Protein AF-A0A6A2FQF7-F1 (afdb_monomer)

Sequence (384 aa):
MIVMKDDDIISTTNLYNRKDHENAIRTLFRHPDFPCMMSTDGLIVKNPIYKNLDRDIIEKIRSDYGPNGINNFKIMPLDIFLIKGLDENNQPMLLCYWSGKPKSGWKSYLMMFRDSNKEKNVAERIKNHEKDIETFIHRTQKTVTVKKRPDTNYLVSFKIDQGYKDLVAYIFTFCDVIISGDNNDIARRGEFQFNEGTYARKFKWYYPEGMEKDQRMMEVDGDVVSYIHTTFETMLTDIALSITNPILFEYDVALSFAGEDRKYSEELAKLLTEKGIKVFYDDYKTAELWGKNLYQHFQSIYRDNARFCVVFVSHNYAEKFWPRHELEQAQARAFRENEEYILPVRIDNTEIPGINDTRGYIDLRTTAMKDIAEAVITKLSRKT

Secondary structure (DSSP, 8-state):
--EE-TTTHHHHGGGTT-HHHHHHHHHHHTSTTTTSEEEETTEEEE-GGGTTS-HHHHHHHHHHHSTT-SSPEEEEEEEEEEEEEE-TT--EEEEEEE---TT-SS-SSSEEE---S--S-HHHHHHHHHHHHHHHTT--SS-EEEEEPSS--EEEEEEE-TTT-SEEEEEEEEEEEEE-S--HHHHT-SEEEEEETTEEEEEEEE-HHHHTT-HHHHHHHHHHHHHHHHHTT---S---S-S------SEEEEEE--GGGHHHHHHHHHHHHTTT--EE-GGGGHHHHTTS-HHHHHHHHHHHSEEEEEEEE-HHHHHHH---HHHHHHHHHHHHH-TTTEEEEESSS---TTS-TTS--EETTTS-HHHHHHHHHHHHHS--

Solvent-accessible surface area (backbone atoms only — not comparable to full-atom values): 22276 Å² total; per-residue (Å²): 134,55,74,46,56,88,82,48,57,72,73,60,45,68,72,72,73,43,71,62,61,50,51,36,52,53,53,43,56,71,34,96,59,40,58,44,38,25,22,54,68,72,46,79,42,80,26,56,45,48,74,85,53,58,64,71,59,48,51,47,50,30,55,40,52,30,92,86,27,87,45,59,39,34,65,44,68,32,43,36,48,45,37,71,48,65,51,100,83,69,47,69,29,35,55,21,34,40,59,90,56,100,80,58,54,101,60,50,60,56,46,66,46,66,76,84,61,92,65,84,46,69,71,60,54,48,57,50,48,26,55,51,49,26,59,72,74,76,49,88,77,85,36,51,46,68,42,70,58,79,100,59,43,40,40,39,40,53,46,70,37,79,76,80,72,41,52,28,39,35,37,40,32,50,28,43,42,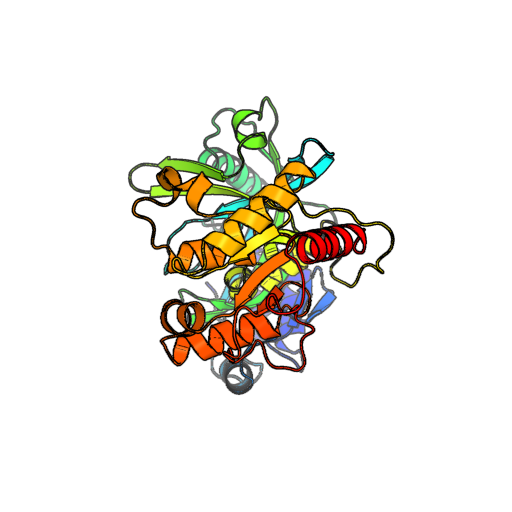45,72,59,77,94,49,63,84,62,74,73,42,59,72,48,70,50,77,58,88,96,45,62,50,30,37,32,66,37,45,70,80,60,52,71,71,38,62,68,46,29,57,75,41,22,51,59,50,54,50,49,28,70,74,66,72,51,75,90,64,87,73,75,91,74,82,62,81,74,85,86,40,83,16,53,33,28,60,46,67,28,82,91,51,42,73,58,54,52,53,42,49,50,59,36,43,79,71,73,46,42,64,45,53,71,80,87,37,56,82,80,52,65,91,54,64,58,72,66,51,47,54,51,44,78,64,71,31,36,67,28,35,38,35,47,38,28,61,64,28,47,66,71,76,46,82,44,78,76,53,41,55,53,49,24,44,59,44,56,76,40,74,83,37,59,44,44,34,30,71,51,90,55,82,51,82,51,68,48,90,90,51,85,63,47,50,56,83,83,43,56,65,68,59,52,40,51,51,52,53,51,57,67,64,72,76,86

Structure (mmCIF, N/CA/C/O backbone):
data_AF-A0A6A2FQF7-F1
#
_entry.id   AF-A0A6A2FQF7-F1
#
loop_
_atom_site.group_PDB
_atom_site.id
_atom_site.type_symbol
_atom_site.label_atom_id
_atom_site.label_alt_id
_atom_site.label_comp_id
_atom_site.label_asym_id
_atom_site.label_entity_id
_atom_site.label_seq_id
_atom_site.pdbx_PDB_ins_code
_atom_site.Cartn_x
_atom_site.Cartn_y
_atom_site.Cartn_z
_atom_site.occupancy
_atom_site.B_iso_or_equiv
_atom_site.auth_seq_id
_atom_site.auth_comp_id
_atom_site.auth_asym_id
_atom_site.auth_atom_id
_atom_site.pdbx_PDB_model_num
ATOM 1 N N . MET A 1 1 ? 3.233 7.765 24.933 1.00 35.84 1 MET A N 1
ATOM 2 C CA . MET A 1 1 ? 4.563 7.630 24.310 1.00 35.84 1 MET A CA 1
ATOM 3 C C . MET A 1 1 ? 5.439 6.969 25.346 1.00 35.84 1 MET A C 1
ATOM 5 O O . MET A 1 1 ? 5.581 7.555 26.410 1.00 35.84 1 MET A O 1
ATOM 9 N N . ILE A 1 2 ? 5.894 5.742 25.098 1.00 38.75 2 ILE A N 1
ATOM 10 C CA . ILE A 1 2 ? 6.789 5.039 26.021 1.00 38.75 2 ILE A CA 1
ATOM 11 C C . ILE A 1 2 ? 8.043 4.601 25.260 1.00 38.75 2 ILE A C 1
ATOM 13 O O . ILE A 1 2 ? 7.972 4.353 24.059 1.00 38.75 2 ILE A O 1
ATOM 17 N N . VAL A 1 3 ? 9.163 4.624 25.970 1.00 44.34 3 VAL A N 1
ATOM 18 C CA . VAL A 1 3 ? 10.554 4.487 25.535 1.00 44.34 3 VAL A CA 1
ATOM 19 C C . VAL A 1 3 ? 11.077 3.247 26.273 1.00 44.34 3 VAL A C 1
ATOM 21 O O . VAL A 1 3 ? 10.916 3.220 27.490 1.00 44.34 3 VAL A O 1
ATOM 24 N N . MET A 1 4 ? 11.560 2.197 25.589 1.00 54.03 4 MET A N 1
ATOM 25 C CA . MET A 1 4 ? 11.616 0.847 26.198 1.00 54.03 4 MET A CA 1
ATOM 26 C C . MET A 1 4 ? 12.907 0.054 25.934 1.00 54.03 4 MET A C 1
ATOM 28 O O . MET A 1 4 ? 13.343 -0.007 24.785 1.00 54.03 4 MET A O 1
ATOM 32 N N . LYS A 1 5 ? 13.417 -0.633 26.976 1.00 55.31 5 LYS A N 1
ATOM 33 C CA . LYS A 1 5 ? 14.281 -1.836 26.902 1.00 55.31 5 LYS A CA 1
ATOM 34 C C . LYS A 1 5 ? 13.469 -3.113 27.196 1.00 55.31 5 LYS A C 1
ATOM 36 O O . LYS A 1 5 ? 12.306 -3.029 27.577 1.00 55.31 5 LYS A O 1
ATOM 41 N N . ASP A 1 6 ? 14.056 -4.298 27.003 1.00 50.84 6 ASP A N 1
ATOM 42 C CA . ASP A 1 6 ? 13.367 -5.608 27.037 1.00 50.84 6 ASP A CA 1
ATOM 43 C C . ASP A 1 6 ? 12.518 -5.855 28.314 1.00 50.84 6 ASP A C 1
ATOM 45 O O . ASP A 1 6 ? 11.405 -6.383 28.237 1.00 50.84 6 ASP A O 1
ATOM 49 N N . ASP A 1 7 ? 12.973 -5.378 29.478 1.00 48.94 7 ASP A N 1
ATOM 50 C CA . ASP A 1 7 ? 12.234 -5.476 30.750 1.00 48.94 7 ASP A CA 1
ATOM 51 C C . ASP A 1 7 ? 11.077 -4.465 30.871 1.00 48.94 7 ASP A C 1
ATOM 53 O O . ASP A 1 7 ? 10.086 -4.726 31.556 1.00 48.94 7 ASP A O 1
ATOM 57 N N . ASP A 1 8 ? 11.133 -3.341 30.150 1.00 52.09 8 ASP A N 1
ATOM 58 C CA . ASP A 1 8 ? 10.087 -2.316 30.188 1.00 52.09 8 ASP A CA 1
ATOM 59 C C . ASP A 1 8 ? 8.834 -2.756 29.428 1.00 52.09 8 ASP A C 1
ATOM 61 O O . ASP A 1 8 ? 7.737 -2.297 29.769 1.00 52.09 8 ASP A O 1
ATOM 65 N N . ILE A 1 9 ? 8.983 -3.621 28.405 1.00 53.38 9 ILE A N 1
ATOM 66 C CA . ILE A 1 9 ? 7.925 -4.028 27.454 1.00 53.38 9 ILE A CA 1
ATOM 67 C C . ILE A 1 9 ? 6.664 -4.539 28.185 1.00 53.38 9 ILE A C 1
ATOM 69 O O . ILE A 1 9 ? 5.563 -4.313 27.698 1.00 53.38 9 ILE A O 1
ATOM 73 N N . ILE A 1 10 ? 6.803 -5.109 29.393 1.00 44.56 10 ILE A N 1
ATOM 74 C CA . ILE A 1 10 ? 5.697 -5.628 30.228 1.00 44.56 10 ILE A CA 1
ATOM 75 C C . ILE A 1 10 ? 4.747 -4.510 30.708 1.00 44.56 10 ILE A C 1
ATOM 77 O O . ILE A 1 10 ? 3.547 -4.722 30.879 1.00 44.56 10 ILE A O 1
ATOM 81 N N . SER A 1 11 ? 5.260 -3.304 30.974 1.00 45.16 11 SER A N 1
ATOM 82 C CA . SER A 1 11 ? 4.503 -2.276 31.713 1.00 45.16 11 SER A CA 1
ATOM 83 C C . SER A 1 11 ? 3.548 -1.443 30.846 1.00 45.16 11 SER A C 1
ATOM 85 O O . SER A 1 11 ? 2.604 -0.842 31.366 1.00 45.16 11 SER A O 1
ATOM 87 N N . THR A 1 12 ? 3.744 -1.411 29.525 1.00 43.78 12 THR A N 1
ATOM 88 C CA . THR A 1 12 ? 3.044 -0.487 28.610 1.00 43.78 12 THR A CA 1
ATOM 89 C C . THR A 1 12 ? 1.986 -1.143 27.745 1.00 43.78 12 THR A C 1
ATOM 91 O O . THR A 1 12 ? 1.024 -0.480 27.352 1.00 43.78 12 THR A O 1
ATOM 94 N N . THR A 1 13 ? 2.102 -2.443 27.489 1.00 46.00 13 THR A N 1
ATOM 95 C CA . THR A 1 13 ? 1.087 -3.253 26.800 1.00 46.00 13 THR A CA 1
ATOM 96 C C . THR A 1 13 ? -0.204 -3.391 27.601 1.00 46.00 13 THR A C 1
ATOM 98 O O . THR A 1 13 ? -1.260 -3.641 27.016 1.00 46.00 13 THR A O 1
ATOM 101 N N . ASN A 1 14 ? -0.176 -3.069 28.899 1.00 45.22 14 ASN A N 1
ATOM 102 C CA . ASN A 1 14 ? -1.369 -2.864 29.726 1.00 45.22 14 ASN A CA 1
ATOM 103 C C . ASN A 1 14 ? -2.329 -1.779 29.190 1.00 45.22 14 ASN A C 1
ATOM 105 O O . ASN A 1 14 ? -3.493 -1.765 29.581 1.00 45.22 14 ASN A O 1
ATOM 109 N N . LEU A 1 15 ? -1.895 -0.892 28.282 1.00 44.84 15 LEU A N 1
ATOM 110 C CA . LEU A 1 15 ? -2.789 0.067 27.610 1.00 44.84 15 LEU A CA 1
ATOM 111 C C . LEU A 1 15 ? -3.709 -0.580 26.559 1.00 44.84 15 LEU A C 1
ATOM 113 O O . LEU A 1 15 ? -4.760 -0.022 26.270 1.00 44.84 15 LEU A O 1
ATOM 117 N N . TYR A 1 16 ? -3.339 -1.742 26.005 1.00 49.75 16 TYR A N 1
ATOM 118 C CA . TYR A 1 16 ? -4.104 -2.429 24.947 1.00 49.75 16 TYR A CA 1
ATOM 119 C C . TYR A 1 16 ? -4.545 -3.842 25.329 1.00 49.75 16 TYR A C 1
ATOM 121 O O . TYR A 1 16 ? -5.289 -4.467 24.578 1.00 49.75 16 TYR A O 1
ATOM 129 N N . ASN A 1 17 ? -4.117 -4.322 26.502 1.00 51.34 17 ASN A N 1
ATOM 130 C CA . ASN A 1 17 ? -4.596 -5.533 27.165 1.00 51.34 17 ASN A CA 1
ATOM 131 C C . ASN A 1 17 ? -4.567 -6.797 26.281 1.00 51.34 17 ASN A C 1
ATOM 133 O O . ASN A 1 17 ? -5.423 -7.673 26.402 1.00 51.34 17 ASN A O 1
ATOM 137 N N . ARG A 1 18 ? -3.598 -6.889 25.358 1.00 66.88 18 ARG A N 1
ATOM 138 C CA . ARG A 1 18 ? -3.452 -8.012 24.421 1.00 66.88 18 ARG A CA 1
ATOM 139 C C . ARG A 1 18 ? -2.046 -8.586 24.521 1.00 66.88 18 ARG A C 1
ATOM 141 O O . ARG A 1 18 ? -1.117 -8.057 23.915 1.00 66.88 18 ARG A O 1
ATOM 148 N N . LYS A 1 19 ? -1.914 -9.676 25.286 1.00 72.88 19 LYS A N 1
ATOM 149 C CA . LYS A 1 19 ? -0.667 -10.450 25.440 1.00 72.88 19 LYS A CA 1
ATOM 150 C C . LYS A 1 19 ? -0.034 -10.798 24.088 1.00 72.88 19 LYS A C 1
ATOM 152 O O . LYS A 1 19 ? 1.184 -10.786 23.964 1.00 72.88 19 LYS A O 1
ATOM 157 N N . ASP A 1 20 ? -0.853 -11.013 23.065 1.00 77.38 20 ASP A N 1
ATOM 158 C CA . ASP A 1 20 ? -0.392 -11.387 21.725 1.00 77.38 20 ASP A CA 1
ATOM 159 C C . ASP A 1 20 ? 0.395 -10.264 21.035 1.00 77.38 20 ASP A C 1
ATOM 161 O O . ASP A 1 20 ? 1.396 -10.525 20.367 1.00 77.38 20 ASP A O 1
ATOM 165 N N . HIS A 1 21 ? 0.008 -8.998 21.242 1.00 82.69 21 HIS A N 1
ATOM 166 C CA . HIS A 1 21 ? 0.757 -7.860 20.704 1.00 82.69 21 HIS A CA 1
ATOM 167 C C . HIS A 1 21 ? 2.134 -7.753 21.375 1.00 82.69 21 HIS A C 1
ATOM 169 O O . HIS A 1 21 ? 3.134 -7.509 20.703 1.00 82.69 21 HIS A O 1
ATOM 175 N N . GLU A 1 22 ? 2.192 -7.959 22.695 1.00 79.62 22 GLU A N 1
ATOM 176 C CA . GLU A 1 22 ? 3.450 -7.953 23.445 1.00 79.62 22 GLU A CA 1
ATOM 177 C C . GLU A 1 22 ? 4.382 -9.065 22.970 1.00 79.62 22 GLU A C 1
ATOM 179 O O . GLU A 1 22 ? 5.547 -8.818 22.656 1.00 79.62 22 GLU A O 1
ATOM 184 N N . ASN A 1 23 ? 3.846 -10.281 22.869 1.00 84.00 23 ASN A N 1
ATOM 185 C CA . ASN A 1 23 ? 4.584 -11.442 22.397 1.00 84.00 23 ASN A CA 1
ATOM 186 C C . ASN A 1 23 ? 5.123 -11.213 20.982 1.00 84.00 23 ASN A C 1
ATOM 188 O O . ASN A 1 23 ? 6.294 -11.478 20.734 1.00 84.00 23 ASN A O 1
ATOM 192 N N . ALA A 1 24 ? 4.314 -10.661 20.073 1.00 87.12 24 ALA A N 1
ATOM 193 C CA . ALA A 1 24 ? 4.754 -10.323 18.722 1.00 87.12 24 ALA A CA 1
ATOM 194 C C . ALA A 1 24 ? 5.908 -9.307 18.722 1.00 87.12 24 ALA A C 1
ATOM 196 O O . ALA A 1 24 ? 6.919 -9.532 18.059 1.00 87.12 24 ALA A O 1
ATOM 197 N N . ILE A 1 25 ? 5.804 -8.226 19.504 1.00 89.94 25 ILE A N 1
ATOM 198 C CA . ILE A 1 25 ? 6.874 -7.223 19.631 1.00 89.94 25 ILE A CA 1
ATOM 199 C C . ILE A 1 25 ? 8.162 -7.870 20.147 1.00 89.94 25 ILE A C 1
ATOM 201 O O . ILE A 1 25 ? 9.218 -7.666 19.554 1.00 89.94 25 ILE A O 1
ATOM 205 N N . ARG A 1 26 ? 8.085 -8.672 21.217 1.00 87.62 26 ARG A N 1
ATOM 206 C CA . ARG A 1 26 ? 9.252 -9.357 21.797 1.00 87.62 26 ARG A CA 1
ATOM 207 C C . ARG A 1 26 ? 9.903 -10.318 20.814 1.00 87.62 26 ARG A C 1
ATOM 209 O O . ARG A 1 26 ? 11.124 -10.307 20.670 1.00 87.62 26 ARG A O 1
ATOM 216 N N . THR A 1 27 ? 9.095 -11.130 20.138 1.00 87.81 27 THR A N 1
ATOM 217 C CA . THR A 1 27 ? 9.572 -12.094 19.145 1.00 87.81 27 THR A CA 1
ATOM 218 C C . THR A 1 27 ? 10.291 -11.383 18.005 1.00 87.81 27 THR A C 1
ATOM 220 O O . THR A 1 27 ? 11.394 -11.783 17.648 1.00 87.81 27 THR A O 1
ATOM 223 N N . LEU A 1 28 ? 9.721 -10.296 17.478 1.00 92.44 28 LEU A N 1
ATOM 224 C CA . LEU A 1 28 ? 10.345 -9.503 16.417 1.00 92.44 28 LEU A CA 1
ATOM 225 C C . LEU A 1 28 ? 11.629 -8.814 16.880 1.00 92.44 28 LEU A C 1
ATOM 227 O O . LEU A 1 28 ? 12.633 -8.857 16.177 1.00 92.44 28 LEU A O 1
ATOM 231 N N . PHE A 1 29 ? 11.611 -8.209 18.068 1.00 92.25 29 PHE A N 1
ATOM 232 C CA . PHE A 1 29 ? 12.755 -7.490 18.625 1.00 92.25 29 PHE A CA 1
ATOM 233 C C . PHE A 1 29 ? 13.973 -8.395 18.840 1.00 92.25 29 PHE A C 1
ATOM 235 O O . PHE A 1 29 ? 15.108 -7.996 18.590 1.00 92.25 29 PHE A O 1
ATOM 242 N N . ARG A 1 30 ? 13.732 -9.636 19.274 1.00 89.00 30 ARG A N 1
ATOM 243 C CA . ARG A 1 30 ? 14.773 -10.650 19.492 1.00 89.00 30 ARG A CA 1
ATOM 244 C C . ARG A 1 30 ? 15.090 -11.471 18.239 1.00 89.00 30 ARG A C 1
ATOM 246 O O . ARG A 1 30 ? 15.958 -12.341 18.297 1.00 89.00 30 ARG A O 1
ATOM 253 N N . HIS A 1 31 ? 14.399 -11.236 17.122 1.00 91.62 31 HIS A N 1
ATOM 254 C CA . HIS A 1 31 ? 14.593 -12.018 15.908 1.00 91.62 31 HIS A CA 1
ATOM 255 C C . HIS A 1 31 ? 15.997 -11.774 15.317 1.00 91.62 31 HIS A C 1
ATOM 257 O O . HIS A 1 31 ? 16.432 -10.619 15.244 1.00 91.62 31 HIS A O 1
ATOM 263 N N . PRO A 1 32 ? 16.698 -12.813 14.817 1.00 89.50 32 PRO A N 1
ATOM 264 C CA . PRO A 1 32 ? 18.010 -12.657 14.185 1.00 89.50 32 PRO A CA 1
ATOM 265 C C . PRO A 1 32 ? 18.023 -11.670 13.019 1.00 89.50 32 PRO A C 1
ATOM 267 O O . PRO A 1 32 ? 19.033 -11.021 12.791 1.00 89.50 32 PRO A O 1
ATOM 270 N N . ASP A 1 33 ? 16.896 -11.492 12.334 1.00 89.81 33 ASP A N 1
ATOM 271 C CA . ASP A 1 33 ? 16.728 -10.553 11.214 1.00 89.81 33 ASP A CA 1
ATOM 272 C C . ASP A 1 33 ? 16.107 -9.199 11.603 1.00 89.81 33 ASP A C 1
ATOM 274 O O . ASP A 1 33 ? 15.667 -8.462 10.729 1.00 89.81 33 ASP A O 1
ATOM 278 N N . PHE A 1 34 ? 16.049 -8.834 12.889 1.00 92.62 34 PHE A N 1
ATOM 279 C CA . PHE A 1 34 ? 15.563 -7.512 13.305 1.00 92.62 34 PHE A CA 1
ATOM 280 C C . PHE A 1 34 ? 16.285 -6.358 12.565 1.00 92.62 34 PHE A C 1
ATOM 282 O O . PHE A 1 34 ? 17.514 -6.370 12.489 1.00 92.62 34 PHE A O 1
ATOM 289 N N . PRO A 1 35 ? 15.583 -5.319 12.066 1.00 94.25 35 PRO A N 1
ATOM 290 C CA . PRO A 1 35 ? 14.138 -5.056 12.132 1.00 94.25 35 PRO A CA 1
ATOM 291 C C . PRO A 1 35 ? 13.345 -5.570 10.913 1.00 94.25 35 PRO A C 1
ATOM 293 O O . PRO A 1 35 ? 12.184 -5.217 10.739 1.00 94.25 35 PRO A O 1
ATOM 296 N N . CYS A 1 36 ? 13.949 -6.386 10.047 1.00 93.19 36 CYS A N 1
ATOM 297 C CA . CYS A 1 36 ? 13.432 -6.757 8.725 1.00 93.19 36 CYS A CA 1
ATOM 298 C C . CYS A 1 36 ? 12.255 -7.744 8.736 1.00 93.19 36 CYS A C 1
ATOM 300 O O . CYS A 1 36 ? 11.822 -8.200 7.676 1.00 93.19 36 CYS A O 1
ATOM 302 N N . MET A 1 37 ? 11.731 -8.075 9.914 1.00 90.69 37 MET A N 1
ATOM 303 C CA . MET A 1 37 ? 10.579 -8.950 10.082 1.00 90.69 37 MET A CA 1
ATOM 304 C C . MET A 1 37 ? 9.369 -8.153 10.558 1.00 90.69 37 MET A C 1
ATOM 306 O O . MET A 1 37 ? 9.493 -7.130 11.232 1.00 90.69 37 MET A O 1
ATOM 310 N N . MET A 1 38 ? 8.187 -8.655 10.232 1.00 92.31 38 MET A N 1
ATOM 311 C CA . MET A 1 38 ? 6.916 -8.197 10.778 1.00 92.31 38 MET A CA 1
ATOM 312 C C . MET A 1 38 ? 6.113 -9.398 11.275 1.00 92.31 38 MET A C 1
ATOM 314 O O . MET A 1 38 ? 6.401 -10.540 10.919 1.00 92.31 38 MET A O 1
ATOM 318 N N . SER A 1 39 ? 5.128 -9.147 12.129 1.00 86.75 39 SER A N 1
ATOM 319 C CA . SER A 1 39 ? 4.253 -10.179 12.679 1.00 86.75 39 SER A CA 1
ATOM 320 C C . SER A 1 39 ? 2.832 -9.942 12.203 1.00 86.75 39 SER A C 1
ATOM 322 O O . SER A 1 39 ? 2.267 -8.899 12.517 1.00 86.75 39 SER A O 1
ATOM 324 N N . THR A 1 40 ? 2.232 -10.921 11.540 1.00 84.62 40 THR A N 1
ATOM 325 C CA . THR A 1 40 ? 0.829 -10.922 11.112 1.00 84.62 40 THR A CA 1
ATOM 326 C C . THR A 1 40 ? 0.069 -11.930 11.963 1.00 84.62 40 THR A C 1
ATOM 328 O O . THR A 1 40 ? 0.270 -13.132 11.812 1.00 84.62 40 THR A O 1
ATOM 331 N N . ASP A 1 41 ? -0.733 -11.454 12.917 1.00 77.44 41 ASP A N 1
ATOM 332 C CA . ASP A 1 41 ? -1.500 -12.315 13.833 1.00 77.44 41 ASP A CA 1
ATOM 333 C C . ASP A 1 41 ? -0.637 -13.384 14.540 1.00 77.44 41 ASP A C 1
ATOM 335 O O . ASP A 1 41 ? -1.009 -14.544 14.691 1.00 77.44 41 ASP A O 1
ATOM 339 N N . GLY A 1 42 ? 0.567 -12.978 14.956 1.00 76.75 42 GLY A N 1
ATOM 340 C CA . GLY A 1 42 ? 1.561 -13.827 15.620 1.00 76.75 42 GLY A CA 1
ATOM 341 C C . GLY A 1 42 ? 2.483 -14.615 14.681 1.00 76.75 42 GLY A C 1
ATOM 342 O O . GLY A 1 42 ? 3.522 -15.097 15.134 1.00 76.75 42 GLY A O 1
ATOM 343 N N . LEU A 1 43 ? 2.166 -14.715 13.386 1.00 80.62 43 LEU A N 1
ATOM 344 C CA . LEU A 1 43 ? 3.047 -15.325 12.388 1.00 80.62 43 LEU A CA 1
ATOM 345 C C . LEU A 1 43 ? 4.145 -14.349 11.971 1.00 80.62 43 LEU A C 1
ATOM 347 O O . LEU A 1 43 ? 3.867 -13.210 11.605 1.00 80.62 43 LEU A O 1
ATOM 351 N N . ILE A 1 44 ? 5.396 -14.802 11.997 1.00 82.38 44 ILE A N 1
ATOM 352 C CA . ILE A 1 44 ? 6.556 -13.979 11.645 1.00 82.38 44 ILE A CA 1
ATOM 353 C C . ILE A 1 44 ? 6.858 -14.120 10.154 1.00 82.38 44 ILE A C 1
ATOM 355 O O . ILE A 1 44 ? 7.111 -15.220 9.665 1.00 82.38 44 ILE A O 1
ATOM 359 N N . VAL A 1 45 ? 6.867 -12.997 9.440 1.00 83.62 45 VAL A N 1
ATOM 360 C CA . VAL A 1 45 ? 7.094 -12.932 7.990 1.00 83.62 45 VAL A CA 1
ATOM 361 C C . VAL A 1 45 ? 8.063 -11.804 7.639 1.00 83.62 45 VAL A C 1
ATOM 363 O O . VAL A 1 45 ? 8.293 -10.886 8.431 1.00 83.62 45 VAL A O 1
ATOM 366 N N . LYS A 1 46 ? 8.666 -11.868 6.447 1.00 85.81 46 LYS A N 1
ATOM 367 C CA . LYS A 1 46 ? 9.559 -10.805 5.969 1.00 85.81 46 LYS A CA 1
ATOM 368 C C . LYS A 1 46 ? 8.775 -9.517 5.765 1.00 85.81 46 LYS A C 1
ATOM 370 O O . LYS A 1 46 ? 7.715 -9.525 5.147 1.00 85.81 46 LYS A O 1
ATOM 375 N N . ASN A 1 47 ? 9.330 -8.413 6.245 1.00 88.38 47 ASN A N 1
ATOM 376 C CA . ASN A 1 47 ? 8.724 -7.106 6.088 1.00 88.38 47 ASN A CA 1
ATOM 377 C C . ASN A 1 47 ? 9.151 -6.482 4.741 1.00 88.38 47 ASN A C 1
ATOM 379 O O . ASN A 1 47 ? 10.339 -6.193 4.550 1.00 88.38 47 ASN A O 1
ATOM 383 N N . PRO A 1 48 ? 8.220 -6.269 3.793 1.00 85.00 48 PRO A N 1
ATOM 384 C CA . PRO A 1 48 ? 8.549 -5.839 2.434 1.00 85.00 48 PRO A CA 1
ATOM 385 C C . PRO A 1 48 ? 9.163 -4.436 2.360 1.00 85.00 48 PRO A C 1
ATOM 387 O O . PRO A 1 48 ? 9.913 -4.170 1.422 1.00 85.00 48 PRO A O 1
ATOM 390 N N . ILE A 1 49 ? 8.941 -3.570 3.357 1.00 87.19 49 ILE A N 1
ATOM 391 C CA . ILE A 1 49 ? 9.519 -2.213 3.374 1.00 87.19 49 ILE A CA 1
ATOM 392 C C . ILE A 1 49 ? 11.056 -2.232 3.448 1.00 87.19 49 ILE A C 1
ATOM 394 O O . ILE A 1 49 ? 11.716 -1.269 3.067 1.00 87.19 49 ILE A O 1
ATOM 398 N N . TYR A 1 50 ? 11.640 -3.341 3.916 1.00 86.81 50 TYR A N 1
ATOM 399 C CA . TYR A 1 50 ? 13.087 -3.529 4.011 1.00 86.81 50 TYR A CA 1
ATOM 400 C C . TYR A 1 50 ? 13.692 -4.246 2.801 1.00 86.81 50 TYR A C 1
ATOM 402 O O . TYR A 1 50 ? 14.912 -4.334 2.709 1.00 86.81 50 TYR A O 1
ATOM 410 N N . LYS A 1 51 ? 12.877 -4.745 1.857 1.00 83.31 51 LYS A N 1
ATOM 411 C CA . LYS A 1 51 ? 13.340 -5.579 0.731 1.00 83.31 51 LYS A CA 1
ATOM 412 C C . LYS A 1 51 ? 14.421 -4.897 -0.114 1.00 83.31 51 LYS A C 1
ATOM 414 O O . LYS A 1 51 ? 15.349 -5.563 -0.560 1.00 83.31 51 LYS A O 1
ATOM 419 N N . ASN A 1 52 ? 14.286 -3.588 -0.317 1.00 79.56 52 ASN A N 1
ATOM 420 C CA . ASN A 1 52 ? 15.158 -2.789 -1.180 1.00 79.56 52 ASN A CA 1
ATOM 421 C C . ASN A 1 52 ? 15.987 -1.756 -0.399 1.00 79.56 52 ASN A C 1
ATOM 423 O O . ASN A 1 52 ? 16.583 -0.870 -1.011 1.00 79.56 52 ASN A O 1
ATOM 427 N N . LEU A 1 53 ? 15.987 -1.818 0.937 1.00 83.81 53 LEU A N 1
ATOM 428 C CA . LEU A 1 53 ? 16.742 -0.874 1.756 1.00 83.81 53 LEU A CA 1
ATOM 429 C C . LEU A 1 53 ? 18.217 -1.289 1.811 1.00 83.81 53 LEU A C 1
ATOM 431 O O . LEU A 1 53 ? 18.531 -2.477 1.872 1.00 83.81 53 LEU A O 1
ATOM 435 N N . ASP A 1 54 ? 19.111 -0.301 1.803 1.00 88.56 54 ASP A N 1
ATOM 436 C CA . ASP A 1 54 ? 20.551 -0.535 1.910 1.00 88.56 54 ASP A CA 1
ATOM 437 C C . ASP A 1 54 ? 20.891 -1.303 3.201 1.00 88.56 54 ASP A C 1
ATOM 439 O O . ASP A 1 54 ? 20.350 -1.015 4.278 1.00 88.56 54 ASP A O 1
ATOM 443 N N . ARG A 1 55 ? 21.803 -2.274 3.092 1.00 90.69 55 ARG A N 1
ATOM 444 C CA . ARG A 1 55 ? 22.272 -3.080 4.223 1.00 90.69 55 ARG A CA 1
ATOM 445 C C . ARG A 1 55 ? 22.909 -2.214 5.300 1.00 90.69 55 ARG A C 1
ATOM 447 O O . ARG A 1 55 ? 22.625 -2.450 6.469 1.00 90.69 55 ARG A O 1
ATOM 454 N N . ASP A 1 56 ? 23.654 -1.178 4.925 1.00 93.00 56 ASP A N 1
ATOM 455 C CA . ASP A 1 56 ? 24.313 -0.291 5.890 1.00 93.00 56 ASP A CA 1
ATOM 456 C C . ASP A 1 56 ? 23.284 0.449 6.760 1.00 93.00 56 ASP A C 1
ATOM 458 O O . ASP A 1 56 ? 23.468 0.646 7.964 1.00 93.00 56 ASP A O 1
ATOM 462 N N . ILE A 1 57 ? 22.140 0.819 6.170 1.00 90.62 57 ILE A N 1
ATOM 463 C CA . ILE A 1 57 ? 21.032 1.451 6.897 1.00 90.62 57 ILE A CA 1
ATOM 464 C C . ILE A 1 57 ? 20.395 0.445 7.862 1.00 90.62 57 ILE A C 1
ATOM 466 O O . ILE A 1 57 ? 20.114 0.788 9.011 1.00 90.62 57 ILE A O 1
ATOM 470 N N . ILE A 1 58 ? 20.172 -0.794 7.417 1.00 92.31 58 ILE A N 1
ATOM 471 C CA . ILE A 1 58 ? 19.594 -1.863 8.245 1.00 92.31 58 ILE A CA 1
ATOM 472 C C . ILE A 1 58 ? 20.511 -2.186 9.432 1.00 92.31 58 ILE A C 1
ATOM 474 O O . ILE A 1 58 ? 20.041 -2.269 10.570 1.00 92.31 58 ILE A O 1
ATOM 478 N N . GLU A 1 59 ? 21.812 -2.335 9.186 1.00 93.31 59 GLU A N 1
ATOM 479 C CA . GLU A 1 59 ? 22.818 -2.596 10.216 1.00 93.31 59 GLU A CA 1
ATOM 480 C C . GLU A 1 59 ? 22.893 -1.457 11.226 1.00 93.31 59 GLU A C 1
ATOM 482 O O . GLU A 1 59 ? 22.916 -1.710 12.432 1.00 93.31 59 GLU A O 1
ATOM 487 N N . LYS A 1 60 ? 22.820 -0.206 10.759 1.00 93.31 60 LYS A N 1
ATOM 488 C CA . LYS A 1 60 ? 22.745 0.950 11.648 1.00 93.31 60 LYS A CA 1
ATOM 489 C C . LYS A 1 60 ? 21.507 0.903 12.541 1.00 93.31 60 LYS A C 1
ATOM 491 O O . LYS A 1 60 ? 21.638 1.058 13.749 1.00 93.31 60 LYS A O 1
ATOM 496 N N . ILE A 1 61 ? 20.320 0.631 11.991 1.00 93.00 61 ILE A N 1
ATOM 497 C CA . ILE A 1 61 ? 19.092 0.519 12.800 1.00 93.00 61 ILE A CA 1
ATOM 498 C C . ILE A 1 61 ? 19.239 -0.586 13.850 1.00 93.00 61 ILE A C 1
ATOM 500 O O . ILE A 1 61 ? 18.872 -0.394 15.008 1.00 93.00 61 ILE A O 1
ATOM 504 N N . ARG A 1 62 ? 19.796 -1.736 13.466 1.00 92.56 62 ARG A N 1
ATOM 505 C CA . ARG A 1 62 ? 20.035 -2.855 14.381 1.00 92.56 62 ARG A CA 1
ATOM 506 C C . ARG A 1 62 ? 21.037 -2.500 15.478 1.00 92.56 62 ARG A C 1
ATOM 508 O O . ARG A 1 62 ? 20.806 -2.860 16.628 1.00 92.56 62 ARG A O 1
ATOM 515 N N . SER A 1 63 ? 22.127 -1.818 15.142 1.00 92.62 63 SER A N 1
ATOM 516 C CA . SER A 1 63 ? 23.133 -1.372 16.109 1.00 92.62 63 SER A CA 1
ATOM 517 C C . SER A 1 63 ? 22.561 -0.336 17.073 1.00 92.62 63 SER A C 1
ATOM 519 O O . SER A 1 63 ? 22.794 -0.406 18.275 1.00 92.62 63 SER A O 1
ATOM 521 N N . ASP A 1 64 ? 21.792 0.616 16.551 1.00 92.12 64 ASP A N 1
ATOM 522 C CA . ASP A 1 64 ? 21.258 1.727 17.330 1.00 92.12 64 ASP A CA 1
ATOM 523 C C . ASP A 1 64 ? 20.117 1.271 18.246 1.00 92.12 64 ASP A C 1
ATOM 525 O O . ASP A 1 64 ? 20.082 1.669 19.409 1.00 92.12 64 ASP A O 1
ATOM 529 N N . TYR A 1 65 ? 19.206 0.429 17.749 1.00 91.56 65 TYR A N 1
ATOM 530 C CA . TYR A 1 65 ? 17.940 0.109 18.418 1.00 91.56 65 TYR A CA 1
ATOM 531 C C . TYR A 1 65 ? 17.742 -1.364 18.775 1.00 91.56 65 TYR A C 1
ATOM 533 O O . TYR A 1 65 ? 16.746 -1.671 19.417 1.00 91.56 65 TYR A O 1
ATOM 541 N N . GLY A 1 66 ? 18.599 -2.287 18.331 1.00 87.69 66 GLY A N 1
ATOM 542 C CA . GLY A 1 66 ? 18.436 -3.719 18.603 1.00 87.69 66 GLY A CA 1
ATOM 543 C C . GLY A 1 66 ? 18.610 -4.079 20.086 1.00 87.69 66 GLY A C 1
ATOM 544 O O . GLY A 1 66 ? 18.802 -3.201 20.923 1.00 87.69 66 GLY A O 1
ATOM 545 N N . PRO A 1 67 ? 18.609 -5.377 20.443 1.00 84.12 67 PRO A N 1
ATOM 546 C CA . PRO A 1 67 ? 18.709 -5.822 21.840 1.00 84.12 67 PRO A CA 1
ATOM 547 C C . PRO A 1 67 ? 19.907 -5.262 22.622 1.00 84.12 67 PRO A C 1
ATOM 549 O O . PRO A 1 67 ? 19.803 -5.020 23.821 1.00 84.12 67 PRO A O 1
ATOM 552 N N . ASN A 1 68 ? 21.022 -5.019 21.929 1.00 83.88 68 ASN A N 1
ATOM 553 C CA . ASN A 1 68 ? 22.242 -4.437 22.497 1.00 83.88 68 ASN A CA 1
ATOM 554 C C . ASN A 1 68 ? 22.413 -2.946 22.151 1.00 83.88 68 ASN A C 1
ATOM 556 O O . ASN A 1 68 ? 23.480 -2.381 22.380 1.00 83.88 68 ASN A O 1
ATOM 560 N N . GLY A 1 69 ? 21.393 -2.330 21.553 1.00 84.19 69 GLY A N 1
ATOM 561 C CA . GLY A 1 69 ? 21.414 -0.944 21.119 1.00 84.19 69 GLY A CA 1
ATOM 562 C C . GLY A 1 69 ? 21.327 0.045 22.275 1.00 84.19 69 GLY A C 1
ATOM 563 O O . GLY A 1 69 ? 20.911 -0.271 23.394 1.00 84.19 69 GLY A O 1
ATOM 564 N N . ILE A 1 70 ? 21.751 1.274 21.994 1.00 81.56 70 ILE A N 1
ATOM 565 C CA . ILE A 1 70 ? 21.746 2.379 22.962 1.00 81.56 70 ILE A CA 1
ATOM 566 C C . ILE A 1 70 ? 20.442 3.179 22.926 1.00 81.56 70 ILE A C 1
ATOM 568 O O . ILE A 1 70 ? 20.094 3.830 23.913 1.00 81.56 70 ILE A O 1
ATOM 572 N N . ASN A 1 71 ? 19.726 3.127 21.802 1.00 85.81 71 ASN A N 1
ATOM 573 C CA . ASN A 1 71 ? 18.502 3.869 21.577 1.00 85.81 71 ASN A CA 1
ATOM 574 C C . ASN A 1 71 ? 17.284 3.012 21.895 1.00 85.81 71 ASN A C 1
ATOM 576 O O . ASN A 1 71 ? 17.234 1.808 21.661 1.00 85.81 71 ASN A O 1
ATOM 580 N N . ASN A 1 72 ? 16.252 3.689 22.373 1.00 84.81 72 ASN A N 1
ATOM 581 C CA . ASN A 1 72 ? 14.955 3.096 22.637 1.00 84.81 72 ASN A CA 1
ATOM 582 C C . ASN A 1 72 ? 13.998 3.408 21.479 1.00 84.81 72 ASN A C 1
ATOM 584 O O . ASN A 1 72 ? 14.093 4.466 20.856 1.00 84.81 72 ASN A O 1
ATOM 588 N N . PHE A 1 73 ? 13.031 2.527 21.231 1.00 85.88 73 PHE A N 1
ATOM 589 C CA . PHE A 1 73 ? 11.979 2.745 20.234 1.00 85.88 73 PHE A CA 1
ATOM 590 C C . PHE A 1 73 ? 10.645 3.120 20.891 1.00 85.88 73 PHE A C 1
ATOM 592 O O . PHE A 1 73 ? 10.433 2.921 22.091 1.00 85.88 73 PHE A O 1
ATOM 599 N N . LYS A 1 74 ? 9.731 3.683 20.094 1.00 85.19 74 LYS A N 1
ATOM 600 C CA . LYS A 1 74 ? 8.367 4.026 20.533 1.00 85.19 74 LYS A CA 1
ATOM 601 C C . LYS A 1 74 ? 7.397 2.929 20.115 1.00 85.19 74 LYS A C 1
ATOM 603 O O . LYS A 1 74 ? 7.537 2.378 19.033 1.00 85.19 74 LYS A O 1
ATOM 608 N N . ILE A 1 75 ? 6.363 2.675 20.911 1.00 83.94 75 ILE A N 1
ATOM 609 C CA . ILE A 1 75 ? 5.233 1.830 20.493 1.00 83.94 75 ILE A CA 1
ATOM 610 C C . ILE A 1 75 ? 4.087 2.720 20.011 1.00 83.94 75 ILE A C 1
ATOM 612 O O . ILE A 1 75 ? 3.693 3.664 20.711 1.00 83.94 75 ILE A O 1
ATOM 616 N N . MET A 1 76 ? 3.556 2.424 18.822 1.00 83.88 76 MET A N 1
ATOM 617 C CA . MET A 1 76 ? 2.459 3.173 18.216 1.00 83.88 76 MET A CA 1
ATOM 618 C C . MET A 1 76 ? 1.313 2.266 17.746 1.00 83.88 76 MET A C 1
ATOM 620 O O . MET A 1 76 ? 1.367 1.692 16.663 1.00 83.88 76 MET A O 1
ATOM 624 N N . PRO A 1 77 ? 0.250 2.167 18.544 1.00 82.25 77 PRO A N 1
ATOM 625 C CA . PRO A 1 77 ? -0.980 1.496 18.161 1.00 82.25 77 PRO A CA 1
ATOM 626 C C . PRO A 1 77 ? -1.824 2.399 17.258 1.00 82.25 77 PRO A C 1
ATOM 628 O O . PRO A 1 77 ? -1.981 3.592 17.537 1.00 82.25 77 PRO A O 1
ATOM 631 N N . LEU A 1 78 ? -2.352 1.825 16.183 1.00 83.88 78 LEU A N 1
ATOM 632 C CA . LEU A 1 78 ? -3.189 2.493 15.192 1.00 83.88 78 LEU A CA 1
ATOM 633 C C . LEU A 1 78 ? -4.324 1.563 14.776 1.00 83.88 78 LEU A C 1
ATOM 635 O O . LEU A 1 78 ? -4.096 0.370 14.586 1.00 83.88 78 LEU A O 1
ATOM 639 N N . ASP A 1 79 ? -5.517 2.117 14.587 1.00 83.88 79 ASP A N 1
ATOM 640 C CA . ASP A 1 79 ? -6.629 1.393 13.978 1.00 83.88 79 ASP A CA 1
ATOM 641 C C . ASP A 1 79 ? -6.693 1.765 12.481 1.00 83.88 79 ASP A C 1
ATOM 643 O O . ASP A 1 79 ? -6.652 2.944 12.114 1.00 83.88 79 ASP A O 1
ATOM 647 N N . ILE A 1 80 ? -6.749 0.752 11.615 1.00 86.12 80 ILE A N 1
ATOM 648 C CA . ILE A 1 80 ? -6.864 0.865 10.158 1.00 86.12 80 ILE A CA 1
ATOM 649 C C . ILE A 1 80 ? -8.280 0.487 9.750 1.00 86.12 80 ILE A C 1
ATOM 651 O O . ILE A 1 80 ? -8.750 -0.611 10.043 1.00 86.12 80 ILE A O 1
ATOM 655 N N . PHE A 1 81 ? -8.938 1.383 9.029 1.00 84.75 81 PHE A N 1
ATOM 656 C CA . PHE A 1 81 ? -10.328 1.243 8.632 1.00 84.75 81 PHE A CA 1
ATOM 657 C C . PHE A 1 81 ? -10.432 0.923 7.154 1.00 84.75 81 PHE A C 1
ATOM 659 O O . PHE A 1 81 ? -9.941 1.656 6.297 1.00 84.75 81 PHE A O 1
ATOM 666 N N . LEU A 1 82 ? -11.091 -0.190 6.872 1.00 83.88 82 LEU A N 1
ATOM 667 C CA . LEU A 1 82 ? -11.243 -0.742 5.542 1.00 83.88 82 LEU A CA 1
ATOM 668 C C . LEU A 1 82 ? -12.698 -0.563 5.115 1.00 83.88 82 LEU A C 1
ATOM 670 O O . LEU A 1 82 ? -13.586 -1.287 5.572 1.00 83.88 82 LEU A O 1
ATOM 674 N N . ILE A 1 83 ? -12.943 0.415 4.245 1.00 83.75 83 ILE A N 1
ATOM 675 C CA . ILE A 1 83 ? -14.232 0.587 3.570 1.00 83.75 83 ILE A CA 1
ATOM 676 C C . ILE A 1 83 ? -14.170 -0.211 2.271 1.00 83.75 83 ILE A C 1
ATOM 678 O O . ILE A 1 83 ? -13.368 0.095 1.388 1.00 83.75 83 ILE A O 1
ATOM 682 N N . LYS A 1 84 ? -15.015 -1.238 2.171 1.00 80.25 84 LYS A N 1
ATOM 683 C CA . LYS A 1 84 ? -15.071 -2.144 1.020 1.00 80.25 84 LYS A CA 1
ATOM 684 C C . LYS A 1 84 ? -16.217 -1.755 0.096 1.00 80.25 84 LYS A C 1
ATOM 686 O O . LYS A 1 84 ? -17.299 -1.405 0.567 1.00 80.25 84 LYS A O 1
ATOM 691 N N . GLY A 1 85 ? -15.980 -1.863 -1.199 1.00 78.44 85 GLY A N 1
ATOM 692 C CA . GLY A 1 85 ? -16.978 -1.707 -2.248 1.00 78.44 85 GLY A CA 1
ATOM 693 C C . GLY A 1 85 ? -16.901 -2.872 -3.222 1.00 78.44 85 GLY A C 1
ATOM 694 O O . GLY A 1 85 ? -15.913 -3.606 -3.238 1.00 78.44 85 GLY A O 1
ATOM 695 N N . LEU A 1 86 ? -17.954 -3.029 -4.015 1.00 74.44 86 LEU A N 1
ATOM 696 C CA . LEU A 1 86 ? -17.958 -3.886 -5.191 1.00 74.44 86 LEU A CA 1
ATOM 697 C C . LEU A 1 86 ? -18.169 -2.996 -6.412 1.00 74.44 86 LEU A C 1
ATOM 699 O O . LEU A 1 86 ? -18.994 -2.079 -6.358 1.00 74.44 86 LEU A O 1
ATOM 703 N N . ASP A 1 87 ? -17.423 -3.254 -7.480 1.00 70.44 87 ASP A N 1
ATOM 704 C CA . ASP A 1 87 ? -17.693 -2.641 -8.779 1.00 70.44 87 ASP A CA 1
ATOM 705 C C . ASP A 1 87 ? -18.917 -3.293 -9.462 1.00 70.44 87 ASP A C 1
ATOM 707 O O . ASP A 1 87 ? -19.560 -4.198 -8.924 1.00 70.44 87 ASP A O 1
ATOM 711 N N . GLU A 1 88 ? -19.244 -2.844 -10.676 1.00 72.00 88 GLU A N 1
ATOM 712 C CA . GLU A 1 88 ? -20.366 -3.377 -11.468 1.00 72.00 88 GLU A CA 1
ATOM 713 C C . GLU A 1 88 ? -20.202 -4.865 -11.847 1.00 72.00 88 GLU A C 1
ATOM 715 O O . GLU A 1 88 ? -21.180 -5.519 -12.207 1.00 72.00 88 GLU A O 1
ATOM 720 N N . ASN A 1 89 ? -18.990 -5.416 -11.720 1.00 68.06 89 ASN A N 1
ATOM 721 C CA . ASN A 1 89 ? -18.638 -6.807 -12.003 1.00 68.06 89 ASN A CA 1
ATOM 722 C C . ASN A 1 89 ? -18.458 -7.650 -10.725 1.00 68.06 89 ASN A C 1
ATOM 724 O O . ASN A 1 89 ? -17.931 -8.762 -10.799 1.00 68.06 89 ASN A O 1
ATOM 728 N N . ASN A 1 90 ? -18.883 -7.147 -9.559 1.00 67.38 90 ASN A N 1
ATOM 729 C CA . ASN A 1 90 ? -18.669 -7.759 -8.242 1.00 67.38 90 ASN A CA 1
ATOM 730 C C . ASN A 1 90 ? -17.188 -7.925 -7.841 1.00 67.38 90 ASN A C 1
ATOM 732 O O . ASN A 1 90 ? -16.867 -8.792 -7.026 1.00 67.38 90 ASN A O 1
ATOM 736 N N . GLN A 1 91 ? -16.283 -7.104 -8.374 1.00 69.69 91 GLN A N 1
ATOM 737 C CA . GLN A 1 91 ? -14.881 -7.082 -7.959 1.00 69.69 91 GLN A CA 1
ATOM 738 C C . GLN A 1 91 ? -14.693 -6.245 -6.689 1.00 69.69 91 GLN A C 1
ATOM 740 O O . GLN A 1 91 ? -15.230 -5.135 -6.605 1.00 69.69 91 GLN A O 1
ATOM 745 N N . PRO A 1 92 ? -13.927 -6.737 -5.697 1.00 73.75 92 PRO A N 1
ATOM 746 C CA . PRO A 1 92 ? -13.690 -6.013 -4.459 1.00 73.75 92 PRO A CA 1
ATOM 747 C C . PRO A 1 92 ? -12.772 -4.808 -4.673 1.00 73.75 92 PRO A C 1
ATOM 749 O O . PRO A 1 92 ? -11.711 -4.891 -5.287 1.00 73.75 92 PRO A O 1
ATOM 752 N N . MET A 1 93 ? -13.161 -3.683 -4.082 1.00 78.19 93 MET A N 1
ATOM 753 C CA . MET A 1 93 ? -12.380 -2.451 -4.052 1.00 78.19 93 MET A CA 1
ATOM 754 C C . MET A 1 93 ? -12.284 -1.914 -2.626 1.00 78.19 93 MET A C 1
ATOM 756 O O . MET A 1 93 ? -13.164 -2.136 -1.789 1.00 78.19 93 MET A O 1
ATOM 760 N N . LEU A 1 94 ? -11.229 -1.149 -2.366 1.00 83.38 94 LEU A N 1
ATOM 761 C CA . LEU A 1 94 ? -11.001 -0.445 -1.112 1.00 83.38 94 LEU A CA 1
ATOM 762 C C . LEU A 1 94 ? -11.063 1.061 -1.322 1.00 83.38 94 LEU A C 1
ATOM 764 O O . LEU A 1 94 ? -10.412 1.595 -2.218 1.00 83.38 94 LEU A O 1
ATOM 768 N N . LEU A 1 95 ? -11.826 1.760 -0.482 1.00 84.38 95 LEU A N 1
ATOM 769 C CA . LEU A 1 95 ? -11.819 3.217 -0.487 1.00 84.38 95 LEU A CA 1
ATOM 770 C C . LEU A 1 95 ? -10.602 3.716 0.289 1.00 84.38 95 LEU A C 1
ATOM 772 O O . LEU A 1 95 ? -10.497 3.555 1.505 1.00 84.38 95 LEU A O 1
ATOM 776 N N . CYS A 1 96 ? -9.702 4.361 -0.432 1.00 83.19 96 CYS A N 1
ATOM 777 C CA . CYS A 1 96 ? -8.452 4.876 0.086 1.00 83.19 96 CYS A CA 1
ATOM 778 C C . CYS A 1 96 ? -8.502 6.391 0.220 1.00 83.19 96 CYS A C 1
ATOM 780 O O . CYS A 1 96 ? -9.009 7.090 -0.658 1.00 83.19 96 CYS A O 1
ATOM 782 N N . TYR A 1 97 ? -7.904 6.905 1.291 1.00 82.06 97 TYR A N 1
ATOM 783 C CA . TYR A 1 97 ? -7.659 8.331 1.462 1.00 82.06 97 TYR A CA 1
ATOM 784 C C . TYR A 1 97 ? -6.251 8.671 0.999 1.00 82.06 97 TYR A C 1
ATOM 786 O O . TYR A 1 97 ? -5.286 8.148 1.547 1.00 82.06 97 TYR A O 1
ATOM 794 N N . TRP A 1 98 ? -6.110 9.623 0.082 1.00 73.44 98 TRP A N 1
ATOM 795 C CA . TRP A 1 98 ? -4.827 10.281 -0.121 1.00 73.44 98 TRP A CA 1
ATOM 796 C C . TRP A 1 98 ? -4.948 11.759 0.168 1.00 73.44 98 TRP A C 1
ATOM 798 O O . TRP A 1 98 ? -5.937 12.446 -0.061 1.00 73.44 98 TRP A O 1
ATOM 808 N N . SER A 1 99 ? -3.853 12.302 0.642 1.00 65.19 99 SER A N 1
ATOM 809 C CA . SER A 1 99 ? -3.845 13.653 1.176 1.00 65.19 99 SER A CA 1
ATOM 810 C C . SER A 1 99 ? -3.135 14.643 0.244 1.00 65.19 99 SER A C 1
ATOM 812 O O . SER A 1 99 ? -3.042 15.827 0.570 1.00 65.19 99 SER A O 1
ATOM 814 N N . GLY A 1 100 ? -2.571 14.171 -0.876 1.00 56.00 100 GLY A N 1
ATOM 815 C CA . GLY A 1 100 ? -2.115 14.987 -2.006 1.00 56.00 100 GLY A CA 1
ATOM 816 C C . GLY A 1 100 ? -1.022 16.026 -1.717 1.00 56.00 100 GLY A C 1
ATOM 817 O O . GLY A 1 100 ? -0.880 16.958 -2.501 1.00 56.00 100 GLY A O 1
ATOM 818 N N . LYS A 1 101 ? -0.264 15.921 -0.610 1.00 56.03 101 LYS A N 1
ATOM 819 C CA . LYS A 1 101 ? 0.909 16.788 -0.360 1.00 56.03 101 LYS A CA 1
ATOM 820 C C . LYS A 1 101 ? 2.191 15.952 -0.494 1.00 56.03 101 LYS A C 1
ATOM 822 O O . LYS A 1 101 ? 2.302 14.981 0.248 1.00 56.03 101 LYS A O 1
ATOM 827 N N . PRO A 1 102 ? 3.178 16.360 -1.315 1.00 41.81 102 PRO A N 1
ATOM 828 C CA . PRO A 1 102 ? 4.386 15.566 -1.584 1.00 41.81 102 PRO A CA 1
ATOM 829 C C . PRO A 1 102 ? 5.311 15.311 -0.380 1.00 41.81 102 PRO A C 1
ATOM 831 O O . PRO A 1 102 ? 6.116 14.391 -0.418 1.00 41.81 102 PRO A O 1
ATOM 834 N N . LYS A 1 103 ? 5.252 16.154 0.666 1.00 49.78 103 LYS A N 1
ATOM 835 C CA . LYS A 1 103 ? 6.245 16.186 1.766 1.00 49.78 103 LYS A CA 1
ATOM 836 C C . LYS A 1 103 ? 5.691 16.010 3.182 1.00 49.78 103 LYS A C 1
ATOM 838 O O . LYS A 1 103 ? 6.458 16.082 4.135 1.00 49.78 103 LYS A O 1
ATOM 843 N N . SER A 1 104 ? 4.381 15.868 3.376 1.00 42.91 104 SER A N 1
ATOM 844 C CA . SER A 1 104 ? 3.878 15.644 4.747 1.00 42.91 104 SER A CA 1
ATOM 845 C C . SER A 1 104 ? 3.986 14.159 5.064 1.00 42.91 104 SER A C 1
ATOM 847 O O . SER A 1 104 ? 3.656 13.372 4.192 1.00 42.91 104 SER A O 1
ATOM 849 N N . GLY A 1 105 ? 4.460 13.815 6.267 1.00 54.59 105 GLY A N 1
ATOM 850 C CA . GLY A 1 105 ? 4.777 12.447 6.706 1.00 54.59 105 GLY A CA 1
ATOM 851 C C . GLY A 1 105 ? 3.696 11.399 6.411 1.00 54.59 105 GLY A C 1
ATOM 852 O O . GLY A 1 105 ? 3.631 10.891 5.300 1.00 54.59 105 GLY A O 1
ATOM 853 N N . TRP A 1 106 ? 2.885 11.022 7.402 1.00 48.03 106 TRP A N 1
ATOM 854 C CA . TRP A 1 106 ? 1.821 10.018 7.245 1.00 48.03 106 TRP A CA 1
ATOM 855 C C . TRP A 1 106 ? 0.765 10.500 6.244 1.00 48.03 106 TRP A C 1
ATOM 857 O O . TRP A 1 106 ? -0.125 11.289 6.567 1.00 48.03 106 TRP A O 1
ATOM 867 N N . LYS A 1 107 ? 0.949 10.091 4.991 1.00 51.62 107 LYS A N 1
ATOM 868 C CA . LYS A 1 107 ? 0.150 10.440 3.819 1.00 51.62 107 LYS A CA 1
ATOM 869 C C . LYS A 1 107 ? 0.215 9.282 2.837 1.00 51.62 107 LYS A C 1
ATOM 871 O O . LYS A 1 107 ? 0.784 9.404 1.760 1.00 51.62 107 LYS A O 1
ATOM 876 N N . SER A 1 108 ? -0.360 8.164 3.223 1.00 54.75 108 SER A N 1
ATOM 877 C CA . SER A 1 108 ? -0.560 7.036 2.330 1.00 54.75 108 SER A CA 1
ATOM 878 C C . SER A 1 108 ? -2.016 6.626 2.401 1.00 54.75 108 SER A C 1
ATOM 880 O O . SER A 1 108 ? -2.742 7.067 3.288 1.00 54.75 108 SER A O 1
ATOM 882 N N . TYR A 1 109 ? -2.415 5.855 1.406 1.00 62.59 109 TYR A N 1
ATOM 883 C CA . TYR A 1 109 ? -3.748 5.524 0.914 1.00 62.59 109 TYR A CA 1
ATOM 884 C C . TYR A 1 109 ? -4.723 4.887 1.924 1.00 62.59 109 TYR A C 1
ATOM 886 O O . TYR A 1 109 ? -5.697 4.249 1.547 1.00 62.59 109 TYR A O 1
ATOM 894 N N . LEU A 1 110 ? -4.492 5.030 3.222 1.00 73.19 110 LEU A N 1
ATOM 895 C CA . LEU A 1 110 ? -5.157 4.296 4.279 1.00 73.19 110 LEU A CA 1
ATOM 896 C C . LEU A 1 110 ? -5.903 5.248 5.210 1.00 73.19 110 LEU A C 1
ATOM 898 O O . LEU A 1 110 ? -5.417 6.316 5.587 1.00 73.19 110 LEU A O 1
ATOM 902 N N . MET A 1 111 ? -7.093 4.826 5.621 1.00 79.38 111 MET A N 1
ATOM 903 C CA . MET A 1 111 ? -7.855 5.505 6.659 1.00 79.38 111 MET A CA 1
ATOM 904 C C . MET A 1 111 ? -7.371 4.998 8.011 1.00 79.38 111 MET A C 1
ATOM 906 O O . MET A 1 111 ? -7.829 3.973 8.505 1.00 79.38 111 MET A O 1
ATOM 910 N N . MET A 1 112 ? -6.385 5.692 8.571 1.00 74.88 112 MET A N 1
ATOM 911 C CA . MET A 1 112 ? -5.776 5.342 9.851 1.00 74.88 112 MET A CA 1
ATOM 912 C C . MET A 1 112 ? -6.150 6.372 10.900 1.00 74.88 112 MET A C 1
ATOM 914 O O . MET A 1 112 ? -5.984 7.573 10.677 1.00 74.88 112 MET A O 1
ATOM 918 N N . PHE A 1 113 ? -6.580 5.900 12.063 1.00 72.25 113 PHE A N 1
ATOM 919 C CA . PHE A 1 113 ? -6.838 6.767 13.200 1.00 72.25 113 PHE A CA 1
ATOM 920 C C . PHE A 1 113 ? -5.926 6.359 14.342 1.00 72.25 113 PHE A C 1
ATOM 922 O O . PHE A 1 113 ? -5.759 5.184 14.685 1.00 72.25 113 PHE A O 1
ATOM 929 N N . ARG A 1 114 ? -5.286 7.377 14.907 1.00 66.88 114 ARG A N 1
ATOM 930 C CA . ARG A 1 114 ? -4.581 7.250 16.167 1.00 66.88 114 ARG A CA 1
ATOM 931 C C . ARG A 1 114 ? -5.590 7.535 17.253 1.00 66.88 114 ARG A C 1
ATOM 933 O O . ARG A 1 114 ? -6.178 8.612 17.242 1.00 66.88 114 ARG A O 1
ATOM 940 N N . ASP A 1 115 ? -5.722 6.620 18.200 1.00 61.03 115 ASP A N 1
ATOM 941 C CA . ASP A 1 115 ? -6.509 6.903 19.389 1.00 61.03 115 ASP A CA 1
ATOM 942 C C . ASP A 1 115 ? -5.850 8.066 20.148 1.00 61.03 115 ASP A C 1
ATOM 944 O O . ASP A 1 115 ? -4.756 7.942 20.715 1.00 61.03 115 ASP A O 1
ATOM 948 N N . SER A 1 116 ? -6.457 9.249 20.057 1.00 49.25 116 SER A N 1
ATOM 949 C CA . SER A 1 116 ? -6.024 10.434 20.794 1.00 49.25 116 SER A CA 1
ATOM 950 C C . SER A 1 116 ? -6.432 10.353 22.259 1.00 49.25 116 SER A C 1
ATOM 952 O O . SER A 1 116 ? -5.826 11.021 23.104 1.00 49.25 116 SER A O 1
ATOM 954 N N . ASN A 1 117 ? -7.430 9.524 22.568 1.00 48.75 117 ASN A N 1
ATOM 955 C CA . ASN A 1 117 ? -7.943 9.348 23.905 1.00 48.75 117 ASN A CA 1
ATOM 956 C C . ASN A 1 117 ? -7.243 8.141 24.530 1.00 48.75 117 ASN A C 1
ATOM 958 O O . ASN A 1 117 ? -7.112 7.071 23.959 1.00 48.75 117 ASN A O 1
ATOM 962 N N . LYS A 1 118 ? -6.748 8.285 25.756 1.00 52.00 118 LYS A N 1
ATOM 963 C CA . LYS A 1 118 ? -6.198 7.151 26.521 1.00 52.00 118 LYS A CA 1
ATOM 964 C C . LYS A 1 118 ? -7.336 6.263 27.054 1.00 52.00 118 LYS A C 1
ATOM 966 O O . LYS A 1 118 ? -7.313 5.872 28.223 1.00 52.00 118 LYS A O 1
ATOM 971 N N . GLU A 1 119 ? -8.385 6.058 26.264 1.00 53.47 119 GLU A N 1
ATOM 972 C CA . GLU A 1 119 ? -9.604 5.389 26.690 1.00 53.47 119 GLU A CA 1
ATOM 973 C C . GLU A 1 119 ? -9.324 3.903 26.906 1.00 53.47 119 GLU A C 1
ATOM 975 O O . GLU A 1 119 ? -8.812 3.191 26.047 1.00 53.47 119 GLU A O 1
ATOM 980 N N . LYS A 1 120 ? -9.653 3.424 28.107 1.00 57.28 120 LYS A N 1
ATOM 981 C CA . LYS A 1 120 ? -9.443 2.025 28.498 1.00 57.28 120 LYS A CA 1
ATOM 982 C C . LYS A 1 120 ? -10.509 1.088 27.912 1.00 57.28 120 LYS A C 1
ATOM 984 O O . LYS A 1 120 ? -10.363 -0.127 28.021 1.00 57.28 120 LYS A O 1
ATOM 989 N N . ASN A 1 121 ? -11.589 1.628 27.333 1.00 69.75 121 ASN A N 1
ATOM 990 C CA . ASN A 1 121 ? -12.737 0.859 26.861 1.00 69.75 121 ASN A CA 1
ATOM 991 C C . ASN A 1 121 ? -12.763 0.753 25.327 1.00 69.75 121 ASN A C 1
ATOM 993 O O . ASN A 1 121 ? -13.048 1.715 24.621 1.00 69.75 121 ASN A O 1
ATOM 997 N N . VAL A 1 122 ? -12.534 -0.462 24.821 1.00 69.88 122 VAL A N 1
ATOM 998 C CA . VAL A 1 122 ? -12.545 -0.782 23.383 1.00 69.88 122 VAL A CA 1
ATOM 999 C C . VAL A 1 122 ? -13.879 -0.428 22.717 1.00 69.88 122 VAL A C 1
ATOM 1001 O O . VAL A 1 122 ? -13.879 0.041 21.584 1.00 69.88 122 VAL A O 1
ATOM 1004 N N . ALA A 1 123 ? -15.014 -0.624 23.394 1.00 72.69 123 ALA A N 1
ATOM 1005 C CA . ALA A 1 123 ? -16.327 -0.345 22.809 1.00 72.69 123 ALA A CA 1
ATOM 1006 C C . ALA A 1 123 ? -16.567 1.160 22.606 1.00 72.69 123 ALA A C 1
ATOM 1008 O O . ALA A 1 123 ? -17.181 1.567 21.622 1.00 72.69 123 ALA A O 1
ATOM 1009 N N . GLU A 1 124 ? -16.059 1.987 23.521 1.00 75.75 124 GLU A N 1
ATOM 1010 C CA . GLU A 1 124 ? -16.159 3.446 23.436 1.00 75.75 124 GLU A CA 1
ATOM 1011 C C . GLU A 1 124 ? -15.273 3.995 22.315 1.00 75.75 124 GLU A C 1
ATOM 1013 O O . GLU A 1 124 ? -15.757 4.740 21.461 1.00 75.75 124 GLU A O 1
ATOM 1018 N N . ARG A 1 125 ? -14.034 3.493 22.223 1.00 77.44 125 ARG A N 1
ATOM 1019 C CA . ARG A 1 125 ? -13.108 3.791 21.126 1.00 77.44 125 ARG A CA 1
ATOM 1020 C C . ARG A 1 125 ? -13.718 3.496 19.754 1.00 77.44 125 ARG A C 1
ATOM 1022 O O . ARG A 1 125 ? -13.682 4.345 18.870 1.00 77.44 125 ARG A O 1
ATOM 1029 N N . ILE A 1 126 ? -14.323 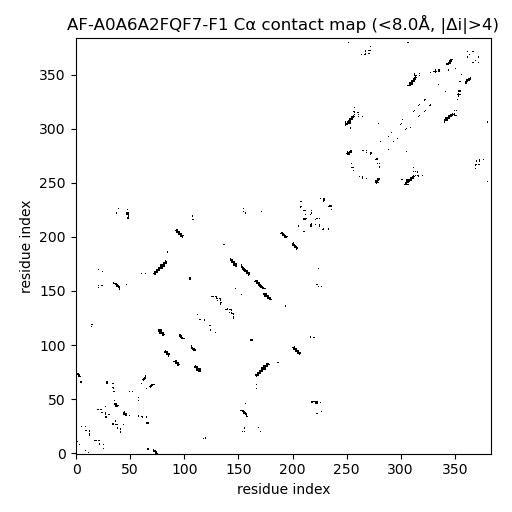2.317 19.576 1.00 76.88 126 ILE A N 1
ATOM 1030 C CA . ILE A 1 126 ? -14.973 1.935 18.309 1.00 76.88 126 ILE A CA 1
ATOM 1031 C C . ILE A 1 126 ? -16.125 2.887 17.960 1.00 76.88 126 ILE A C 1
ATOM 1033 O O . ILE A 1 126 ? -16.228 3.328 16.818 1.00 76.88 126 ILE A O 1
ATOM 1037 N N . LYS A 1 127 ? -16.944 3.274 18.943 1.00 78.88 127 LYS A N 1
ATOM 1038 C CA . LYS A 1 127 ? -18.047 4.225 18.739 1.00 78.88 127 LYS A CA 1
ATOM 1039 C C . LYS A 1 127 ? -17.563 5.637 18.389 1.00 78.88 127 LYS A C 1
ATOM 1041 O O . LYS A 1 127 ? -18.241 6.359 17.659 1.00 78.88 127 LYS A O 1
ATOM 1046 N N . ASN A 1 128 ? -16.419 6.059 18.922 1.00 80.75 128 ASN A N 1
ATOM 1047 C CA . ASN A 1 128 ? -15.804 7.332 18.551 1.00 80.75 128 ASN A CA 1
ATOM 1048 C C . ASN A 1 128 ? -15.277 7.277 17.110 1.00 80.75 128 ASN A C 1
ATOM 1050 O O . ASN A 1 128 ? -15.579 8.174 16.326 1.00 80.75 128 ASN A O 1
ATOM 1054 N N . HIS A 1 129 ? -14.639 6.169 16.721 1.00 82.56 129 HIS A N 1
ATOM 1055 C CA . HIS A 1 129 ? -14.196 5.959 15.343 1.00 82.56 129 HIS A CA 1
ATOM 1056 C C . HIS A 1 129 ? -15.341 5.979 14.321 1.00 82.56 129 HIS A C 1
ATOM 1058 O O . HIS A 1 129 ? -15.162 6.528 13.240 1.00 82.56 129 HIS A O 1
ATOM 1064 N N . GLU A 1 130 ? -16.527 5.451 14.643 1.00 85.38 130 GLU A N 1
ATOM 1065 C CA . GLU A 1 130 ? -17.705 5.566 13.764 1.00 85.38 130 GLU A CA 1
ATOM 1066 C C . GLU A 1 130 ? -18.021 7.032 13.425 1.00 85.38 130 GLU A C 1
ATOM 1068 O O . GLU A 1 130 ? -18.169 7.376 12.252 1.00 85.38 130 GLU A O 1
ATOM 1073 N N . LYS A 1 131 ? -18.039 7.917 14.430 1.00 82.44 131 LYS A N 1
ATOM 1074 C CA . LYS A 1 131 ? -18.301 9.357 14.241 1.00 82.44 131 LYS A CA 1
ATOM 1075 C C . LYS A 1 131 ? -17.181 10.064 13.484 1.00 82.44 131 LYS A C 1
ATOM 1077 O O . LYS A 1 131 ? -17.449 10.949 12.666 1.00 82.44 131 LYS A O 1
ATOM 1082 N N . ASP A 1 132 ? -15.936 9.695 13.772 1.00 82.19 132 ASP A N 1
ATOM 1083 C CA . ASP A 1 132 ? -14.774 10.264 13.098 1.00 82.19 132 ASP A CA 1
ATOM 1084 C C . ASP A 1 132 ? -14.801 9.910 11.614 1.00 82.19 132 ASP A C 1
ATOM 1086 O O . ASP A 1 132 ? -14.628 10.791 10.775 1.00 82.19 132 ASP A O 1
ATOM 1090 N N . ILE A 1 133 ? -15.103 8.652 11.275 1.00 83.50 133 ILE A N 1
ATOM 1091 C CA . ILE A 1 133 ? -15.233 8.196 9.889 1.00 83.50 133 ILE A CA 1
ATOM 1092 C C . ILE A 1 133 ? -16.392 8.904 9.200 1.00 83.50 133 ILE A C 1
ATOM 1094 O O . ILE A 1 133 ? -16.196 9.389 8.091 1.00 83.50 133 ILE A O 1
ATOM 1098 N N . GLU A 1 134 ? -17.558 9.028 9.842 1.00 84.31 134 GLU A N 1
ATOM 1099 C CA . GLU A 1 134 ? -18.698 9.783 9.302 1.00 84.31 134 GLU A CA 1
ATOM 1100 C C . GLU A 1 134 ? -18.312 11.207 8.931 1.00 84.31 134 GLU A C 1
ATOM 1102 O O . GLU A 1 134 ? -18.521 11.641 7.798 1.00 84.31 134 GLU A O 1
ATOM 1107 N N . THR A 1 135 ? -17.662 11.905 9.857 1.00 82.44 135 THR A N 1
ATOM 1108 C CA . THR A 1 135 ? -17.150 13.255 9.618 1.00 82.44 135 THR A CA 1
ATOM 1109 C C . THR A 1 135 ? -16.111 13.253 8.498 1.00 82.44 135 THR A C 1
ATOM 1111 O O . THR A 1 135 ? -16.098 14.148 7.649 1.00 82.44 135 THR A O 1
ATOM 1114 N N . PHE A 1 136 ? -15.244 12.239 8.462 1.00 80.81 136 PHE A N 1
ATOM 1115 C CA . PHE A 1 136 ? -14.165 12.120 7.490 1.00 80.81 136 PHE A CA 1
ATOM 1116 C C . PHE A 1 136 ? -14.683 11.990 6.055 1.00 80.81 136 PHE A C 1
ATOM 1118 O O . PHE A 1 136 ? -14.178 12.675 5.162 1.00 80.81 136 PHE A O 1
ATOM 1125 N N . ILE A 1 137 ? -15.723 11.174 5.857 1.00 80.44 137 ILE A N 1
ATOM 1126 C CA . ILE A 1 137 ? -16.350 10.896 4.557 1.00 80.44 137 ILE A CA 1
ATOM 1127 C C . ILE A 1 137 ? -17.584 11.774 4.270 1.00 80.44 137 ILE A C 1
ATOM 1129 O O . ILE A 1 137 ? -18.332 11.483 3.340 1.00 80.44 137 ILE A O 1
ATOM 1133 N N . HIS A 1 138 ? -17.803 12.845 5.047 1.00 79.81 138 HIS A N 1
ATOM 1134 C CA . HIS A 1 138 ? -18.933 13.777 4.898 1.00 79.81 138 HIS A CA 1
ATOM 1135 C C . HIS A 1 138 ? -20.324 13.104 4.956 1.00 79.81 138 HIS A C 1
ATOM 1137 O O . HIS A 1 138 ? -21.215 13.366 4.144 1.00 79.81 138 HIS A O 1
ATOM 1143 N N . ARG A 1 139 ? -20.536 12.256 5.967 1.00 76.12 139 ARG A N 1
ATOM 1144 C CA . ARG A 1 139 ? -21.821 11.631 6.317 1.00 76.12 139 ARG A CA 1
ATOM 1145 C C . ARG A 1 139 ? -22.348 12.162 7.647 1.00 76.12 139 ARG A C 1
ATOM 1147 O O . ARG A 1 139 ? -21.584 12.434 8.562 1.00 76.12 139 ARG A O 1
ATOM 1154 N N . THR A 1 140 ? -23.668 12.314 7.754 1.00 61.28 140 THR A N 1
ATOM 1155 C CA . THR A 1 140 ? -24.320 12.966 8.909 1.00 61.28 140 THR A CA 1
ATOM 1156 C C . THR A 1 140 ? -25.422 12.132 9.575 1.00 61.28 140 THR A C 1
ATOM 1158 O O . THR A 1 140 ? -25.992 12.579 10.568 1.00 61.28 140 THR A O 1
ATOM 1161 N N . GLN A 1 141 ? -25.739 10.929 9.074 1.00 59.31 141 GLN A N 1
ATOM 1162 C CA . GLN A 1 141 ? -26.945 10.177 9.466 1.00 59.31 141 GLN A CA 1
ATOM 1163 C C . GLN A 1 141 ? -26.708 8.839 10.199 1.00 59.31 141 GLN A C 1
ATOM 1165 O O . GLN A 1 141 ? -27.555 7.956 10.102 1.00 59.31 141 GLN A O 1
ATOM 1170 N N . LYS A 1 142 ? -25.627 8.662 10.978 1.00 60.25 142 LYS A N 1
ATOM 1171 C CA . LYS A 1 142 ? -25.380 7.397 11.718 1.00 60.25 142 LYS A CA 1
ATOM 1172 C C . LYS A 1 142 ? -25.401 6.165 10.804 1.00 60.25 142 LYS A C 1
ATOM 1174 O O . LYS A 1 142 ? -25.972 5.127 11.135 1.00 60.25 142 LYS A O 1
ATOM 1179 N N . THR A 1 143 ? -24.849 6.323 9.610 1.00 70.94 143 THR A N 1
ATOM 1180 C CA . THR A 1 143 ? -24.831 5.303 8.564 1.00 70.94 143 THR A CA 1
ATOM 1181 C C . THR A 1 143 ? -23.603 4.416 8.656 1.00 70.94 143 THR A C 1
ATOM 1183 O O . THR A 1 143 ? -23.539 3.419 7.950 1.00 70.94 143 THR A O 1
ATOM 1186 N N . VAL A 1 144 ? -22.609 4.778 9.468 1.00 77.00 144 VAL A N 1
ATOM 1187 C CA . VAL A 1 144 ? -21.360 4.025 9.574 1.00 77.00 144 VAL A CA 1
ATOM 1188 C C . VAL A 1 144 ? -21.398 3.116 10.794 1.00 77.00 144 VAL A C 1
ATOM 1190 O O . VAL A 1 144 ? -21.676 3.546 11.907 1.00 77.00 144 VAL A O 1
ATOM 1193 N N . THR A 1 145 ? -21.081 1.845 10.582 1.00 78.00 145 THR A N 1
ATOM 1194 C CA . THR A 1 145 ? -20.827 0.873 11.642 1.00 78.00 145 THR A CA 1
ATOM 1195 C C . THR A 1 145 ? -19.426 0.320 11.472 1.00 78.00 145 THR A C 1
ATOM 1197 O O . THR A 1 145 ? -19.064 -0.150 10.391 1.00 78.00 145 THR A O 1
ATOM 1200 N N . VAL A 1 146 ? -18.645 0.332 12.546 1.00 75.25 146 VAL A N 1
ATOM 1201 C CA . VAL A 1 146 ? -17.306 -0.256 12.558 1.00 75.25 146 VAL A CA 1
ATOM 1202 C C . VAL A 1 146 ? -17.388 -1.628 13.211 1.00 75.25 146 VAL A C 1
ATOM 1204 O O . VAL A 1 146 ? -17.735 -1.765 14.384 1.00 75.25 146 VAL A O 1
ATOM 1207 N N . LYS A 1 147 ? -17.028 -2.668 12.459 1.00 72.50 147 LYS A N 1
ATOM 1208 C CA . LYS A 1 147 ? -16.893 -4.027 12.981 1.00 72.50 147 LYS A CA 1
ATOM 1209 C C . LYS A 1 147 ? -15.427 -4.410 13.039 1.00 72.50 147 LYS A C 1
ATOM 1211 O O . LYS A 1 147 ? -14.727 -4.447 12.030 1.00 72.50 147 LYS A O 1
ATOM 1216 N N . LYS A 1 148 ? -14.970 -4.767 14.233 1.00 67.19 148 LYS A N 1
ATOM 1217 C CA . LYS A 1 148 ? -13.705 -5.479 14.382 1.00 67.19 148 LYS A CA 1
ATOM 1218 C C . LYS A 1 148 ? -13.875 -6.887 13.814 1.00 67.19 148 LYS A C 1
ATOM 1220 O O . LYS A 1 148 ? -14.893 -7.522 14.105 1.00 67.19 148 LYS A O 1
ATOM 1225 N N . ARG A 1 149 ? -12.922 -7.378 13.020 1.00 61.97 149 ARG A N 1
ATOM 1226 C CA . ARG A 1 149 ? -13.003 -8.763 12.539 1.00 61.97 149 ARG A CA 1
ATOM 1227 C C . ARG A 1 149 ? -12.831 -9.722 13.728 1.00 61.97 149 ARG A C 1
ATOM 1229 O O . ARG A 1 149 ? -12.165 -9.372 14.701 1.00 61.97 149 ARG A O 1
ATOM 1236 N N . PRO A 1 150 ? -13.443 -10.906 13.733 1.00 51.69 150 PRO A N 1
ATOM 1237 C CA . PRO A 1 150 ? -13.037 -11.988 14.625 1.00 51.69 150 PRO A CA 1
ATOM 1238 C C . PRO A 1 150 ? -11.758 -12.658 14.085 1.00 51.69 150 PRO A C 1
ATOM 1240 O O . PRO A 1 150 ? -11.551 -12.704 12.880 1.00 51.69 150 PRO A O 1
ATOM 1243 N N . ASP A 1 151 ? -10.897 -13.142 14.979 1.00 51.91 151 ASP A N 1
ATOM 1244 C CA . ASP A 1 151 ? -9.827 -14.133 14.730 1.00 51.91 151 ASP A CA 1
ATOM 1245 C C . ASP A 1 151 ? -8.539 -13.749 13.961 1.00 51.91 151 ASP A C 1
ATOM 1247 O O . ASP A 1 151 ? -7.542 -14.444 14.121 1.00 51.91 151 ASP A O 1
ATOM 1251 N N . THR A 1 152 ? -8.458 -12.609 13.271 1.00 57.00 152 THR A N 1
ATOM 1252 C CA . THR A 1 152 ? -7.194 -12.049 12.720 1.00 57.00 152 THR A CA 1
ATOM 1253 C C . THR A 1 152 ? -7.324 -10.536 12.634 1.00 57.00 152 THR A C 1
ATOM 1255 O O . THR A 1 152 ? -8.242 -10.048 11.975 1.00 57.00 152 THR A O 1
ATOM 1258 N N . ASN A 1 153 ? -6.509 -9.765 13.350 1.00 68.75 153 ASN A N 1
ATOM 1259 C CA . ASN A 1 153 ? -6.707 -8.319 13.417 1.00 68.75 153 ASN A CA 1
ATOM 1260 C C . ASN A 1 153 ? -5.464 -7.489 13.631 1.00 68.75 153 ASN A C 1
ATOM 1262 O O . ASN A 1 153 ? -5.652 -6.296 13.871 1.00 68.75 153 ASN A O 1
ATOM 1266 N N . TYR A 1 154 ? -4.250 -8.034 13.657 1.00 80.25 154 TYR A N 1
ATOM 1267 C CA . TYR A 1 154 ? -3.123 -7.148 13.889 1.00 80.25 154 TYR A CA 1
ATOM 1268 C C . TYR A 1 154 ? -1.835 -7.478 13.153 1.00 80.25 154 TYR A C 1
ATOM 1270 O O . TYR A 1 154 ? -1.423 -8.625 12.991 1.00 80.25 154 TYR A O 1
ATOM 1278 N N . LEU A 1 155 ? -1.174 -6.392 12.770 1.00 88.19 155 LEU A N 1
ATOM 1279 C CA . LEU A 1 155 ? 0.167 -6.368 12.222 1.00 88.19 155 LEU A CA 1
ATOM 1280 C C . LEU A 1 155 ? 1.072 -5.632 13.211 1.00 88.19 155 LEU A C 1
ATOM 1282 O O . LEU A 1 155 ? 0.767 -4.508 13.614 1.00 88.19 155 LEU A O 1
ATOM 1286 N N . VAL A 1 156 ? 2.197 -6.246 13.574 1.00 91.25 156 VAL A N 1
ATOM 1287 C CA . VAL A 1 156 ? 3.292 -5.561 14.270 1.00 91.25 156 VAL A CA 1
ATOM 1288 C C . VAL A 1 156 ? 4.454 -5.377 13.313 1.00 91.25 156 VAL A C 1
ATOM 1290 O O . VAL A 1 156 ? 4.938 -6.346 12.732 1.00 91.25 156 VAL A O 1
ATOM 1293 N N . SER A 1 157 ? 4.917 -4.139 13.172 1.00 94.31 157 SER A N 1
ATOM 1294 C CA . SER A 1 157 ? 5.985 -3.769 12.244 1.00 94.31 157 SER A CA 1
ATOM 1295 C C . SER A 1 157 ? 6.897 -2.732 12.888 1.00 94.31 157 SER A C 1
ATOM 1297 O O . SER A 1 157 ? 6.427 -1.722 13.414 1.00 94.31 157 SER A O 1
ATOM 1299 N N . PHE A 1 158 ? 8.204 -2.978 12.864 1.00 94.50 158 PHE A N 1
ATOM 1300 C CA . PHE A 1 158 ? 9.199 -1.975 13.228 1.00 94.50 158 PHE A CA 1
ATOM 1301 C C . PHE A 1 158 ? 9.562 -1.181 11.977 1.00 94.50 158 PHE A C 1
ATOM 1303 O O . PHE A 1 158 ? 9.926 -1.786 10.976 1.00 94.50 158 PHE A O 1
ATOM 1310 N N . LYS A 1 159 ? 9.464 0.154 12.018 1.00 91.88 159 LYS A N 1
ATOM 1311 C CA . LYS A 1 159 ? 9.926 1.032 10.929 1.00 91.88 159 LYS A CA 1
ATOM 1312 C C . LYS A 1 159 ? 10.286 2.433 11.408 1.00 91.88 159 LYS A C 1
ATOM 1314 O O . LYS A 1 159 ? 9.845 2.868 12.471 1.00 91.88 159 LYS A O 1
ATOM 1319 N N . ILE A 1 160 ? 11.120 3.132 10.636 1.00 89.38 160 ILE A N 1
ATOM 1320 C CA . ILE A 1 160 ? 11.492 4.524 10.926 1.00 89.38 160 ILE A CA 1
ATOM 1321 C C . ILE A 1 160 ? 10.310 5.439 10.600 1.00 89.38 160 ILE A C 1
ATOM 1323 O O . ILE A 1 160 ? 9.857 5.504 9.455 1.00 89.38 160 ILE A O 1
ATOM 1327 N N . ASP A 1 161 ? 9.825 6.174 11.601 1.00 86.38 161 ASP A N 1
ATOM 1328 C CA . ASP A 1 161 ? 8.733 7.129 11.417 1.00 86.38 161 ASP A CA 1
ATOM 1329 C C . ASP A 1 161 ? 9.201 8.327 10.578 1.00 86.38 161 ASP A C 1
ATOM 1331 O O . ASP A 1 161 ? 10.231 8.953 10.842 1.00 86.38 161 ASP A O 1
ATOM 1335 N N . GLN A 1 162 ? 8.420 8.680 9.558 1.00 75.25 162 GLN A N 1
ATOM 1336 C CA . GLN A 1 162 ? 8.777 9.742 8.616 1.00 75.25 162 GLN A CA 1
ATOM 1337 C C . GLN A 1 162 ? 8.813 11.142 9.245 1.00 75.25 162 GLN A C 1
ATOM 1339 O O . GLN A 1 162 ? 9.535 12.005 8.738 1.00 75.25 162 GLN A O 1
ATOM 1344 N N . GLY A 1 163 ? 8.051 11.367 10.315 1.00 75.19 163 GLY A N 1
ATOM 1345 C CA . GLY A 1 163 ? 7.995 12.613 11.070 1.00 75.19 163 GLY A CA 1
ATOM 1346 C C . GLY A 1 163 ? 9.016 12.672 12.204 1.00 75.19 163 GLY A C 1
ATOM 1347 O O . GLY A 1 163 ? 9.767 13.640 12.278 1.00 75.19 163 GLY A O 1
ATOM 1348 N N . TYR A 1 164 ? 9.071 11.653 13.068 1.00 74.56 164 TYR A N 1
ATOM 1349 C CA . TYR A 1 164 ? 9.982 11.651 14.224 1.00 74.56 164 TYR A CA 1
ATOM 1350 C C . TYR A 1 164 ? 11.425 11.289 13.871 1.00 74.56 164 TYR A C 1
ATOM 1352 O O . TYR A 1 164 ? 12.316 11.610 14.648 1.00 74.56 164 TYR A O 1
ATOM 1360 N N . LYS A 1 165 ? 11.648 10.620 12.731 1.00 83.38 165 LYS A N 1
ATOM 1361 C CA . LYS A 1 165 ? 12.952 10.069 12.324 1.00 83.38 165 LYS A CA 1
ATOM 1362 C C . LYS A 1 165 ? 13.549 9.065 13.325 1.00 83.38 165 LYS A C 1
ATOM 1364 O O . LYS A 1 165 ? 14.746 8.816 13.292 1.00 83.38 165 LYS A O 1
ATOM 1369 N N . ASP A 1 166 ? 12.696 8.456 14.150 1.00 88.19 166 ASP A N 1
ATOM 1370 C CA . ASP A 1 166 ? 13.033 7.427 15.141 1.00 88.19 166 ASP A CA 1
ATOM 1371 C C . ASP A 1 166 ? 12.419 6.078 14.756 1.00 88.19 166 ASP A C 1
ATOM 1373 O O . ASP A 1 166 ? 11.400 6.033 14.057 1.00 88.19 166 ASP A O 1
ATOM 1377 N N . LEU A 1 167 ? 12.975 4.984 15.288 1.00 91.62 167 LEU A N 1
ATOM 1378 C CA . LEU A 1 167 ? 12.352 3.666 15.195 1.00 91.62 167 LEU A CA 1
ATOM 1379 C C . LEU A 1 167 ? 11.064 3.593 16.024 1.00 91.62 167 LEU A C 1
ATOM 1381 O O . LEU A 1 167 ? 11.011 3.977 17.199 1.00 91.62 167 LEU A O 1
ATOM 1385 N N . VAL A 1 168 ? 10.022 3.049 15.402 1.00 90.50 168 VAL A N 1
ATOM 1386 C CA . VAL A 1 168 ? 8.716 2.837 16.016 1.00 90.50 168 VAL A CA 1
ATOM 1387 C C . VAL A 1 168 ? 8.255 1.405 15.760 1.00 90.50 168 VAL A C 1
ATOM 1389 O O . VAL A 1 168 ? 8.308 0.923 14.633 1.00 90.50 168 VAL A O 1
ATOM 1392 N N . ALA A 1 169 ? 7.778 0.745 16.812 1.00 91.62 169 ALA A N 1
ATOM 1393 C CA . ALA A 1 169 ? 7.007 -0.487 16.747 1.00 91.62 169 ALA A CA 1
ATOM 1394 C C . ALA A 1 169 ? 5.529 -0.132 16.553 1.00 91.62 169 ALA A C 1
ATOM 1396 O O . ALA A 1 169 ? 4.836 0.255 17.502 1.00 91.62 169 ALA A O 1
ATOM 1397 N N . TYR A 1 170 ? 5.051 -0.224 15.319 1.00 91.06 170 TYR A N 1
ATOM 1398 C CA . TYR A 1 170 ? 3.641 -0.055 15.012 1.00 91.06 170 TYR A CA 1
ATOM 1399 C C . TYR A 1 170 ? 2.860 -1.302 15.381 1.00 91.06 170 TYR A C 1
ATOM 1401 O O . TYR A 1 170 ? 3.317 -2.418 15.150 1.00 91.06 170 TYR A O 1
ATOM 1409 N N . ILE A 1 171 ? 1.665 -1.087 15.922 1.00 88.75 171 ILE A N 1
ATOM 1410 C CA . ILE A 1 171 ? 0.651 -2.117 16.113 1.00 88.75 171 ILE A CA 1
ATOM 1411 C C . ILE A 1 171 ? -0.576 -1.656 15.336 1.00 88.75 171 ILE A C 1
ATOM 1413 O O . ILE A 1 171 ? -1.335 -0.813 15.812 1.00 88.75 171 ILE A O 1
ATOM 1417 N N . PHE A 1 172 ? -0.763 -2.186 14.139 1.00 87.75 172 PHE A N 1
ATOM 1418 C CA . PHE A 1 172 ? -1.926 -1.878 13.320 1.00 87.75 172 PHE A CA 1
ATOM 1419 C C . PHE A 1 172 ? -3.043 -2.853 13.657 1.00 87.75 172 PHE A C 1
ATOM 1421 O O . PHE A 1 172 ? -2.824 -4.056 13.591 1.00 87.75 172 PHE A O 1
ATOM 1428 N N . THR A 1 173 ? -4.218 -2.348 14.026 1.00 84.44 173 THR A N 1
ATOM 1429 C CA . THR A 1 173 ? -5.431 -3.149 14.206 1.00 84.44 173 THR A CA 1
ATOM 1430 C C . THR A 1 173 ? -6.398 -2.883 13.065 1.00 84.44 173 THR A C 1
ATOM 1432 O O . THR A 1 173 ? -6.721 -1.731 12.809 1.00 84.44 173 THR A O 1
ATOM 1435 N N . PHE A 1 174 ? -6.884 -3.919 12.389 1.00 82.81 174 PHE A N 1
ATOM 1436 C CA . PHE A 1 174 ? -7.745 -3.751 11.216 1.00 82.81 174 PHE A CA 1
ATOM 1437 C C . PHE A 1 174 ? -9.232 -3.820 11.578 1.00 82.81 174 PHE A C 1
ATOM 1439 O O . PHE A 1 174 ? -9.667 -4.663 12.364 1.00 82.81 174 PHE A O 1
ATOM 1446 N N . CYS A 1 175 ? -10.014 -2.922 10.986 1.00 81.38 175 CYS A N 1
ATOM 1447 C CA . CYS A 1 175 ? -11.435 -2.741 11.239 1.00 81.38 175 CYS A CA 1
ATOM 1448 C C . CYS A 1 175 ? -12.195 -2.684 9.911 1.00 81.38 175 CYS A C 1
ATOM 1450 O O . CYS A 1 175 ? -11.848 -1.903 9.025 1.00 81.38 175 CYS A O 1
ATOM 1452 N N . ASP A 1 176 ? -13.265 -3.466 9.789 1.00 81.38 176 ASP A N 1
ATOM 1453 C CA . ASP A 1 176 ? -14.185 -3.353 8.664 1.00 81.38 176 ASP A CA 1
ATOM 1454 C C . ASP A 1 176 ? -15.171 -2.214 8.917 1.00 81.38 176 ASP A C 1
ATOM 1456 O O . ASP A 1 176 ? -15.771 -2.108 9.991 1.00 81.38 176 ASP A O 1
ATOM 1460 N N . VAL A 1 177 ? -15.362 -1.375 7.907 1.00 83.56 177 VAL A N 1
ATOM 1461 C CA . VAL A 1 177 ? -16.334 -0.287 7.939 1.00 83.56 177 VAL A CA 1
ATOM 1462 C C . VAL A 1 177 ? -17.502 -0.645 7.040 1.00 83.56 177 VAL A C 1
ATOM 1464 O O . VAL A 1 177 ? -17.335 -0.909 5.850 1.00 83.56 177 VAL A O 1
ATOM 1467 N N . ILE A 1 178 ? -18.697 -0.624 7.613 1.00 81.81 178 ILE A N 1
ATOM 1468 C CA . ILE A 1 178 ? -19.951 -0.837 6.904 1.00 81.81 178 ILE A CA 1
ATOM 1469 C C . ILE A 1 178 ? -20.667 0.503 6.832 1.00 81.81 178 ILE A C 1
ATOM 1471 O O . ILE A 1 178 ? -20.884 1.140 7.859 1.00 81.81 178 ILE A O 1
ATOM 1475 N N . ILE A 1 179 ? -21.053 0.914 5.627 1.00 81.31 179 ILE A N 1
ATOM 1476 C CA . ILE A 1 179 ? -21.846 2.122 5.407 1.00 81.31 179 ILE A CA 1
ATOM 1477 C C . ILE A 1 179 ? -23.242 1.684 4.956 1.00 81.31 179 ILE A C 1
ATOM 1479 O O . ILE A 1 179 ? -23.408 1.169 3.855 1.00 81.31 179 ILE A O 1
ATOM 1483 N N . SER A 1 180 ? -24.252 1.845 5.804 1.00 78.75 180 SER A N 1
ATOM 1484 C CA . SER A 1 180 ? -25.655 1.553 5.488 1.00 78.75 180 SER A CA 1
ATOM 1485 C C . SER A 1 180 ? -26.336 2.713 4.750 1.00 78.75 180 SER A C 1
ATOM 1487 O O . SER A 1 180 ? -25.963 3.865 4.949 1.00 78.75 180 SER A O 1
ATOM 1489 N N . GLY A 1 181 ? -27.382 2.429 3.970 1.00 73.56 181 GLY A N 1
ATOM 1490 C CA . GLY A 1 181 ? -28.173 3.443 3.253 1.00 73.56 181 GLY A CA 1
ATOM 1491 C C . GLY A 1 181 ? -27.782 3.604 1.780 1.00 73.56 181 GLY A C 1
ATOM 1492 O O . GLY A 1 181 ? -27.046 2.780 1.236 1.00 73.56 181 GLY A O 1
ATOM 1493 N N . ASP A 1 182 ? -28.310 4.641 1.119 1.00 70.56 182 ASP A N 1
ATOM 1494 C CA . ASP A 1 182 ? -27.935 4.965 -0.264 1.00 70.56 182 ASP A CA 1
ATOM 1495 C C . ASP A 1 182 ? -26.514 5.544 -0.299 1.00 70.56 182 ASP A C 1
ATOM 1497 O O . ASP A 1 182 ? -26.239 6.601 0.267 1.00 70.56 182 ASP A O 1
ATOM 1501 N N . ASN A 1 183 ? -25.614 4.825 -0.968 1.00 72.69 183 ASN A N 1
ATOM 1502 C CA . ASN A 1 183 ? -24.204 5.175 -1.095 1.00 72.69 183 ASN A CA 1
ATOM 1503 C C . ASN A 1 183 ? -23.790 5.465 -2.537 1.00 72.69 183 ASN A C 1
ATOM 1505 O O . ASN A 1 183 ? -22.595 5.488 -2.824 1.00 72.69 183 ASN A O 1
ATOM 1509 N N . ASN A 1 184 ? -24.738 5.678 -3.455 1.00 68.69 184 ASN A N 1
ATOM 1510 C CA . ASN A 1 184 ? -24.430 5.897 -4.870 1.00 68.69 184 ASN A CA 1
ATOM 1511 C C . ASN A 1 184 ? -23.467 7.073 -5.102 1.00 68.69 184 ASN A C 1
ATOM 1513 O O . ASN A 1 184 ? -22.665 7.042 -6.033 1.00 68.69 184 ASN A O 1
ATOM 1517 N N . ASP A 1 185 ? -23.511 8.096 -4.251 1.00 70.38 185 ASP A N 1
ATOM 1518 C CA . ASP A 1 185 ? -22.633 9.259 -4.327 1.00 70.38 185 ASP A CA 1
ATOM 1519 C C . ASP A 1 185 ? -21.172 8.958 -3.964 1.00 70.38 185 ASP A C 1
ATOM 1521 O O . ASP A 1 185 ? -20.301 9.681 -4.428 1.00 70.38 185 ASP A O 1
ATOM 1525 N N . ILE A 1 186 ? -20.884 7.917 -3.180 1.00 75.25 186 ILE A N 1
ATOM 1526 C CA . ILE A 1 186 ? -19.513 7.484 -2.858 1.00 75.25 186 ILE A CA 1
ATOM 1527 C C . ILE A 1 186 ? -19.112 6.286 -3.730 1.00 75.25 186 ILE A C 1
ATOM 1529 O O . ILE A 1 186 ? -18.005 6.253 -4.262 1.00 75.25 186 ILE A O 1
ATOM 1533 N N . ALA A 1 187 ? -20.016 5.323 -3.919 1.00 69.06 187 ALA A N 1
ATOM 1534 C CA . ALA A 1 187 ? -19.759 4.071 -4.627 1.00 69.06 187 ALA A CA 1
ATOM 1535 C C . ALA A 1 187 ? -19.495 4.264 -6.128 1.00 69.06 187 ALA A C 1
ATOM 1537 O O . ALA A 1 187 ? -18.665 3.564 -6.691 1.00 69.06 187 ALA A O 1
ATOM 1538 N N . ARG A 1 188 ? -20.159 5.228 -6.786 1.00 68.06 188 ARG A N 1
ATOM 1539 C CA . ARG A 1 188 ? -20.013 5.449 -8.241 1.00 68.06 188 ARG A CA 1
ATOM 1540 C C . ARG A 1 188 ? -18.902 6.427 -8.616 1.00 68.06 188 ARG A C 1
ATOM 1542 O O . ARG A 1 188 ? -18.657 6.659 -9.797 1.00 68.06 188 ARG A O 1
ATOM 1549 N N . ARG A 1 189 ? -18.266 7.071 -7.637 1.00 68.94 189 ARG A N 1
ATOM 1550 C CA . ARG A 1 189 ? -17.211 8.057 -7.895 1.00 68.94 189 ARG A CA 1
ATOM 1551 C C . ARG A 1 189 ? -15.869 7.358 -7.908 1.00 68.94 189 ARG A C 1
ATOM 1553 O O . ARG A 1 189 ? -15.515 6.782 -6.897 1.00 68.94 189 ARG A O 1
ATOM 1560 N N . GLY A 1 190 ? -15.110 7.474 -8.997 1.00 74.56 190 GLY A N 1
ATOM 1561 C CA . GLY A 1 190 ? -13.725 6.998 -9.052 1.00 74.56 190 GLY A CA 1
ATOM 1562 C C . GLY A 1 190 ? -12.841 7.746 -8.051 1.00 74.56 190 GLY A C 1
ATOM 1563 O O . GLY A 1 190 ? -12.656 7.302 -6.923 1.00 74.56 190 GLY A O 1
ATOM 1564 N N . GLU A 1 191 ? -12.320 8.904 -8.453 1.00 82.50 191 GLU A N 1
ATOM 1565 C CA . GLU A 1 191 ? -11.604 9.824 -7.562 1.00 82.50 191 GLU A CA 1
ATOM 1566 C C . GLU A 1 191 ? -12.532 10.968 -7.139 1.00 82.50 191 GLU A C 1
ATOM 1568 O O . GLU A 1 191 ? -13.236 11.546 -7.968 1.00 82.50 191 GLU A O 1
ATOM 1573 N N . PHE A 1 192 ? -12.546 11.321 -5.855 1.00 81.75 192 PHE A N 1
ATOM 1574 C CA . PHE A 1 192 ? -13.360 12.426 -5.349 1.00 81.75 192 PHE A CA 1
ATOM 1575 C C . PHE A 1 192 ? -12.716 13.115 -4.147 1.00 81.75 192 PHE A C 1
ATOM 1577 O O . PHE A 1 192 ? -11.757 12.625 -3.559 1.00 81.75 192 PHE A O 1
ATOM 1584 N N . GLN A 1 193 ? -13.222 14.293 -3.780 1.00 85.19 193 GLN A N 1
ATOM 1585 C CA . GLN A 1 193 ? -12.702 15.041 -2.640 1.00 85.19 193 GLN A CA 1
ATOM 1586 C C . GLN A 1 193 ? -13.794 15.798 -1.888 1.00 85.19 193 GLN A C 1
ATOM 1588 O O . GLN A 1 193 ? -14.781 16.235 -2.480 1.00 85.19 193 GLN A O 1
ATOM 1593 N N . PHE A 1 194 ? -13.562 16.005 -0.595 1.00 81.31 194 PHE A N 1
ATOM 1594 C CA . PHE A 1 194 ? -14.339 16.896 0.256 1.00 81.31 194 PHE A CA 1
ATOM 1595 C C . PHE A 1 194 ? -13.461 18.058 0.721 1.00 81.31 194 PHE A C 1
ATOM 1597 O O . PHE A 1 194 ? -12.323 17.855 1.148 1.00 81.31 194 PHE A O 1
ATOM 1604 N N . ASN A 1 195 ? -13.982 19.280 0.628 1.00 79.81 195 ASN A N 1
ATOM 1605 C CA . ASN A 1 195 ? -13.287 20.477 1.091 1.00 79.81 195 ASN A CA 1
ATOM 1606 C C . ASN A 1 195 ? -13.758 20.823 2.505 1.00 79.81 195 ASN A C 1
ATOM 1608 O O . ASN A 1 195 ? -14.948 21.034 2.727 1.00 79.81 195 ASN A O 1
ATOM 1612 N N . GLU A 1 196 ? -12.816 20.934 3.435 1.00 70.00 196 GLU A N 1
ATOM 1613 C CA . GLU A 1 196 ? -13.049 21.370 4.808 1.00 70.00 196 GLU A CA 1
ATOM 1614 C C . GLU A 1 196 ? -12.169 22.595 5.090 1.00 70.00 196 GLU A C 1
ATOM 1616 O O . GLU A 1 196 ? -10.965 22.502 5.354 1.00 70.00 196 GLU A O 1
ATOM 1621 N N . GLY A 1 197 ? -12.762 23.784 4.953 1.00 76.81 197 GLY A N 1
ATOM 1622 C CA . GLY A 1 197 ? -12.023 25.043 5.023 1.00 76.81 197 GLY A CA 1
ATOM 1623 C C . GLY A 1 197 ? -10.928 25.118 3.952 1.00 76.81 197 GLY A C 1
ATOM 1624 O O . GLY A 1 197 ? -11.212 25.051 2.759 1.00 76.81 197 GLY A O 1
ATOM 1625 N N . THR A 1 198 ? -9.669 25.263 4.375 1.00 67.69 198 THR A N 1
ATOM 1626 C CA . THR A 1 198 ? -8.495 25.357 3.484 1.00 67.69 198 THR A CA 1
ATOM 1627 C C . THR A 1 198 ? -7.872 24.002 3.131 1.00 67.69 198 THR A C 1
ATOM 1629 O O . THR A 1 198 ? -6.889 23.953 2.387 1.00 67.69 198 THR A O 1
ATOM 1632 N N . TYR A 1 199 ? -8.415 22.896 3.646 1.00 69.38 199 TYR A N 1
ATOM 1633 C CA . TYR A 1 199 ? -7.886 21.551 3.436 1.00 69.38 199 TYR A CA 1
ATOM 1634 C C . TYR A 1 199 ? -8.845 20.710 2.586 1.00 69.38 199 TYR A C 1
ATOM 1636 O O . TYR A 1 199 ? -10.040 20.646 2.854 1.00 69.38 199 TYR A O 1
ATOM 1644 N N . ALA A 1 200 ? -8.309 20.029 1.571 1.00 76.56 200 ALA A N 1
ATOM 1645 C CA . ALA A 1 200 ? -9.055 19.061 0.771 1.00 76.56 200 ALA A CA 1
ATOM 1646 C C . ALA A 1 200 ? -8.703 17.636 1.213 1.00 76.56 200 ALA A C 1
ATOM 1648 O O . ALA A 1 200 ? -7.525 17.258 1.211 1.00 76.56 200 ALA A O 1
ATOM 1649 N N . ARG A 1 201 ? -9.718 16.844 1.567 1.00 81.81 201 ARG A N 1
ATOM 1650 C CA . ARG A 1 201 ? -9.598 15.402 1.796 1.00 81.81 201 ARG A CA 1
ATOM 1651 C C . ARG A 1 201 ? -9.925 14.681 0.495 1.00 81.81 201 ARG A C 1
ATOM 1653 O O . ARG A 1 201 ? -11.022 14.869 -0.019 1.00 81.81 201 ARG A O 1
ATOM 1660 N N . LYS A 1 202 ? -8.994 13.901 -0.055 1.00 83.31 202 LYS A N 1
ATOM 1661 C CA . LYS A 1 202 ? -9.173 13.237 -1.353 1.00 83.31 202 LYS A CA 1
ATOM 1662 C C . LYS A 1 202 ? -9.251 11.725 -1.180 1.00 83.31 202 LYS A C 1
ATOM 1664 O O . LYS A 1 202 ? -8.593 11.156 -0.313 1.00 83.31 202 LYS A O 1
ATOM 1669 N N . PHE A 1 203 ? -10.057 11.097 -2.015 1.00 84.25 203 PHE A N 1
ATOM 1670 C CA . PHE A 1 203 ? -10.426 9.699 -1.918 1.00 84.25 203 PHE A CA 1
ATOM 1671 C C . PHE A 1 203 ? -10.452 9.057 -3.297 1.00 84.25 203 PHE A C 1
ATOM 1673 O O . PHE A 1 203 ? -10.751 9.723 -4.291 1.00 84.25 203 PHE A O 1
ATOM 1680 N N . LYS A 1 204 ? -10.190 7.754 -3.338 1.00 83.19 204 LYS A N 1
ATOM 1681 C CA . LYS A 1 204 ? -10.366 6.923 -4.530 1.00 83.19 204 LYS A CA 1
ATOM 1682 C C . LYS A 1 204 ? -10.574 5.479 -4.158 1.00 83.19 204 LYS A C 1
ATOM 1684 O O . LYS A 1 204 ? -9.997 4.998 -3.184 1.00 83.19 204 LYS A O 1
ATOM 1689 N N . TRP A 1 205 ? -11.334 4.789 -4.989 1.00 82.12 205 TRP A N 1
ATOM 1690 C CA . TRP A 1 205 ? -11.393 3.340 -4.958 1.00 82.12 205 TRP A CA 1
ATOM 1691 C C . TRP A 1 205 ? -10.164 2.713 -5.614 1.00 82.12 205 TRP A C 1
ATOM 1693 O O . TRP A 1 205 ? -9.887 2.935 -6.794 1.00 82.12 205 TRP A O 1
ATOM 1703 N N . TYR A 1 206 ? -9.437 1.919 -4.840 1.00 78.06 206 TYR A N 1
ATOM 1704 C CA . TYR A 1 206 ? -8.319 1.116 -5.307 1.00 78.06 206 TYR A CA 1
ATOM 1705 C C . TYR A 1 206 ? -8.713 -0.351 -5.362 1.00 78.06 206 TYR A C 1
ATOM 1707 O O . TYR A 1 206 ? -9.269 -0.894 -4.406 1.00 78.06 206 TYR A O 1
ATOM 1715 N N . TYR A 1 207 ? -8.353 -1.000 -6.464 1.00 78.75 207 TYR A N 1
ATOM 1716 C CA . TYR A 1 207 ? -8.187 -2.447 -6.471 1.00 78.75 207 TYR A CA 1
ATOM 1717 C C . TYR A 1 207 ? -6.971 -2.795 -5.607 1.00 78.75 207 TYR A C 1
ATOM 1719 O O . TYR A 1 207 ? -5.962 -2.080 -5.711 1.00 78.75 207 TYR A O 1
ATOM 1727 N N . PRO A 1 208 ? -7.031 -3.839 -4.764 1.00 73.31 208 PRO A N 1
ATOM 1728 C CA . PRO A 1 208 ? -5.896 -4.237 -3.936 1.00 73.31 208 PRO A CA 1
ATOM 1729 C C . PRO A 1 208 ? -4.601 -4.407 -4.747 1.00 73.31 208 PRO A C 1
ATOM 1731 O O . PRO A 1 208 ? -3.584 -3.830 -4.395 1.00 73.31 208 PRO A O 1
ATOM 1734 N N . GLU A 1 209 ? -4.650 -5.028 -5.925 1.00 71.94 209 GLU A N 1
ATOM 1735 C CA . GLU A 1 209 ? -3.503 -5.219 -6.833 1.00 71.94 209 GLU A CA 1
ATOM 1736 C C . GLU A 1 209 ? -2.903 -3.901 -7.345 1.00 71.94 209 GLU A C 1
ATOM 1738 O O . GLU A 1 209 ? -1.730 -3.823 -7.710 1.00 71.94 209 GLU A O 1
ATOM 1743 N N . GLY A 1 210 ? -3.703 -2.834 -7.386 1.00 73.25 210 GLY A N 1
ATOM 1744 C CA . GLY A 1 210 ? -3.238 -1.501 -7.754 1.00 73.25 210 GLY A CA 1
ATOM 1745 C C . GLY A 1 210 ? -2.370 -0.847 -6.678 1.00 73.25 210 GLY A C 1
ATOM 1746 O O . GLY A 1 210 ? -1.604 0.060 -7.001 1.00 73.25 210 GLY A O 1
ATOM 1747 N N . MET A 1 211 ? -2.466 -1.297 -5.423 1.00 73.88 211 MET A N 1
ATOM 1748 C CA . MET A 1 211 ? -1.722 -0.733 -4.294 1.00 73.88 211 MET A CA 1
ATOM 1749 C C . MET A 1 211 ? -0.215 -0.979 -4.404 1.00 73.88 211 MET A C 1
ATOM 1751 O O . MET A 1 211 ? 0.579 -0.104 -4.065 1.00 73.88 211 MET A O 1
ATOM 1755 N N . GLU A 1 212 ? 0.189 -2.130 -4.943 1.00 70.38 212 GLU A N 1
ATOM 1756 C CA . GLU A 1 212 ? 1.603 -2.505 -5.074 1.00 70.38 212 GLU A CA 1
ATOM 1757 C C . GLU A 1 212 ? 2.345 -1.733 -6.168 1.00 70.38 212 GLU A C 1
ATOM 1759 O O . GLU A 1 212 ? 3.576 -1.657 -6.167 1.00 70.38 212 GLU A O 1
ATOM 1764 N N . LYS A 1 213 ? 1.603 -1.132 -7.105 1.00 71.81 213 LYS A N 1
ATOM 1765 C CA . LYS A 1 213 ? 2.174 -0.365 -8.218 1.00 71.81 213 LYS A CA 1
ATOM 1766 C C . LYS A 1 213 ? 2.719 0.992 -7.773 1.00 71.81 213 LYS A C 1
ATOM 1768 O O . LYS A 1 213 ? 3.603 1.542 -8.435 1.00 71.81 213 LYS A O 1
ATOM 1773 N N . ASP A 1 214 ? 2.218 1.532 -6.662 1.00 73.81 214 ASP A N 1
ATOM 1774 C CA . ASP A 1 214 ? 2.727 2.774 -6.089 1.00 73.81 214 ASP A CA 1
ATOM 1775 C C . ASP A 1 214 ? 3.992 2.481 -5.269 1.00 73.81 214 ASP A C 1
ATOM 1777 O O . ASP A 1 214 ? 3.955 2.012 -4.130 1.00 73.81 214 ASP A O 1
ATOM 1781 N N . GLN A 1 215 ? 5.147 2.783 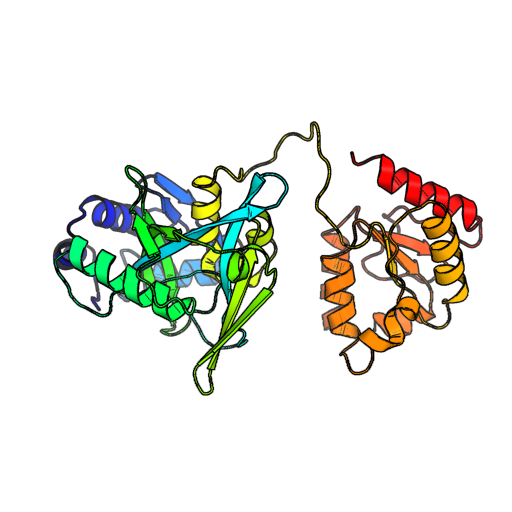-5.865 1.00 75.38 215 GLN A N 1
ATOM 1782 C CA . GLN A 1 215 ? 6.448 2.555 -5.238 1.00 75.38 215 GLN A CA 1
ATOM 1783 C C . GLN A 1 215 ? 6.560 3.255 -3.879 1.00 75.38 215 GLN A C 1
ATOM 1785 O O . GLN A 1 215 ? 7.099 2.685 -2.931 1.00 75.38 215 GLN A O 1
ATOM 1790 N N . ARG A 1 216 ? 6.027 4.475 -3.753 1.00 77.75 216 ARG A N 1
ATOM 1791 C CA . ARG A 1 216 ? 6.107 5.230 -2.504 1.00 77.75 216 ARG A CA 1
ATOM 1792 C C . ARG A 1 216 ? 5.240 4.585 -1.425 1.00 77.75 216 ARG A C 1
ATOM 1794 O O . ARG A 1 216 ? 5.652 4.543 -0.268 1.00 77.75 216 ARG A O 1
ATOM 1801 N N . MET A 1 217 ? 4.066 4.082 -1.794 1.00 77.38 217 MET A N 1
ATOM 1802 C CA . MET A 1 217 ? 3.194 3.315 -0.907 1.00 77.38 217 MET A CA 1
ATOM 1803 C C . MET A 1 217 ? 3.893 2.051 -0.411 1.00 77.38 217 MET A C 1
ATOM 1805 O O . MET A 1 217 ? 3.907 1.811 0.791 1.00 77.38 217 MET A O 1
ATOM 1809 N N . MET A 1 218 ? 4.549 1.304 -1.297 1.00 79.62 218 MET A N 1
ATOM 1810 C CA . MET A 1 218 ? 5.268 0.086 -0.913 1.00 79.62 218 MET A CA 1
ATOM 1811 C C . MET A 1 218 ? 6.509 0.358 -0.057 1.00 79.62 218 MET A C 1
ATOM 1813 O O . MET A 1 218 ? 6.810 -0.418 0.849 1.00 79.62 218 MET A O 1
ATOM 1817 N N . GLU A 1 219 ? 7.200 1.476 -0.279 1.00 80.31 219 GLU A N 1
ATOM 1818 C CA . GLU A 1 219 ? 8.336 1.899 0.549 1.00 80.31 219 GLU A CA 1
ATOM 1819 C C . GLU A 1 219 ? 7.931 2.282 1.980 1.00 80.31 219 GLU A C 1
ATOM 1821 O O . GLU A 1 219 ? 8.701 2.065 2.915 1.00 80.31 219 GLU A O 1
ATOM 1826 N N . VAL A 1 220 ? 6.758 2.897 2.167 1.00 80.62 220 VAL A N 1
ATOM 1827 C CA . VAL A 1 220 ? 6.321 3.382 3.491 1.00 80.62 220 VAL A CA 1
ATOM 1828 C C . VAL A 1 220 ? 5.453 2.368 4.207 1.00 80.62 220 VAL A C 1
ATOM 1830 O O . VAL A 1 220 ? 5.656 2.130 5.396 1.00 80.62 220 VAL A O 1
ATOM 1833 N N . ASP A 1 221 ? 4.480 1.807 3.500 1.00 85.50 221 ASP A N 1
ATOM 1834 C CA . ASP A 1 221 ? 3.374 1.030 4.054 1.00 85.50 221 ASP A CA 1
ATOM 1835 C C . ASP A 1 221 ? 3.209 -0.329 3.374 1.00 85.50 221 ASP A C 1
ATOM 1837 O O . ASP A 1 221 ? 2.165 -0.963 3.510 1.00 85.50 221 ASP A O 1
ATOM 1841 N N . GLY A 1 222 ? 4.245 -0.816 2.683 1.00 85.69 222 GLY A N 1
ATOM 1842 C CA . GLY A 1 222 ? 4.247 -2.157 2.101 1.00 85.69 222 GLY A CA 1
ATOM 1843 C C . GLY A 1 222 ? 3.943 -3.259 3.122 1.00 85.69 222 GLY A C 1
ATOM 1844 O O . GLY A 1 222 ? 3.378 -4.284 2.757 1.00 85.69 222 GLY A O 1
ATOM 1845 N N . ASP A 1 223 ? 4.270 -3.046 4.400 1.00 88.44 223 ASP A N 1
ATOM 1846 C CA . ASP A 1 223 ? 3.899 -3.923 5.515 1.00 88.44 223 ASP A CA 1
ATOM 1847 C C . ASP A 1 223 ? 2.377 -4.041 5.666 1.00 88.44 223 ASP A C 1
ATOM 1849 O O . ASP A 1 223 ? 1.825 -5.143 5.692 1.00 88.44 223 ASP A O 1
ATOM 1853 N N . VAL A 1 224 ? 1.688 -2.901 5.705 1.00 87.88 224 VAL A N 1
ATOM 1854 C CA . VAL A 1 224 ? 0.227 -2.834 5.799 1.00 87.88 224 VAL A CA 1
ATOM 1855 C C . VAL A 1 224 ? -0.433 -3.347 4.523 1.00 87.88 224 VAL A C 1
ATOM 1857 O O . VAL A 1 224 ? -1.402 -4.099 4.604 1.00 87.88 224 VAL A O 1
ATOM 1860 N N . VAL A 1 225 ? 0.095 -2.975 3.354 1.00 83.44 225 VAL A N 1
ATOM 1861 C CA . VAL A 1 225 ? -0.404 -3.450 2.056 1.00 83.44 225 VAL A CA 1
ATOM 1862 C C . VAL A 1 225 ? -0.318 -4.967 1.989 1.00 83.44 225 VAL A C 1
ATOM 1864 O O . VAL A 1 225 ? -1.322 -5.624 1.736 1.00 83.44 225 VAL A O 1
ATOM 1867 N N . SER A 1 226 ? 0.832 -5.544 2.337 1.00 80.62 226 SER A N 1
ATOM 1868 C CA . SER A 1 226 ? 1.015 -6.995 2.338 1.00 80.62 226 SER A CA 1
ATOM 1869 C C . SER A 1 226 ? 0.036 -7.721 3.270 1.00 80.62 226 SER A C 1
ATOM 1871 O O . SER A 1 226 ? -0.502 -8.772 2.905 1.00 80.62 226 SER A O 1
ATOM 1873 N N . TYR A 1 227 ? -0.273 -7.139 4.434 1.00 81.19 227 TYR A N 1
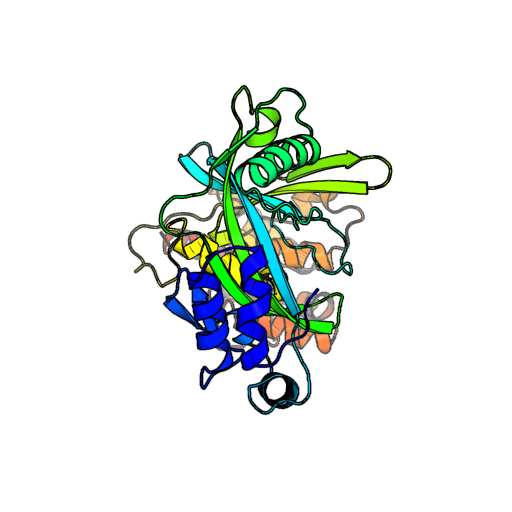ATOM 1874 C CA . TYR A 1 227 ? -1.324 -7.665 5.308 1.00 81.19 227 TYR A CA 1
ATOM 1875 C C . TYR A 1 227 ? -2.713 -7.588 4.658 1.00 81.19 227 TYR A C 1
ATOM 1877 O O . TYR A 1 227 ? -3.451 -8.575 4.668 1.00 81.19 227 TYR A O 1
ATOM 1885 N N . ILE A 1 228 ? -3.072 -6.443 4.066 1.00 80.31 228 ILE A N 1
ATOM 1886 C CA . ILE A 1 228 ? -4.350 -6.263 3.360 1.00 80.31 228 ILE A CA 1
ATOM 1887 C C . ILE A 1 228 ? -4.499 -7.327 2.272 1.00 80.31 228 ILE A C 1
ATOM 1889 O O . ILE A 1 228 ? -5.525 -7.997 2.250 1.00 80.31 228 ILE A O 1
ATOM 1893 N N . HIS A 1 229 ? -3.471 -7.561 1.458 1.00 75.38 229 HIS A N 1
ATOM 1894 C CA . HIS A 1 229 ? -3.505 -8.577 0.407 1.00 75.38 229 HIS A CA 1
ATOM 1895 C C . HIS A 1 229 ? -3.777 -9.986 0.936 1.00 75.38 229 HIS A C 1
ATOM 1897 O O . HIS A 1 229 ? -4.643 -10.698 0.429 1.00 75.38 229 HIS A O 1
ATOM 1903 N N . THR A 1 230 ? -3.075 -10.357 2.007 1.00 69.56 230 THR A N 1
ATOM 1904 C CA . THR A 1 230 ? -3.239 -11.661 2.663 1.00 69.56 230 THR A CA 1
ATOM 1905 C C . THR A 1 230 ? -4.654 -11.828 3.226 1.00 69.56 230 THR A C 1
ATOM 1907 O O . THR A 1 230 ? -5.217 -12.917 3.190 1.00 69.56 230 THR A O 1
ATOM 1910 N N . THR A 1 231 ? -5.257 -10.740 3.714 1.00 66.56 231 THR A N 1
ATOM 1911 C CA . THR A 1 231 ? -6.553 -10.768 4.414 1.00 66.56 231 THR A CA 1
ATOM 1912 C C . THR A 1 231 ? -7.756 -10.470 3.505 1.00 66.56 231 THR A C 1
ATOM 1914 O O . THR A 1 231 ? -8.902 -10.602 3.939 1.00 66.56 231 THR A O 1
ATOM 1917 N N . PHE A 1 232 ? -7.532 -10.010 2.273 1.00 64.12 232 PHE A N 1
ATOM 1918 C CA . PHE A 1 232 ? -8.568 -9.793 1.252 1.00 64.12 232 PHE A CA 1
ATOM 1919 C C . PHE A 1 232 ? -8.602 -10.894 0.187 1.00 64.12 232 PHE A C 1
ATOM 1921 O O . PHE A 1 232 ? -9.335 -10.751 -0.784 1.00 64.12 232 PHE A O 1
ATOM 1928 N N . GLU A 1 233 ? -7.838 -11.979 0.367 1.00 55.94 233 GLU A N 1
ATOM 1929 C CA . GLU A 1 233 ? -7.676 -13.052 -0.631 1.00 55.94 233 GLU A CA 1
ATOM 1930 C C . GLU A 1 233 ? -7.195 -12.546 -2.004 1.00 55.94 233 GLU A C 1
ATOM 1932 O O . GLU A 1 233 ? -7.348 -13.217 -3.022 1.00 55.94 233 GLU A O 1
ATOM 1937 N N . THR A 1 234 ? -6.553 -11.379 -2.059 1.00 53.38 234 THR A N 1
ATOM 1938 C CA . THR A 1 234 ? -5.914 -10.887 -3.282 1.00 53.38 234 THR A CA 1
ATOM 1939 C C . THR A 1 234 ? -4.492 -11.425 -3.300 1.00 53.38 234 THR A C 1
ATOM 1941 O O . THR A 1 234 ? -3.580 -10.834 -2.715 1.00 53.38 234 THR A O 1
ATOM 1944 N N . MET A 1 235 ? -4.356 -12.630 -3.860 1.00 43.38 235 MET A N 1
ATOM 1945 C CA . MET A 1 235 ? -3.182 -13.496 -3.738 1.00 43.38 235 MET A CA 1
ATOM 1946 C C . MET A 1 235 ? -1.855 -12.786 -4.044 1.00 43.38 235 MET A C 1
ATOM 1948 O O . MET A 1 235 ? -1.550 -12.428 -5.178 1.00 43.38 235 MET A O 1
ATOM 1952 N N . LEU A 1 236 ? -1.031 -12.676 -3.003 1.00 42.44 236 LEU A N 1
ATOM 1953 C CA . LEU A 1 236 ? 0.396 -12.367 -3.041 1.00 42.44 236 LEU A CA 1
ATOM 1954 C C . LEU A 1 236 ? 1.200 -13.651 -3.329 1.00 42.44 236 LEU A C 1
ATOM 1956 O O . LEU A 1 236 ? 1.783 -14.228 -2.415 1.00 42.44 236 LEU A O 1
ATOM 1960 N N . THR A 1 237 ? 1.169 -14.156 -4.566 1.00 29.16 237 THR A N 1
ATOM 1961 C CA . THR A 1 237 ? 2.224 -14.935 -5.273 1.00 29.16 237 THR A CA 1
ATOM 1962 C C . THR A 1 237 ? 1.673 -15.515 -6.578 1.00 29.16 237 THR A C 1
ATOM 1964 O O . THR A 1 237 ? 0.471 -15.737 -6.693 1.00 29.16 237 THR A O 1
ATOM 1967 N N . ASP A 1 238 ? 2.574 -15.718 -7.549 1.00 33.47 238 ASP A N 1
ATOM 1968 C CA . ASP A 1 238 ? 2.340 -16.124 -8.942 1.00 33.47 238 ASP A CA 1
ATOM 1969 C C . ASP A 1 238 ? 1.120 -17.037 -9.136 1.00 33.47 238 ASP A C 1
ATOM 1971 O O . ASP A 1 238 ? 1.183 -18.258 -8.969 1.00 33.47 238 ASP A O 1
ATOM 1975 N N . ILE A 1 239 ? 0.004 -16.438 -9.556 1.00 33.16 239 ILE A N 1
ATOM 1976 C CA . ILE A 1 239 ? -1.091 -17.190 -10.157 1.00 33.16 239 ILE A CA 1
ATOM 1977 C C . ILE A 1 239 ? -0.505 -17.808 -11.423 1.00 33.16 239 ILE A C 1
ATOM 1979 O O . ILE A 1 239 ? -0.108 -17.093 -12.346 1.00 33.16 239 ILE A O 1
ATOM 1983 N N . ALA A 1 240 ? -0.428 -19.139 -11.462 1.00 29.72 240 ALA A N 1
ATOM 1984 C CA . ALA A 1 240 ? -0.159 -19.856 -12.694 1.00 29.72 240 ALA A CA 1
ATOM 1985 C C . ALA A 1 240 ? -1.142 -19.341 -13.754 1.00 29.72 240 ALA A C 1
ATOM 1987 O O . ALA A 1 240 ? -2.353 -19.509 -13.607 1.00 29.72 240 ALA A O 1
ATOM 1988 N N . LEU A 1 241 ? -0.600 -18.666 -14.776 1.00 39.31 241 LEU A N 1
ATOM 1989 C CA . LEU A 1 241 ? -1.321 -18.167 -15.943 1.00 39.31 241 LEU A CA 1
ATOM 1990 C C . LEU A 1 241 ? -2.229 -19.268 -16.478 1.00 39.31 241 LEU A C 1
ATOM 1992 O O . LEU A 1 241 ? -1.782 -20.206 -17.135 1.00 39.31 241 LEU A O 1
ATOM 1996 N N . SER A 1 242 ? -3.510 -19.154 -16.172 1.00 35.78 242 SER A N 1
ATOM 1997 C CA . SER A 1 242 ? -4.542 -19.964 -16.782 1.00 35.78 242 SER A CA 1
ATOM 1998 C C . SER A 1 242 ? -5.863 -19.247 -16.574 1.00 35.78 242 SER A C 1
ATOM 2000 O O . SER A 1 242 ? -6.542 -19.438 -15.567 1.00 35.78 242 SER A O 1
ATOM 2002 N N . ILE A 1 243 ? -6.212 -18.487 -17.614 1.00 30.91 243 ILE A N 1
ATOM 2003 C CA . ILE A 1 243 ? -7.476 -17.787 -17.861 1.00 30.91 243 ILE A CA 1
ATOM 2004 C C . ILE A 1 243 ? -7.511 -16.362 -17.274 1.00 30.91 243 ILE A C 1
ATOM 2006 O O . ILE A 1 243 ? -8.301 -16.036 -16.393 1.00 30.91 243 ILE A O 1
ATOM 2010 N N . THR A 1 244 ? -6.653 -15.487 -17.806 1.00 33.75 244 THR A N 1
ATOM 2011 C CA . THR A 1 244 ? -6.868 -14.028 -17.804 1.00 33.75 244 THR A CA 1
ATOM 2012 C C . THR A 1 244 ? -7.857 -13.658 -18.924 1.00 33.75 244 THR A C 1
ATOM 2014 O O . THR A 1 244 ? -8.019 -14.385 -19.896 1.00 33.75 244 THR A O 1
ATOM 2017 N N . ASN A 1 245 ? -8.687 -12.622 -18.788 1.00 38.62 245 ASN A N 1
ATOM 2018 C CA . ASN A 1 245 ? -8.345 -11.245 -19.168 1.00 38.62 245 ASN A CA 1
ATOM 2019 C C . ASN A 1 245 ? -9.482 -10.259 -18.797 1.00 38.62 245 ASN A C 1
ATOM 2021 O O . ASN A 1 245 ? -10.632 -10.701 -18.745 1.00 38.62 245 ASN A O 1
ATOM 2025 N N . PRO A 1 246 ? -9.253 -8.922 -18.770 1.00 45.19 246 PRO A N 1
ATOM 2026 C CA . PRO A 1 246 ? -7.990 -8.186 -18.610 1.00 45.19 246 PRO A CA 1
ATOM 2027 C C . PRO A 1 246 ? -8.044 -7.090 -17.520 1.00 45.19 246 PRO A C 1
ATOM 2029 O O . PRO A 1 246 ? -9.088 -6.535 -17.184 1.00 45.19 246 PRO A O 1
ATOM 2032 N N . ILE A 1 247 ? -6.856 -6.669 -17.082 1.00 48.16 247 ILE A N 1
ATOM 2033 C CA . ILE A 1 247 ? -6.591 -5.324 -16.552 1.00 48.16 247 ILE A CA 1
ATOM 2034 C C . ILE A 1 247 ? -7.167 -4.296 -17.547 1.00 48.16 247 ILE A C 1
ATOM 2036 O O . ILE A 1 247 ? -6.752 -4.267 -18.706 1.00 48.16 247 ILE A O 1
ATOM 2040 N N . LEU A 1 248 ? -8.128 -3.470 -17.118 1.00 47.88 248 LEU A N 1
ATOM 2041 C CA . LEU A 1 248 ? -8.728 -2.405 -17.935 1.00 47.88 248 LEU A CA 1
ATOM 2042 C C . LEU A 1 248 ? -7.721 -1.266 -18.132 1.00 47.88 248 LEU A C 1
ATOM 2044 O O . LEU A 1 248 ? -7.746 -0.252 -17.439 1.00 47.88 248 LEU A O 1
ATOM 2048 N N . PHE A 1 249 ? -6.818 -1.441 -19.087 1.00 58.34 249 PHE A N 1
ATOM 2049 C CA . PHE A 1 249 ? -6.097 -0.322 -19.668 1.00 58.34 249 PHE A CA 1
ATOM 2050 C C . PHE A 1 249 ? -7.096 0.543 -20.451 1.00 58.34 249 PHE A C 1
ATOM 2052 O O . PHE A 1 249 ? -7.944 0.023 -21.182 1.00 58.34 249 PHE A O 1
ATOM 2059 N N . GLU A 1 250 ? -7.015 1.865 -20.286 1.00 68.62 250 GLU A N 1
ATOM 2060 C CA . GLU A 1 250 ? -7.838 2.819 -21.044 1.00 68.62 250 GLU A CA 1
ATOM 2061 C C . GLU A 1 250 ? -7.603 2.652 -22.556 1.00 68.62 250 GLU A C 1
ATOM 2063 O O . GLU A 1 250 ? -8.532 2.793 -23.356 1.00 68.62 250 GLU A O 1
ATOM 2068 N N . TYR A 1 251 ? -6.381 2.249 -22.920 1.00 75.38 251 TYR A N 1
ATOM 2069 C CA . TYR A 1 251 ? -5.945 1.996 -24.284 1.00 75.38 251 TYR A CA 1
ATOM 2070 C C . TYR A 1 251 ? -5.351 0.590 -24.436 1.00 75.38 251 TYR A C 1
ATOM 2072 O O . TYR A 1 251 ? -4.647 0.069 -23.574 1.00 75.38 251 TYR A O 1
ATOM 2080 N N . ASP A 1 252 ? -5.583 -0.032 -25.581 1.00 82.00 252 ASP A N 1
ATOM 2081 C CA . ASP A 1 252 ? -4.871 -1.239 -25.979 1.00 82.00 252 ASP A CA 1
ATOM 2082 C C . ASP A 1 252 ? -3.429 -0.907 -26.380 1.00 82.00 252 ASP A C 1
ATOM 2084 O O . ASP A 1 252 ? -2.503 -1.655 -26.073 1.00 82.00 252 ASP A O 1
ATOM 2088 N N . VAL A 1 253 ? -3.217 0.231 -27.045 1.00 84.81 253 VAL A N 1
ATOM 2089 C CA . VAL A 1 253 ? -1.898 0.635 -27.544 1.00 84.81 253 VAL A CA 1
ATOM 2090 C C . VAL A 1 253 ? -1.698 2.130 -27.354 1.00 84.81 253 VAL A C 1
ATOM 2092 O O . VAL A 1 253 ? -2.571 2.916 -27.704 1.00 84.81 253 VAL A O 1
ATOM 2095 N N . ALA A 1 254 ? -0.536 2.540 -26.857 1.00 85.19 254 ALA A N 1
ATOM 2096 C CA . ALA A 1 254 ? -0.091 3.929 -26.901 1.00 85.19 254 ALA A CA 1
ATOM 2097 C C . ALA A 1 254 ? 1.000 4.114 -27.958 1.00 85.19 254 ALA A C 1
ATOM 2099 O O . ALA A 1 254 ? 1.863 3.250 -28.110 1.00 85.19 254 ALA A O 1
ATOM 2100 N N . LEU A 1 255 ? 0.963 5.232 -28.687 1.00 86.69 255 LEU A N 1
ATOM 2101 C CA . LEU A 1 255 ? 1.964 5.560 -29.703 1.00 86.69 255 LEU A CA 1
ATOM 2102 C C . LEU A 1 255 ? 2.882 6.672 -29.199 1.00 86.69 255 LEU A C 1
ATOM 2104 O O . LEU A 1 255 ? 2.432 7.794 -28.989 1.00 86.69 255 LEU A O 1
ATOM 2108 N N . SER A 1 256 ? 4.170 6.364 -29.053 1.00 82.12 256 SER A N 1
ATOM 2109 C CA . SER A 1 256 ? 5.210 7.327 -28.692 1.00 82.12 256 SER A CA 1
ATOM 2110 C C . SER A 1 256 ? 6.067 7.654 -29.910 1.00 82.12 256 SER A C 1
ATOM 2112 O O . SER A 1 256 ? 6.649 6.759 -30.523 1.00 82.12 256 SER A O 1
ATOM 2114 N N . PHE A 1 257 ? 6.137 8.931 -30.276 1.00 83.69 257 PHE A N 1
ATOM 2115 C CA . PHE A 1 257 ? 6.825 9.405 -31.476 1.00 83.69 257 PHE A CA 1
ATOM 2116 C C . PHE A 1 257 ? 7.301 10.852 -31.304 1.00 83.69 257 PHE A C 1
ATOM 2118 O O . PHE A 1 257 ? 6.792 11.593 -30.461 1.00 83.69 257 PHE A O 1
ATOM 2125 N N . ALA A 1 258 ? 8.277 11.269 -32.113 1.00 82.50 258 ALA A N 1
ATOM 2126 C CA . ALA A 1 258 ? 8.629 12.678 -32.241 1.00 82.50 258 ALA A CA 1
ATOM 2127 C C . ALA A 1 258 ? 7.683 13.371 -33.213 1.00 82.50 258 ALA A C 1
ATOM 2129 O O . ALA A 1 258 ? 7.262 12.767 -34.191 1.00 82.50 258 ALA A O 1
ATOM 2130 N N . GLY A 1 259 ? 7.367 14.647 -32.979 1.00 78.50 259 GLY A N 1
ATOM 2131 C CA . GLY A 1 259 ? 6.422 15.389 -33.825 1.00 78.50 259 GLY A CA 1
ATOM 2132 C C . GLY A 1 259 ? 6.766 15.363 -35.323 1.00 78.50 259 GLY A C 1
ATOM 2133 O O . GLY A 1 259 ? 5.863 15.369 -36.152 1.00 78.50 259 GLY A O 1
ATOM 2134 N N . GLU A 1 260 ? 8.050 15.267 -35.667 1.00 86.81 260 GLU A N 1
ATOM 2135 C CA . GLU A 1 260 ? 8.573 15.096 -37.029 1.00 86.81 260 GLU A CA 1
ATOM 2136 C C . GLU A 1 260 ? 8.158 13.772 -37.691 1.00 86.81 260 GLU A C 1
ATOM 2138 O O . GLU A 1 260 ? 8.010 13.696 -38.910 1.00 86.81 260 GLU A O 1
ATOM 2143 N N . ASP A 1 261 ? 7.937 12.736 -36.887 1.00 86.81 261 ASP A N 1
ATOM 2144 C CA . ASP A 1 261 ? 7.615 11.374 -37.313 1.00 86.81 261 ASP A CA 1
ATOM 2145 C C . ASP A 1 261 ? 6.107 11.081 -37.268 1.00 86.81 261 ASP A C 1
ATOM 2147 O O . ASP A 1 261 ? 5.679 9.944 -37.478 1.00 86.81 261 ASP A O 1
ATOM 2151 N N . ARG A 1 262 ? 5.284 12.117 -37.041 1.00 86.00 262 ARG A N 1
ATOM 2152 C CA . ARG A 1 262 ? 3.822 12.036 -36.874 1.00 86.00 262 ARG A CA 1
ATOM 2153 C C . ARG A 1 262 ? 3.113 11.237 -37.961 1.00 86.00 262 ARG A C 1
ATOM 2155 O O . ARG A 1 262 ? 2.200 10.478 -37.668 1.00 86.00 262 ARG A O 1
ATOM 2162 N N . LYS A 1 263 ? 3.549 11.370 -39.214 1.00 91.06 263 LYS A N 1
ATOM 2163 C CA . LYS A 1 263 ? 2.942 10.656 -40.348 1.00 91.06 263 LYS A CA 1
ATOM 2164 C C . LYS A 1 263 ? 2.881 9.135 -40.134 1.00 91.06 263 LYS A C 1
ATOM 2166 O O . LYS A 1 263 ? 1.935 8.501 -40.584 1.00 91.06 263 LYS A O 1
ATOM 2171 N N . TYR A 1 264 ? 3.860 8.556 -39.435 1.00 92.06 264 TYR A N 1
ATOM 2172 C CA . TYR A 1 264 ? 3.922 7.116 -39.192 1.00 92.06 264 TYR A CA 1
ATOM 2173 C C . TYR A 1 264 ? 3.010 6.689 -38.038 1.00 92.06 264 TYR A C 1
ATOM 2175 O O . TYR A 1 264 ? 2.336 5.662 -38.124 1.00 92.06 264 TYR A O 1
ATOM 2183 N N . SER A 1 265 ? 2.951 7.483 -36.967 1.00 88.38 265 SER A N 1
ATOM 2184 C CA . SER A 1 265 ? 2.052 7.208 -35.845 1.00 88.38 265 SER A CA 1
ATOM 2185 C C . SER A 1 265 ? 0.586 7.417 -36.226 1.00 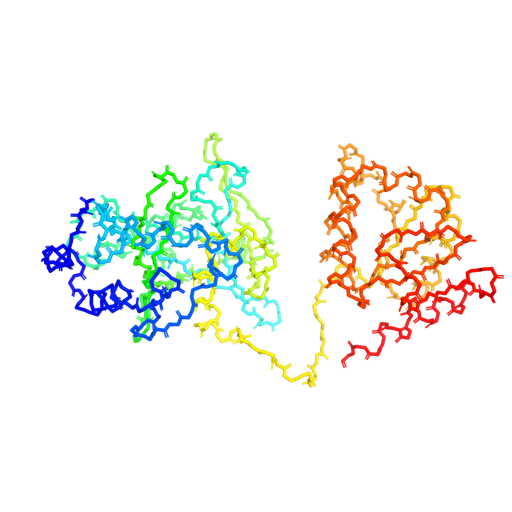88.38 265 SER A C 1
ATOM 2187 O O . SER A 1 265 ? -0.253 6.610 -35.838 1.00 88.38 265 SER A O 1
ATOM 2189 N N . GLU A 1 266 ? 0.274 8.424 -37.041 1.00 90.81 266 GLU A N 1
ATOM 2190 C CA . GLU A 1 266 ? -1.074 8.670 -37.562 1.00 90.81 266 GLU A CA 1
ATOM 2191 C C . GLU A 1 266 ? -1.576 7.511 -38.437 1.00 90.81 266 GLU A C 1
ATOM 2193 O O . GLU A 1 266 ? -2.697 7.025 -38.256 1.00 90.81 266 GLU A O 1
ATOM 2198 N N . GLU A 1 267 ? -0.732 7.016 -39.349 1.00 93.56 267 GLU A N 1
ATOM 2199 C CA . GLU A 1 267 ? -1.067 5.882 -40.214 1.00 93.56 267 GLU A CA 1
ATOM 2200 C C . GLU A 1 267 ? -1.354 4.615 -39.394 1.00 93.56 267 GLU A C 1
ATOM 2202 O O . GLU A 1 267 ? -2.376 3.953 -39.604 1.00 93.56 267 GLU A O 1
ATOM 2207 N N . LEU A 1 268 ? -0.503 4.306 -38.409 1.00 92.56 268 LEU A N 1
ATOM 2208 C CA . LEU A 1 268 ? -0.702 3.157 -37.527 1.00 92.56 268 LEU A CA 1
ATOM 2209 C C . LEU A 1 268 ? -1.952 3.314 -36.651 1.00 92.56 268 LEU A C 1
ATOM 2211 O O . LEU A 1 268 ? -2.730 2.368 -36.517 1.00 92.56 268 LEU A O 1
ATOM 2215 N N . ALA A 1 269 ? -2.178 4.503 -36.082 1.00 90.56 269 ALA A N 1
ATOM 2216 C CA . ALA A 1 269 ? -3.355 4.788 -35.265 1.00 90.56 269 ALA A CA 1
ATOM 2217 C C . ALA A 1 269 ? -4.644 4.550 -36.052 1.00 90.56 269 ALA A C 1
ATOM 2219 O O . ALA A 1 269 ? -5.568 3.914 -35.541 1.00 90.56 269 ALA A O 1
ATOM 2220 N N . LYS A 1 270 ? -4.697 5.020 -37.303 1.00 93.12 270 LYS A N 1
ATOM 2221 C CA . LYS A 1 270 ? -5.847 4.829 -38.186 1.00 93.12 270 LYS A CA 1
ATOM 2222 C C . LYS A 1 270 ? -6.114 3.347 -38.449 1.00 93.12 270 LYS A C 1
ATOM 2224 O O . LYS A 1 270 ? -7.231 2.890 -38.221 1.00 93.12 270 LYS A O 1
ATOM 2229 N N . LEU A 1 271 ? -5.090 2.592 -38.853 1.00 93.88 271 LEU A N 1
ATOM 2230 C CA . LEU A 1 271 ? -5.214 1.160 -39.149 1.00 93.88 271 LEU A CA 1
ATOM 2231 C C . LEU A 1 271 ? -5.685 0.349 -37.934 1.00 93.88 271 LEU A C 1
ATOM 2233 O O . LEU A 1 271 ? -6.530 -0.533 -38.068 1.00 93.88 271 LEU A O 1
ATOM 2237 N N . LEU A 1 272 ? -5.162 0.652 -36.744 1.00 91.38 272 LEU A N 1
ATOM 2238 C CA . LEU A 1 272 ? -5.558 -0.014 -35.502 1.00 91.38 272 LEU A CA 1
ATOM 2239 C C . LEU A 1 272 ? -6.985 0.371 -35.076 1.00 91.38 272 LEU A C 1
ATOM 2241 O O . LEU A 1 272 ? -7.775 -0.497 -34.701 1.00 91.38 272 LEU A O 1
ATOM 2245 N N . THR A 1 273 ? -7.348 1.651 -35.194 1.00 89.00 273 THR A N 1
ATOM 2246 C CA . THR A 1 273 ? -8.690 2.148 -34.843 1.00 89.00 273 THR A CA 1
ATOM 2247 C C . THR A 1 273 ? -9.764 1.566 -35.768 1.00 89.00 273 THR A C 1
ATOM 2249 O O . THR A 1 273 ? -10.820 1.153 -35.295 1.00 89.00 273 THR A O 1
ATOM 2252 N N . GLU A 1 274 ? -9.485 1.433 -37.072 1.00 90.69 274 GLU A N 1
ATOM 2253 C CA . GLU A 1 274 ? -10.368 0.757 -38.043 1.00 90.69 274 GLU A CA 1
ATOM 2254 C C . GLU A 1 274 ? -10.636 -0.717 -37.683 1.00 90.69 274 GLU A C 1
ATOM 2256 O O . GLU A 1 274 ? -11.632 -1.298 -38.115 1.00 90.69 274 GLU A O 1
ATOM 2261 N N . LYS A 1 275 ? -9.768 -1.326 -36.867 1.00 87.19 275 LYS A N 1
ATOM 2262 C CA . LYS A 1 275 ? -9.905 -2.694 -36.349 1.00 87.19 275 LYS A CA 1
ATOM 2263 C C . LYS A 1 275 ? -10.509 -2.759 -34.942 1.00 87.19 275 LYS A C 1
ATOM 2265 O O . LYS A 1 275 ? -10.577 -3.843 -34.371 1.00 87.19 275 LYS A O 1
ATOM 2270 N N . GLY A 1 276 ? -10.969 -1.632 -34.395 1.00 85.00 276 GLY A N 1
ATOM 2271 C CA . GLY A 1 276 ? -11.612 -1.554 -33.081 1.00 85.00 276 GLY A CA 1
ATOM 2272 C C . GLY A 1 276 ? -10.647 -1.560 -31.891 1.00 85.00 276 GLY A C 1
ATOM 2273 O O . GLY A 1 276 ? -11.089 -1.763 -30.763 1.00 85.00 276 GLY A O 1
ATOM 2274 N N . ILE A 1 277 ? -9.349 -1.343 -32.121 1.00 87.75 277 ILE A N 1
ATOM 2275 C CA . ILE A 1 277 ? -8.330 -1.253 -31.067 1.00 87.75 277 ILE A CA 1
ATOM 2276 C C . ILE A 1 277 ? -8.350 0.152 -30.450 1.00 87.75 277 ILE A C 1
ATOM 2278 O O . ILE A 1 277 ? -8.362 1.148 -31.176 1.00 87.75 277 ILE A O 1
ATOM 2282 N N . LYS A 1 278 ? -8.323 0.257 -29.115 1.00 84.94 278 LYS A N 1
ATOM 2283 C CA . LYS A 1 278 ? -8.273 1.554 -28.419 1.00 84.94 278 LYS A CA 1
ATOM 2284 C C . LYS A 1 278 ? -6.850 2.113 -28.447 1.00 84.94 278 LYS A C 1
ATOM 2286 O O . LYS A 1 278 ? -5.978 1.600 -27.751 1.00 84.94 278 LYS A O 1
ATOM 2291 N N . VAL A 1 279 ? -6.603 3.167 -29.222 1.00 86.31 279 VAL A N 1
ATOM 2292 C CA . VAL A 1 279 ? -5.259 3.749 -29.381 1.00 86.31 279 VAL A CA 1
ATOM 2293 C C . VAL A 1 279 ? -5.144 5.099 -28.678 1.00 86.31 279 VAL A C 1
ATOM 2295 O O . VAL A 1 279 ? -5.955 5.992 -28.914 1.00 86.31 279 VAL A O 1
ATOM 2298 N N . PHE A 1 280 ? -4.111 5.274 -27.851 1.00 82.06 280 PHE A N 1
ATOM 2299 C CA . PHE A 1 280 ? -3.697 6.590 -27.371 1.00 82.06 280 PHE A CA 1
ATOM 2300 C C . PHE A 1 280 ? -2.792 7.259 -28.411 1.00 82.06 280 PHE A C 1
ATOM 2302 O O . PHE A 1 280 ? -1.683 6.787 -28.680 1.00 82.06 280 PHE A O 1
ATOM 2309 N N . TYR A 1 281 ? -3.276 8.367 -28.971 1.00 78.25 281 TYR A N 1
ATOM 2310 C CA . TYR A 1 281 ? -2.578 9.220 -29.932 1.00 78.25 281 TYR A CA 1
ATOM 2311 C C . TYR A 1 281 ? -2.803 10.689 -29.539 1.00 78.25 281 TYR A C 1
ATOM 2313 O O . TYR A 1 281 ? -3.942 11.117 -29.337 1.00 78.25 281 TYR A O 1
ATOM 2321 N N . ASP A 1 282 ? -1.708 11.431 -29.366 1.00 65.12 282 ASP A N 1
ATOM 2322 C CA . ASP A 1 282 ? -1.669 12.738 -28.692 1.00 65.12 282 ASP A CA 1
ATOM 2323 C C . ASP A 1 282 ? -2.562 13.817 -29.336 1.00 65.12 282 ASP A C 1
ATOM 2325 O O . ASP A 1 282 ? -3.146 14.648 -28.638 1.00 65.12 282 ASP A O 1
ATOM 2329 N N . ASP A 1 283 ? -2.739 13.764 -30.654 1.00 55.81 283 ASP A N 1
ATOM 2330 C CA . ASP A 1 283 ? -3.475 14.761 -31.434 1.00 55.81 283 ASP A CA 1
ATOM 2331 C C . ASP A 1 283 ? -4.998 14.633 -31.300 1.00 55.81 283 ASP A C 1
ATOM 2333 O O . ASP A 1 283 ? -5.732 15.591 -31.526 1.00 55.81 283 ASP A O 1
ATOM 2337 N N . TYR A 1 284 ? -5.510 13.485 -30.842 1.00 51.94 284 TYR A N 1
ATOM 2338 C CA . TYR A 1 284 ? -6.932 13.359 -30.490 1.00 51.94 284 TYR A CA 1
ATOM 2339 C C . TYR A 1 284 ? -7.275 14.065 -29.167 1.00 51.94 284 TYR A C 1
ATOM 2341 O O . TYR A 1 284 ? -8.438 14.117 -28.765 1.00 51.94 284 TYR A O 1
ATOM 2349 N N . LYS A 1 285 ? -6.262 14.595 -28.469 1.00 51.47 285 LYS A N 1
ATOM 2350 C CA . LYS A 1 285 ? -6.333 15.070 -27.085 1.00 51.47 285 LYS A CA 1
ATOM 2351 C C . LYS A 1 285 ? -5.757 16.485 -26.914 1.00 51.47 285 LYS A C 1
ATOM 2353 O O . LYS A 1 285 ? -5.494 16.899 -25.787 1.00 51.47 285 LYS A O 1
ATOM 2358 N N . THR A 1 286 ? -5.617 17.275 -27.986 1.00 49.00 286 THR A N 1
ATOM 2359 C CA . THR A 1 286 ? -5.009 18.628 -27.967 1.00 49.00 286 THR A CA 1
ATOM 2360 C C . THR A 1 286 ? -5.606 19.555 -26.896 1.00 49.00 286 THR A C 1
ATOM 2362 O O . THR A 1 286 ? -4.874 20.282 -26.226 1.00 49.00 286 THR A O 1
ATOM 2365 N N . ALA A 1 287 ? -6.923 19.493 -26.662 1.00 46.66 287 ALA A N 1
ATOM 2366 C CA . ALA A 1 287 ? -7.594 20.262 -25.608 1.00 46.66 287 ALA A CA 1
ATOM 2367 C C . ALA A 1 287 ? -7.272 19.764 -24.181 1.00 46.66 287 ALA A C 1
ATOM 2369 O O . ALA A 1 287 ? -7.209 20.560 -23.248 1.00 46.66 287 ALA A O 1
ATOM 2370 N N . GLU A 1 288 ? -7.034 18.462 -24.002 1.00 45.09 288 GLU A N 1
ATOM 2371 C CA . GLU A 1 288 ? -6.667 17.849 -22.717 1.00 45.09 288 GLU A CA 1
ATOM 2372 C C . GLU A 1 288 ? -5.184 18.037 -22.363 1.00 45.09 288 GLU A C 1
ATOM 2374 O O . GLU A 1 288 ? -4.826 17.978 -21.182 1.00 45.09 288 GLU A O 1
ATOM 2379 N N . LEU A 1 289 ? -4.328 18.229 -23.368 1.00 47.81 289 LEU A N 1
ATOM 2380 C CA . LEU A 1 289 ? -2.878 18.390 -23.229 1.00 47.81 289 LEU A CA 1
ATOM 2381 C C . LEU A 1 289 ? -2.443 19.856 -23.067 1.00 47.81 289 LEU A C 1
ATOM 2383 O O . LEU A 1 289 ? -1.314 20.123 -22.646 1.00 47.81 289 LEU A O 1
ATOM 2387 N N . TRP A 1 290 ? -3.335 20.813 -23.343 1.00 32.66 290 TRP A N 1
ATOM 2388 C CA . TRP A 1 290 ? -3.054 22.244 -23.232 1.00 32.66 290 TRP A CA 1
ATOM 2389 C C . TRP A 1 290 ? -2.672 22.627 -21.792 1.00 32.66 290 TRP A C 1
ATOM 2391 O O . TRP A 1 290 ? -3.473 22.546 -20.864 1.00 32.66 290 TRP A O 1
ATOM 2401 N N . GLY A 1 291 ? -1.427 23.083 -21.603 1.00 32.25 291 GLY A N 1
ATOM 2402 C CA . GLY A 1 291 ? -0.932 23.626 -20.330 1.00 32.25 291 GLY A CA 1
ATOM 2403 C C . GLY A 1 291 ? -0.401 22.583 -19.343 1.00 32.25 291 GLY A C 1
ATOM 2404 O O . GLY A 1 291 ? 0.046 22.949 -18.255 1.00 32.25 291 GLY A O 1
ATOM 2405 N N . LYS A 1 292 ? -0.409 21.293 -19.707 1.00 39.25 292 LYS A N 1
ATOM 2406 C CA . LYS A 1 292 ? 0.192 20.226 -18.896 1.00 39.25 292 LYS A CA 1
ATOM 2407 C C . LYS A 1 292 ? 1.697 20.132 -19.140 1.00 39.25 292 LYS A C 1
ATOM 2409 O O . LYS A 1 292 ? 2.185 20.376 -20.241 1.00 39.25 292 LYS A O 1
ATOM 2414 N N . ASN A 1 293 ? 2.440 19.709 -18.115 1.00 44.44 293 ASN A N 1
ATOM 2415 C CA . ASN A 1 293 ? 3.814 19.255 -18.304 1.00 44.44 293 ASN A CA 1
ATOM 2416 C C . ASN A 1 293 ? 3.773 17.924 -19.065 1.00 44.44 293 ASN A C 1
ATOM 2418 O O . ASN A 1 293 ? 3.589 16.859 -18.472 1.00 44.44 293 ASN A O 1
ATOM 2422 N N . LEU A 1 294 ? 3.904 18.018 -20.388 1.00 44.06 294 LEU A N 1
ATOM 2423 C CA . LEU A 1 294 ? 3.790 16.894 -21.313 1.00 44.06 294 LEU A CA 1
ATOM 2424 C C . LEU A 1 294 ? 4.739 15.750 -20.934 1.00 44.06 294 LEU A C 1
ATOM 2426 O O . LEU A 1 294 ? 4.351 14.593 -21.003 1.00 44.06 294 LEU A O 1
ATOM 2430 N N . TYR A 1 295 ? 5.928 16.058 -20.410 1.00 47.28 295 TYR A N 1
ATOM 2431 C CA . TYR A 1 295 ? 6.927 15.065 -20.016 1.00 47.28 295 TYR A CA 1
ATOM 2432 C C . TYR A 1 295 ? 6.455 14.145 -18.872 1.00 47.28 295 TYR A C 1
ATOM 2434 O O . TYR A 1 295 ? 6.556 12.922 -18.960 1.00 47.28 295 TYR A O 1
ATOM 2442 N N . GLN A 1 296 ? 5.887 14.720 -17.807 1.00 45.81 296 GLN A N 1
ATOM 2443 C CA . GLN A 1 296 ? 5.342 13.949 -16.679 1.00 45.81 296 GLN A CA 1
ATOM 2444 C C . GLN A 1 296 ? 4.036 13.236 -17.048 1.00 45.81 296 GLN A C 1
ATOM 2446 O O . GLN A 1 296 ? 3.775 12.124 -16.594 1.00 45.81 296 GLN A O 1
ATOM 2451 N N . HIS A 1 297 ? 3.226 13.865 -17.899 1.00 44.88 297 HIS A N 1
ATOM 2452 C CA . HIS A 1 297 ? 1.958 13.309 -18.354 1.00 44.88 297 HIS A CA 1
ATOM 2453 C C . HIS A 1 297 ? 2.156 12.079 -19.254 1.00 44.88 297 HIS A C 1
ATOM 2455 O O . HIS A 1 297 ? 1.488 11.058 -19.079 1.00 44.88 297 HIS A O 1
ATOM 2461 N N . PHE A 1 298 ? 3.142 12.135 -20.147 1.00 53.56 298 PHE A N 1
ATOM 2462 C CA . PHE A 1 298 ? 3.538 11.011 -20.980 1.00 53.56 298 PHE A CA 1
ATOM 2463 C C . PHE A 1 298 ? 4.120 9.858 -20.155 1.00 53.56 298 PHE A C 1
ATOM 2465 O O . PHE A 1 298 ? 3.757 8.714 -20.405 1.00 53.56 298 PHE A O 1
ATOM 2472 N N . GLN A 1 299 ? 4.910 10.123 -19.106 1.00 51.97 299 GLN A N 1
ATOM 2473 C CA . GLN A 1 299 ? 5.363 9.060 -18.196 1.00 51.97 299 GLN A CA 1
ATOM 2474 C C . GLN A 1 299 ? 4.204 8.303 -17.530 1.00 51.97 299 GLN A C 1
ATOM 2476 O O . GLN A 1 299 ? 4.278 7.084 -17.431 1.00 51.97 299 GLN A O 1
ATOM 2481 N N . SER A 1 300 ? 3.136 8.990 -17.105 1.00 48.69 300 SER A N 1
ATOM 2482 C CA . SER A 1 300 ? 1.970 8.322 -16.504 1.00 48.69 300 SER A CA 1
ATOM 2483 C C . SER A 1 300 ? 1.151 7.510 -17.514 1.00 48.69 300 SER A C 1
ATOM 2485 O O . SER A 1 300 ? 0.763 6.381 -17.230 1.00 48.69 300 SER A O 1
ATOM 2487 N N . ILE A 1 301 ? 0.931 8.035 -18.724 1.00 51.16 301 ILE A N 1
ATOM 2488 C CA . ILE A 1 301 ? 0.112 7.348 -19.736 1.00 51.16 301 ILE A CA 1
ATOM 2489 C C . ILE A 1 301 ? 0.856 6.145 -20.317 1.00 51.16 301 ILE A C 1
ATOM 2491 O O . ILE A 1 301 ? 0.284 5.062 -20.426 1.00 51.16 301 ILE A O 1
ATOM 2495 N N . TYR A 1 302 ? 2.146 6.309 -20.622 1.00 55.44 302 TYR A N 1
ATOM 2496 C CA . TYR A 1 302 ? 2.990 5.235 -21.137 1.00 55.44 302 TYR A CA 1
ATOM 2497 C C . TYR A 1 302 ? 3.396 4.217 -20.071 1.00 55.44 302 TYR A C 1
ATOM 2499 O O . TYR A 1 302 ? 4.063 3.256 -20.430 1.00 55.44 302 TYR A O 1
ATOM 2507 N N . ARG A 1 303 ? 3.040 4.380 -18.795 1.00 52.19 303 ARG A N 1
ATOM 2508 C CA . ARG A 1 303 ? 3.314 3.372 -17.762 1.00 52.19 303 ARG A CA 1
ATOM 2509 C C . ARG A 1 303 ? 2.055 2.631 -17.324 1.00 52.19 303 ARG A C 1
ATOM 2511 O O . ARG A 1 303 ? 2.109 1.415 -17.169 1.00 52.19 303 ARG A O 1
ATOM 2518 N N . ASP A 1 304 ? 0.945 3.348 -17.155 1.00 55.34 304 ASP A N 1
ATOM 2519 C CA . ASP A 1 304 ? -0.180 2.836 -16.366 1.00 55.34 304 ASP A CA 1
ATOM 2520 C C . ASP A 1 304 ? -1.484 2.650 -17.167 1.00 55.34 304 ASP A C 1
ATOM 2522 O O . ASP A 1 304 ? -2.374 1.937 -16.702 1.00 55.34 304 ASP A O 1
ATOM 2526 N N . ASN A 1 305 ? -1.601 3.222 -18.378 1.00 63.16 305 ASN A N 1
ATOM 2527 C CA . ASN A 1 305 ? -2.893 3.343 -19.077 1.00 63.16 305 ASN A CA 1
ATOM 2528 C C . ASN A 1 305 ? -3.004 2.595 -20.421 1.00 63.16 305 ASN A C 1
ATOM 2530 O O . ASN A 1 305 ? -4.099 2.571 -20.988 1.00 63.16 305 ASN A O 1
ATOM 2534 N N . ALA A 1 306 ? -1.930 1.979 -20.931 1.00 70.94 306 ALA A N 1
ATOM 2535 C CA . ALA A 1 306 ? -1.945 1.201 -22.178 1.00 70.94 306 ALA A CA 1
ATOM 2536 C C . ALA A 1 306 ? -1.410 -0.232 -21.997 1.00 70.94 306 ALA A C 1
ATOM 2538 O O . ALA A 1 306 ? -0.524 -0.440 -21.174 1.00 70.94 306 ALA A O 1
ATOM 2539 N N . ARG A 1 307 ? -1.908 -1.217 -22.769 1.00 74.00 307 ARG A N 1
ATOM 2540 C CA . ARG A 1 307 ? -1.399 -2.615 -22.724 1.00 74.00 307 ARG A CA 1
ATOM 2541 C C . ARG A 1 307 ? -0.022 -2.760 -23.361 1.00 74.00 307 ARG A C 1
ATOM 2543 O O . ARG A 1 307 ? 0.792 -3.541 -22.877 1.00 74.00 307 ARG A O 1
ATOM 2550 N N . PHE A 1 308 ? 0.222 -2.026 -24.444 1.00 80.62 308 PHE A N 1
ATOM 2551 C CA . PHE A 1 308 ? 1.516 -1.937 -25.115 1.00 80.62 308 PHE A CA 1
ATOM 2552 C C . PHE A 1 308 ? 1.819 -0.491 -25.504 1.00 80.62 308 PHE A C 1
ATOM 2554 O O . PHE A 1 308 ? 0.911 0.291 -25.789 1.00 80.62 308 PHE A O 1
ATOM 2561 N N . CYS A 1 309 ? 3.101 -0.150 -25.579 1.00 81.81 309 CYS A N 1
ATOM 2562 C CA . CYS A 1 309 ? 3.566 1.123 -26.118 1.00 81.81 309 CYS A CA 1
ATOM 2563 C C . CYS A 1 309 ? 4.400 0.877 -27.375 1.00 81.81 309 CYS A C 1
ATOM 2565 O O . CYS A 1 309 ? 5.472 0.273 -27.308 1.00 81.81 309 CYS A O 1
ATOM 2567 N N . VAL A 1 310 ? 3.915 1.342 -28.526 1.00 86.94 310 VAL A N 1
ATOM 2568 C CA . VAL A 1 310 ? 4.697 1.362 -29.763 1.00 86.94 310 VAL A CA 1
ATOM 2569 C C . VAL A 1 310 ? 5.565 2.609 -29.745 1.00 86.94 310 VAL A C 1
ATOM 2571 O O . VAL A 1 310 ? 5.055 3.727 -29.671 1.00 86.94 310 VAL A O 1
ATOM 2574 N N . VAL A 1 311 ? 6.879 2.413 -29.817 1.00 84.88 311 VAL A N 1
ATOM 2575 C CA . VAL A 1 311 ? 7.851 3.509 -29.818 1.00 84.88 311 VAL A CA 1
ATOM 2576 C C . VAL A 1 311 ? 8.459 3.616 -31.206 1.00 84.88 311 VAL A C 1
ATOM 2578 O O . VAL A 1 311 ? 9.158 2.706 -31.653 1.00 84.88 311 VAL A O 1
ATOM 2581 N N . PHE A 1 312 ? 8.205 4.737 -31.872 1.00 87.12 312 PHE A N 1
ATOM 2582 C CA . PHE A 1 312 ? 8.825 5.077 -33.145 1.00 87.12 312 PHE A CA 1
ATOM 2583 C C . PHE A 1 312 ? 10.235 5.613 -32.894 1.00 87.12 312 PHE A C 1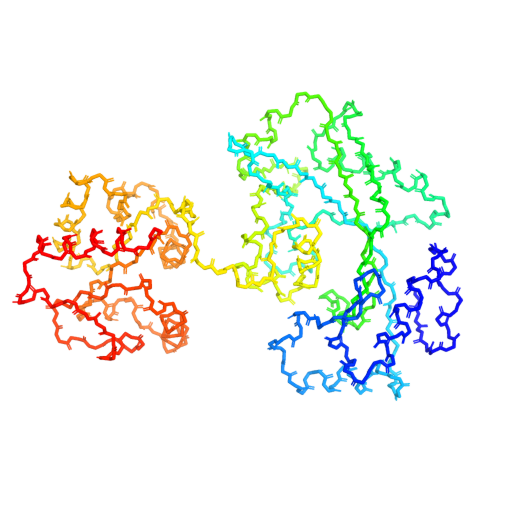
ATOM 2585 O O . PHE A 1 312 ? 10.426 6.744 -32.450 1.00 87.12 312 PHE A O 1
ATOM 2592 N N . VAL A 1 313 ? 11.224 4.759 -33.143 1.00 85.81 313 VAL A N 1
ATOM 2593 C CA . VAL A 1 313 ? 12.642 5.031 -32.920 1.00 85.81 313 VAL A CA 1
ATOM 2594 C C . VAL A 1 313 ? 13.206 5.777 -34.124 1.00 85.81 313 VAL A C 1
ATOM 2596 O O . VAL A 1 313 ? 13.269 5.231 -35.228 1.00 85.81 313 VAL A O 1
ATOM 2599 N N . SER A 1 314 ? 13.627 7.016 -33.893 1.00 88.75 314 SER A N 1
ATOM 2600 C CA . SER A 1 314 ? 14.255 7.888 -34.884 1.00 88.75 314 SER A CA 1
ATOM 2601 C C . SER A 1 314 ? 15.298 8.793 -34.233 1.00 88.75 314 SER A C 1
ATOM 2603 O O . SER A 1 314 ? 15.335 8.946 -33.005 1.00 88.75 314 SER A O 1
ATOM 2605 N N . HIS A 1 315 ? 16.092 9.464 -35.063 1.00 88.88 315 HIS A N 1
ATOM 2606 C CA . HIS A 1 315 ? 17.007 10.511 -34.623 1.00 88.88 315 HIS A CA 1
ATOM 2607 C C . HIS A 1 315 ? 16.269 11.633 -33.874 1.00 88.88 315 HIS A C 1
ATOM 2609 O O . HIS A 1 315 ? 16.672 12.017 -32.777 1.00 88.88 315 HIS A O 1
ATOM 2615 N N . ASN A 1 316 ? 15.122 12.082 -34.399 1.00 84.81 316 ASN A N 1
ATOM 2616 C CA . ASN A 1 316 ? 14.298 13.131 -33.785 1.00 84.81 316 ASN A CA 1
ATOM 2617 C C . ASN A 1 316 ? 13.750 12.709 -32.414 1.00 84.81 316 ASN A C 1
ATOM 2619 O O . ASN A 1 316 ? 13.633 13.526 -31.496 1.00 84.81 316 ASN A O 1
ATOM 2623 N N . TYR A 1 317 ? 13.408 11.426 -32.265 1.00 81.00 317 TYR A N 1
ATOM 2624 C CA . TYR A 1 317 ? 12.946 10.867 -31.000 1.00 81.00 317 TYR A CA 1
ATOM 2625 C C . TYR A 1 317 ? 14.061 10.866 -29.952 1.00 81.00 317 TYR A C 1
ATOM 2627 O O . TYR A 1 317 ? 13.840 11.298 -28.817 1.00 81.00 317 TYR A O 1
ATOM 2635 N N . ALA A 1 318 ? 15.268 10.447 -30.340 1.00 80.44 318 ALA A N 1
ATOM 2636 C CA . ALA A 1 318 ? 16.432 10.485 -29.466 1.00 80.44 318 ALA A CA 1
ATOM 2637 C C . ALA A 1 318 ? 16.768 11.926 -29.044 1.00 80.44 318 ALA A C 1
ATOM 2639 O O . ALA A 1 318 ? 16.901 12.207 -27.858 1.00 80.44 318 ALA A O 1
ATOM 2640 N N . GLU A 1 319 ? 16.814 12.884 -29.965 1.00 77.75 319 GLU A N 1
ATOM 2641 C CA . GLU A 1 319 ? 17.195 14.256 -29.609 1.00 77.75 319 GLU A CA 1
ATOM 2642 C C . GLU A 1 319 ? 16.197 14.969 -28.686 1.00 77.75 319 GLU A C 1
ATOM 2644 O O . GLU A 1 319 ? 16.603 15.805 -27.882 1.00 77.75 319 GLU A O 1
ATOM 2649 N N . LYS A 1 320 ? 14.898 14.656 -28.765 1.00 68.38 320 LYS A N 1
ATOM 2650 C CA . LYS A 1 320 ? 13.859 15.373 -28.002 1.00 68.38 320 LYS A CA 1
ATOM 2651 C C . LYS A 1 320 ? 13.458 14.714 -26.692 1.00 68.38 320 LYS A C 1
ATOM 2653 O O . LYS A 1 320 ? 13.125 15.416 -25.738 1.00 68.38 320 LYS A O 1
ATOM 2658 N N . PHE A 1 321 ? 13.450 13.384 -26.646 1.00 62.66 321 PHE A N 1
ATOM 2659 C CA . PHE A 1 321 ? 12.934 12.632 -25.498 1.00 62.66 321 PHE A CA 1
ATOM 2660 C C . PHE A 1 321 ? 14.038 11.996 -24.644 1.00 62.66 321 PHE A C 1
ATOM 2662 O O . PHE A 1 321 ? 13.749 11.560 -23.525 1.00 62.66 321 PHE A O 1
ATOM 2669 N N . TRP A 1 322 ? 15.281 11.982 -25.141 1.00 58.97 322 TRP A N 1
ATOM 2670 C CA . TRP A 1 322 ? 16.464 11.446 -24.464 1.00 58.97 322 TRP A CA 1
ATOM 2671 C C . TRP A 1 322 ? 17.374 12.439 -23.714 1.00 58.97 322 TRP A C 1
ATOM 2673 O O . TRP A 1 322 ? 18.135 11.969 -22.873 1.00 58.97 322 TRP A O 1
ATOM 2683 N N . PRO A 1 323 ? 17.388 13.769 -23.951 1.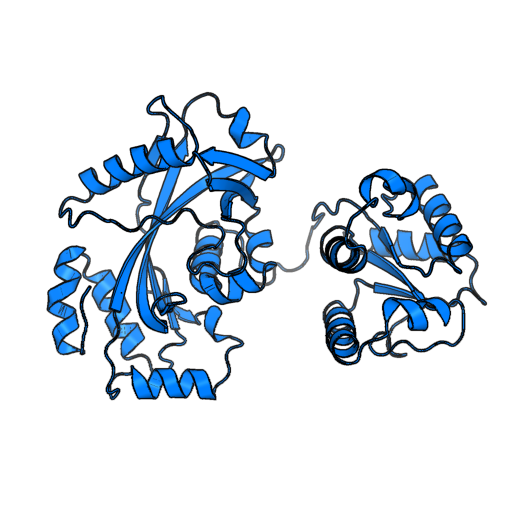00 46.84 323 PRO A N 1
ATOM 2684 C CA . PRO A 1 323 ? 18.495 14.588 -23.457 1.00 46.84 323 PRO A CA 1
ATOM 2685 C C . PRO A 1 323 ? 18.379 14.872 -21.950 1.00 46.84 323 PRO A C 1
ATOM 2687 O O . PRO A 1 323 ? 17.697 15.817 -21.546 1.00 46.84 323 PRO A O 1
ATOM 2690 N N . ARG A 1 324 ? 19.055 14.050 -21.123 1.00 51.19 324 ARG A N 1
ATOM 2691 C CA . ARG A 1 324 ? 19.536 14.309 -19.742 1.00 51.19 324 ARG A CA 1
ATOM 2692 C C . ARG A 1 324 ? 20.090 13.014 -19.128 1.00 51.19 324 ARG A C 1
ATOM 2694 O O . ARG A 1 324 ? 19.305 12.139 -18.782 1.00 51.19 324 ARG A O 1
ATOM 2701 N N . HIS A 1 325 ? 21.392 12.947 -18.837 1.00 41.59 325 HIS A N 1
ATOM 2702 C CA . HIS A 1 325 ? 22.055 11.758 -18.259 1.00 41.59 325 HIS A CA 1
ATOM 2703 C C . HIS A 1 325 ? 21.355 11.119 -17.042 1.00 41.59 325 HIS A C 1
ATOM 2705 O O . HIS A 1 325 ? 21.329 9.896 -16.922 1.00 41.59 325 HIS A O 1
ATOM 2711 N N . GLU A 1 326 ? 20.758 11.911 -16.146 1.00 36.12 326 GLU A N 1
ATOM 2712 C CA . GLU A 1 326 ? 20.019 11.378 -14.987 1.00 36.12 326 GLU A CA 1
ATOM 2713 C C . GLU A 1 326 ? 18.687 10.715 -15.384 1.00 36.12 326 GLU A C 1
ATOM 2715 O O . GLU A 1 326 ? 18.284 9.714 -14.790 1.00 36.12 326 GLU A O 1
ATOM 2720 N N . LEU A 1 327 ? 18.010 11.241 -16.412 1.00 43.81 327 LEU A N 1
ATOM 2721 C CA . LEU A 1 327 ? 16.773 10.664 -16.938 1.00 43.81 327 LEU A CA 1
ATOM 2722 C C . LEU A 1 327 ? 17.035 9.504 -17.893 1.00 43.81 327 LEU A C 1
ATOM 2724 O O . LEU A 1 327 ? 16.257 8.560 -17.882 1.00 43.81 327 LEU A O 1
ATOM 2728 N N . GLU A 1 328 ? 18.145 9.513 -18.627 1.00 51.28 328 GLU A N 1
ATOM 2729 C CA . GLU A 1 328 ? 18.571 8.407 -19.490 1.00 51.28 328 GLU A CA 1
ATOM 2730 C C . GLU A 1 328 ? 18.712 7.104 -18.696 1.00 51.28 328 GLU A C 1
ATOM 2732 O O . GLU A 1 328 ? 18.253 6.052 -19.134 1.00 51.28 328 GLU A O 1
ATOM 2737 N N . GLN A 1 329 ? 19.284 7.161 -17.488 1.00 43.56 329 GLN A N 1
ATOM 2738 C CA . GLN A 1 329 ? 19.413 5.988 -16.618 1.00 43.56 329 GLN A CA 1
ATOM 2739 C C . GLN A 1 329 ? 18.055 5.500 -16.102 1.00 43.56 329 GLN A C 1
ATOM 2741 O O . GLN A 1 329 ? 17.800 4.294 -16.087 1.00 43.56 329 GLN A O 1
ATOM 2746 N N . ALA A 1 330 ? 17.166 6.421 -15.721 1.00 37.47 330 ALA A N 1
ATOM 2747 C CA . ALA A 1 330 ? 15.819 6.096 -15.259 1.00 37.47 330 ALA A CA 1
ATOM 2748 C C . ALA A 1 330 ? 14.935 5.541 -16.391 1.00 37.47 330 ALA A C 1
ATOM 2750 O O . ALA A 1 330 ? 14.219 4.564 -16.187 1.00 37.47 330 ALA A O 1
ATOM 2751 N N . GLN A 1 331 ? 15.027 6.108 -17.595 1.00 53.19 331 GLN A N 1
ATOM 2752 C CA . GLN A 1 331 ? 14.332 5.656 -18.801 1.00 53.19 331 GLN A CA 1
ATOM 2753 C C . GLN A 1 331 ? 14.880 4.305 -19.271 1.00 53.19 331 GLN A C 1
ATOM 2755 O O . GLN A 1 331 ? 14.106 3.379 -19.496 1.00 53.19 331 GLN A O 1
ATOM 2760 N N . ALA A 1 332 ? 16.204 4.134 -19.328 1.00 52.69 332 ALA A N 1
ATOM 2761 C CA . ALA A 1 332 ? 16.826 2.860 -19.681 1.00 52.69 332 ALA A CA 1
ATOM 2762 C C . ALA A 1 332 ? 16.511 1.752 -18.666 1.00 52.69 332 ALA A C 1
ATOM 2764 O O . ALA A 1 332 ? 16.480 0.577 -19.036 1.00 52.69 332 ALA A O 1
ATOM 2765 N N . ARG A 1 333 ? 16.289 2.104 -17.394 1.00 49.06 333 ARG A N 1
ATOM 2766 C CA . ARG A 1 333 ? 15.840 1.180 -16.349 1.00 49.06 333 ARG A CA 1
ATOM 2767 C C . ARG A 1 333 ? 14.354 0.843 -16.484 1.00 49.06 333 ARG A C 1
ATOM 2769 O O . ARG A 1 333 ? 14.027 -0.335 -16.524 1.00 49.06 333 ARG A O 1
ATOM 2776 N N . ALA A 1 334 ? 13.485 1.841 -16.645 1.00 51.41 334 ALA A N 1
ATOM 2777 C CA . ALA A 1 334 ? 12.049 1.641 -16.858 1.00 51.41 334 ALA A CA 1
ATOM 2778 C C . ALA A 1 334 ? 11.766 0.805 -18.114 1.00 51.41 334 ALA A C 1
ATOM 2780 O O . ALA A 1 334 ? 10.880 -0.046 -18.124 1.00 51.41 334 ALA A O 1
ATOM 2781 N N . PHE A 1 335 ? 12.560 1.007 -19.166 1.00 55.62 335 PHE A N 1
ATOM 2782 C CA . PHE A 1 335 ? 12.483 0.194 -20.364 1.00 55.62 335 PHE A CA 1
ATOM 2783 C C . PHE A 1 335 ? 12.996 -1.216 -20.128 1.00 55.62 335 PHE A C 1
ATOM 2785 O O . PHE A 1 335 ? 12.314 -2.137 -20.566 1.00 55.62 335 PHE A O 1
ATOM 2792 N N . ARG A 1 336 ? 14.113 -1.412 -19.413 1.00 53.84 336 ARG A N 1
ATOM 2793 C CA . ARG A 1 336 ? 14.631 -2.743 -19.044 1.00 53.84 336 ARG A CA 1
ATOM 2794 C C . ARG A 1 336 ? 13.665 -3.558 -18.188 1.00 53.84 336 ARG A C 1
ATOM 2796 O O . ARG A 1 336 ? 13.519 -4.741 -18.443 1.00 53.84 336 ARG A O 1
ATOM 2803 N N . GLU A 1 337 ? 13.001 -2.937 -17.222 1.00 50.06 337 GLU A N 1
ATOM 2804 C CA . GLU A 1 337 ? 12.130 -3.627 -16.260 1.00 50.06 337 GLU A CA 1
ATOM 2805 C C . GLU A 1 337 ? 10.785 -4.089 -16.862 1.00 50.06 337 GLU A C 1
ATOM 2807 O O . GLU A 1 337 ? 10.095 -4.891 -16.241 1.00 50.06 337 GLU A O 1
ATOM 2812 N N . ASN A 1 338 ? 10.414 -3.637 -18.072 1.00 55.56 338 ASN A N 1
ATOM 2813 C CA . ASN A 1 338 ? 9.122 -3.939 -18.705 1.00 55.56 338 ASN A CA 1
ATOM 2814 C C . ASN A 1 338 ? 9.298 -4.588 -20.096 1.00 55.56 338 ASN A C 1
ATOM 2816 O O . ASN A 1 338 ? 8.893 -4.041 -21.125 1.00 55.56 338 ASN A O 1
ATOM 2820 N N . GLU A 1 339 ? 9.981 -5.740 -20.126 1.00 56.16 339 GLU A N 1
ATOM 2821 C CA . GLU A 1 339 ? 10.582 -6.344 -21.331 1.00 56.16 339 GLU A CA 1
ATOM 2822 C C . GLU A 1 339 ? 9.628 -6.561 -22.518 1.00 56.16 339 GLU A C 1
ATOM 2824 O O . GLU A 1 339 ? 10.049 -6.395 -23.660 1.00 56.16 339 GLU A O 1
ATOM 2829 N N . GLU A 1 340 ? 8.352 -6.877 -22.280 1.00 64.38 340 GLU A N 1
ATOM 2830 C CA . GLU A 1 340 ? 7.378 -7.158 -23.348 1.00 64.38 340 GLU A CA 1
ATOM 2831 C C . GLU A 1 340 ? 6.388 -6.018 -23.627 1.00 64.38 340 GLU A C 1
ATOM 2833 O O . GLU A 1 340 ? 5.542 -6.148 -24.509 1.00 64.38 340 GLU A O 1
ATOM 2838 N N . TYR A 1 341 ? 6.461 -4.919 -22.878 1.00 70.25 341 TYR A N 1
ATOM 2839 C CA . TYR A 1 341 ? 5.509 -3.811 -22.974 1.00 70.25 341 TYR A CA 1
ATOM 2840 C C . TYR A 1 341 ? 5.792 -2.872 -24.159 1.00 70.25 341 TYR A C 1
ATOM 2842 O O . TYR A 1 341 ? 4.874 -2.301 -24.751 1.00 70.25 341 TYR A O 1
ATOM 2850 N N . ILE A 1 342 ? 7.066 -2.715 -24.517 1.00 76.19 342 ILE A N 1
ATOM 2851 C CA . ILE A 1 342 ? 7.518 -1.784 -25.556 1.00 76.19 342 ILE A CA 1
ATOM 2852 C C . ILE A 1 342 ? 7.660 -2.534 -26.869 1.00 76.19 342 ILE A C 1
ATOM 2854 O O . ILE A 1 342 ? 8.329 -3.565 -26.925 1.00 76.19 342 ILE A O 1
ATOM 2858 N N . LEU A 1 343 ? 7.080 -1.978 -27.928 1.00 84.75 343 LEU A N 1
ATOM 2859 C CA . LEU A 1 343 ? 7.151 -2.490 -29.291 1.00 84.75 343 LEU A CA 1
ATOM 2860 C C . LEU A 1 343 ? 7.937 -1.481 -30.149 1.00 84.75 343 LEU A C 1
ATOM 2862 O O . LEU A 1 343 ? 7.355 -0.503 -30.625 1.00 84.75 343 LEU A O 1
ATOM 2866 N N . PRO A 1 344 ? 9.263 -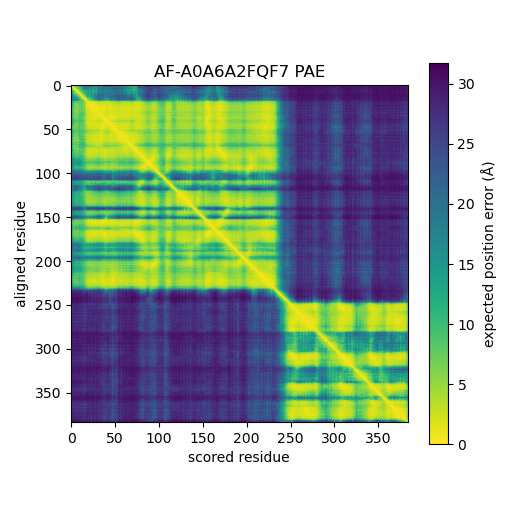1.650 -30.313 1.00 85.75 344 PRO A N 1
ATOM 2867 C CA . PRO A 1 344 ? 10.077 -0.709 -31.073 1.00 85.75 344 PRO A CA 1
ATOM 2868 C C . PRO A 1 344 ? 9.808 -0.818 -32.578 1.00 85.75 344 PRO A C 1
ATOM 2870 O O . PRO A 1 344 ? 9.892 -1.906 -33.156 1.00 85.75 344 PRO A O 1
ATOM 2873 N N . VAL A 1 345 ? 9.555 0.324 -33.217 1.00 90.06 345 VAL A N 1
ATOM 2874 C CA . VAL A 1 345 ? 9.468 0.470 -34.676 1.00 90.06 345 VAL A CA 1
ATOM 2875 C C . VAL A 1 345 ? 10.571 1.422 -35.126 1.00 90.06 345 VAL A C 1
ATOM 2877 O O . VAL A 1 345 ? 10.534 2.607 -34.801 1.00 90.06 345 VAL A O 1
ATOM 2880 N N . ARG A 1 346 ? 11.577 0.917 -35.847 1.00 89.75 346 ARG A N 1
ATOM 2881 C CA . ARG A 1 346 ? 12.708 1.732 -36.319 1.00 89.75 346 ARG A CA 1
ATOM 2882 C C . ARG A 1 346 ? 12.328 2.475 -37.594 1.00 89.75 346 ARG A C 1
ATOM 2884 O O . ARG A 1 346 ? 11.948 1.853 -38.582 1.00 89.75 346 ARG A O 1
ATOM 2891 N N . ILE A 1 347 ? 12.453 3.798 -37.559 1.00 91.56 347 ILE A N 1
ATOM 2892 C CA . ILE A 1 347 ? 12.329 4.680 -38.727 1.00 91.56 347 ILE A CA 1
ATOM 2893 C C . ILE A 1 347 ? 13.695 4.828 -39.413 1.00 91.56 347 ILE A C 1
ATOM 2895 O O . ILE A 1 347 ? 13.777 4.883 -40.640 1.00 91.56 347 ILE A O 1
ATOM 2899 N N . ASP A 1 348 ? 14.774 4.860 -38.628 1.00 90.06 348 ASP A N 1
ATOM 2900 C CA . ASP A 1 348 ? 16.156 4.968 -39.094 1.00 90.06 348 ASP A CA 1
ATOM 2901 C C . ASP A 1 348 ? 17.112 4.071 -38.270 1.00 90.06 348 ASP A C 1
ATOM 2903 O O . ASP A 1 348 ? 16.688 3.207 -37.500 1.00 90.06 348 ASP A O 1
ATOM 2907 N N . ASN A 1 349 ? 18.425 4.237 -38.467 1.00 87.56 349 ASN A N 1
ATOM 2908 C CA . ASN A 1 349 ? 19.455 3.469 -37.754 1.00 87.56 349 ASN A CA 1
ATOM 2909 C C . ASN A 1 349 ? 19.785 4.020 -36.356 1.00 87.56 349 ASN A C 1
ATOM 2911 O O . ASN A 1 349 ? 20.767 3.584 -35.763 1.00 87.56 349 ASN A O 1
ATOM 2915 N N . THR A 1 350 ? 19.012 4.966 -35.822 1.00 86.50 350 THR A N 1
ATOM 2916 C CA . THR A 1 350 ? 19.276 5.539 -34.499 1.00 86.50 350 THR A CA 1
ATOM 2917 C C . THR A 1 350 ? 19.201 4.459 -33.431 1.00 86.50 350 THR A C 1
ATOM 2919 O O . THR A 1 350 ? 18.323 3.590 -33.446 1.00 86.50 350 THR A O 1
ATOM 2922 N N . GLU A 1 351 ? 20.149 4.506 -32.505 1.00 79.56 351 GLU A N 1
ATOM 2923 C CA . GLU A 1 351 ? 20.188 3.651 -31.328 1.00 79.56 351 GLU A CA 1
ATOM 2924 C C . GLU A 1 351 ? 19.708 4.442 -30.115 1.00 79.56 351 GLU A C 1
ATOM 2926 O O . GLU A 1 351 ? 20.128 5.577 -29.889 1.00 79.56 351 GLU A O 1
ATOM 2931 N N . ILE A 1 352 ? 18.826 3.830 -29.326 1.00 71.75 352 ILE A N 1
ATOM 2932 C CA . ILE A 1 352 ? 18.347 4.398 -28.067 1.00 71.75 352 ILE A CA 1
ATOM 2933 C C . ILE A 1 352 ? 18.866 3.517 -26.927 1.00 71.75 352 ILE A C 1
ATOM 2935 O O . ILE A 1 352 ? 18.468 2.350 -26.837 1.00 71.75 352 ILE A O 1
ATOM 2939 N N . PRO A 1 353 ? 19.726 4.040 -26.033 1.00 65.00 353 PRO A N 1
ATOM 2940 C CA . PRO A 1 353 ? 20.216 3.290 -24.881 1.00 65.00 353 PRO A CA 1
ATOM 2941 C C . PRO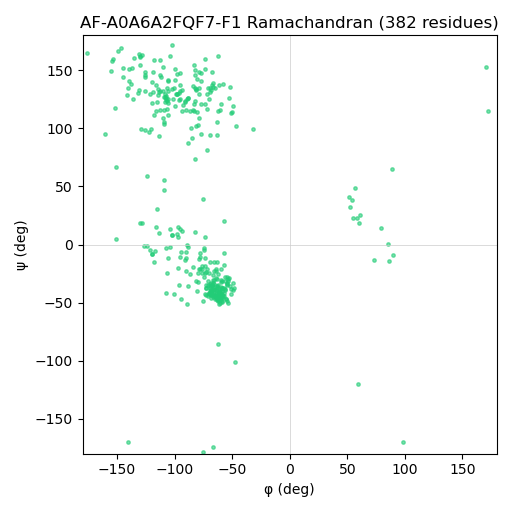 A 1 353 ? 19.070 2.692 -24.041 1.00 65.00 353 PRO A C 1
ATOM 2943 O O . PRO A 1 353 ? 18.160 3.384 -23.609 1.00 65.00 353 PRO A O 1
ATOM 2946 N N . GLY A 1 354 ? 19.080 1.383 -23.784 1.00 59.94 354 GLY A N 1
ATOM 2947 C CA . GLY A 1 354 ? 17.998 0.696 -23.056 1.00 59.94 354 GLY A CA 1
ATOM 2948 C C . GLY A 1 354 ? 16.861 0.156 -23.937 1.00 59.94 354 GLY A C 1
ATOM 2949 O O . GLY A 1 354 ? 16.059 -0.644 -23.457 1.00 59.94 354 GLY A O 1
ATOM 2950 N N . ILE A 1 355 ? 16.844 0.499 -25.228 1.00 63.16 355 ILE A N 1
ATOM 2951 C CA . ILE A 1 355 ? 16.096 -0.190 -26.293 1.00 63.16 355 ILE A CA 1
ATOM 2952 C C . ILE A 1 355 ? 17.123 -0.910 -27.195 1.00 63.16 355 ILE A C 1
ATOM 2954 O O . ILE A 1 355 ? 17.126 -0.766 -28.412 1.00 63.16 355 ILE A O 1
ATOM 2958 N N . ASN A 1 356 ? 18.070 -1.618 -26.566 1.00 54.19 356 ASN A N 1
ATOM 2959 C CA . ASN A 1 356 ? 19.227 -2.233 -27.230 1.00 54.19 356 ASN A CA 1
ATOM 2960 C C . ASN A 1 356 ? 18.818 -3.311 -28.264 1.00 54.19 356 ASN A C 1
ATOM 2962 O O . ASN A 1 356 ? 17.736 -3.892 -28.164 1.00 54.19 356 ASN A O 1
ATOM 2966 N N . ASP A 1 357 ? 19.746 -3.663 -29.168 1.00 51.84 357 ASP A N 1
ATOM 2967 C CA . ASP A 1 357 ? 19.605 -4.654 -30.261 1.00 51.84 357 ASP A CA 1
ATOM 2968 C C . ASP A 1 357 ? 19.207 -6.086 -29.838 1.00 51.84 357 ASP A C 1
ATOM 2970 O O . ASP A 1 357 ? 18.920 -6.932 -30.683 1.00 51.84 357 ASP A O 1
ATOM 2974 N N . THR A 1 358 ? 19.167 -6.389 -28.539 1.00 52.97 358 THR A N 1
ATOM 2975 C CA . THR A 1 358 ? 18.649 -7.664 -28.018 1.00 52.97 358 THR A CA 1
ATOM 2976 C C . THR A 1 358 ? 17.118 -7.723 -27.985 1.00 52.97 358 THR A C 1
ATOM 2978 O O . THR A 1 358 ? 16.555 -8.783 -27.711 1.00 52.97 358 THR A O 1
ATOM 2981 N N . ARG A 1 359 ? 16.424 -6.610 -28.269 1.00 63.97 359 ARG A N 1
ATOM 2982 C CA . ARG A 1 359 ? 14.961 -6.546 -28.394 1.00 63.97 359 ARG A CA 1
ATOM 2983 C C . ARG A 1 359 ? 14.528 -6.732 -29.839 1.00 63.97 359 ARG A C 1
ATOM 2985 O O . ARG A 1 359 ? 15.035 -6.063 -30.734 1.00 63.97 359 ARG A O 1
ATOM 2992 N N . GLY A 1 360 ? 13.532 -7.590 -30.056 1.00 68.94 360 GLY A N 1
ATOM 2993 C CA . GLY A 1 360 ? 12.866 -7.686 -31.352 1.00 68.94 360 GLY A CA 1
ATOM 2994 C C . GLY A 1 360 ? 12.234 -6.343 -31.724 1.00 68.94 360 GLY A C 1
ATOM 2995 O O . GLY A 1 360 ? 11.391 -5.835 -30.987 1.00 68.94 360 GLY A O 1
ATOM 2996 N N . TYR A 1 361 ? 12.653 -5.780 -32.853 1.00 81.81 361 TYR A N 1
ATOM 2997 C CA . TYR A 1 361 ? 12.104 -4.557 -33.435 1.00 81.81 361 TYR A CA 1
ATOM 2998 C C . TYR A 1 361 ? 11.499 -4.858 -34.805 1.00 81.81 361 TYR A C 1
ATOM 3000 O O . TYR A 1 361 ? 11.857 -5.848 -35.446 1.00 81.81 361 TYR A O 1
ATOM 3008 N N . ILE A 1 362 ? 10.603 -3.987 -35.266 1.00 88.56 362 ILE A N 1
ATOM 3009 C CA . ILE A 1 362 ? 10.173 -3.978 -36.665 1.00 88.56 362 ILE A CA 1
ATOM 3010 C C . ILE A 1 362 ? 10.815 -2.779 -37.358 1.00 88.56 362 ILE A C 1
ATOM 3012 O O . ILE A 1 362 ? 10.811 -1.668 -36.830 1.00 88.56 362 ILE A O 1
ATOM 3016 N N . ASP A 1 363 ? 11.405 -3.010 -38.526 1.00 90.19 363 ASP A N 1
ATOM 3017 C CA . ASP A 1 363 ? 12.015 -1.959 -39.333 1.00 90.19 363 ASP A CA 1
ATOM 3018 C C . ASP A 1 363 ? 11.001 -1.444 -40.358 1.00 90.19 363 ASP A C 1
ATOM 3020 O O . ASP A 1 363 ? 10.575 -2.171 -41.260 1.00 90.19 363 ASP A O 1
ATOM 3024 N N . LEU A 1 364 ? 10.612 -0.177 -40.217 1.00 90.50 364 LEU A N 1
ATOM 3025 C CA . LEU A 1 364 ? 9.628 0.471 -41.082 1.00 90.50 364 LEU A CA 1
ATOM 3026 C C . LEU A 1 364 ? 10.155 0.686 -42.510 1.00 90.50 364 LEU A C 1
ATOM 3028 O O . LEU A 1 364 ? 9.383 0.938 -43.431 1.00 90.50 364 LEU A O 1
ATOM 3032 N N . ARG A 1 365 ? 11.470 0.568 -42.722 1.00 90.81 365 ARG A N 1
ATOM 3033 C CA . ARG A 1 365 ? 12.096 0.681 -44.047 1.00 90.81 365 ARG A CA 1
ATOM 3034 C C . ARG A 1 365 ? 11.927 -0.589 -44.875 1.00 90.81 365 ARG A C 1
ATOM 3036 O O . ARG A 1 365 ? 12.051 -0.534 -46.095 1.00 90.81 365 ARG A O 1
ATOM 3043 N N . THR A 1 366 ? 11.663 -1.721 -44.224 1.00 91.12 366 THR A N 1
ATOM 3044 C CA . THR A 1 366 ? 11.516 -3.037 -44.868 1.00 91.12 366 THR A CA 1
ATOM 3045 C C . THR A 1 366 ? 10.141 -3.665 -44.656 1.00 91.12 366 THR A C 1
ATOM 3047 O O . THR A 1 366 ? 9.837 -4.671 -45.293 1.00 91.12 366 THR A O 1
ATOM 3050 N N . THR A 1 367 ? 9.300 -3.072 -43.806 1.00 91.94 367 THR A N 1
ATOM 3051 C CA . THR A 1 367 ? 7.985 -3.600 -43.422 1.00 91.94 367 THR A CA 1
ATOM 3052 C C . THR A 1 367 ? 6.903 -2.555 -43.669 1.00 91.94 367 THR A C 1
ATOM 3054 O O . THR A 1 367 ? 7.054 -1.404 -43.260 1.00 91.94 367 THR A O 1
ATOM 3057 N N . ALA A 1 368 ? 5.796 -2.932 -44.317 1.00 93.88 368 ALA A N 1
ATOM 3058 C CA . ALA A 1 368 ? 4.696 -2.001 -44.546 1.00 93.88 368 ALA A CA 1
ATOM 3059 C C . ALA A 1 368 ? 3.911 -1.741 -43.248 1.00 93.88 368 ALA A C 1
ATOM 3061 O O . ALA A 1 368 ? 3.776 -2.620 -42.398 1.00 93.88 368 ALA A O 1
ATOM 3062 N N . MET A 1 369 ? 3.314 -0.550 -43.112 1.00 94.25 369 MET A N 1
ATOM 3063 C CA . MET A 1 369 ? 2.573 -0.177 -41.896 1.00 94.25 369 MET A CA 1
ATOM 3064 C C . MET A 1 369 ? 1.396 -1.119 -41.591 1.00 94.25 369 MET A C 1
ATOM 3066 O O . MET A 1 369 ? 1.072 -1.361 -40.430 1.00 94.25 369 MET A O 1
ATOM 3070 N N . LYS A 1 370 ? 0.779 -1.702 -42.628 1.00 93.12 370 LYS A N 1
ATOM 3071 C CA . LYS A 1 370 ? -0.271 -2.721 -42.472 1.00 93.12 370 LYS A CA 1
ATOM 3072 C C . LYS A 1 370 ? 0.236 -3.970 -41.755 1.00 93.12 370 LYS A C 1
ATOM 3074 O O . LYS A 1 370 ? -0.434 -4.445 -40.844 1.00 93.12 370 LYS A O 1
ATOM 3079 N N . ASP A 1 371 ? 1.429 -4.440 -42.103 1.00 92.44 371 ASP A N 1
ATOM 3080 C CA . ASP A 1 371 ? 2.032 -5.620 -41.478 1.00 92.44 371 ASP A CA 1
ATOM 3081 C C . ASP A 1 371 ? 2.423 -5.321 -40.020 1.00 92.44 371 ASP A C 1
ATOM 3083 O O . ASP A 1 371 ? 2.282 -6.167 -39.139 1.00 92.44 371 ASP A O 1
ATOM 3087 N N . ILE A 1 372 ? 2.841 -4.080 -39.734 1.00 92.50 372 ILE A N 1
ATOM 3088 C CA . ILE A 1 372 ? 3.084 -3.605 -38.362 1.00 92.50 372 ILE A CA 1
ATOM 3089 C C . ILE A 1 372 ? 1.782 -3.603 -37.556 1.00 92.50 372 ILE A C 1
ATOM 3091 O O . ILE A 1 372 ? 1.759 -4.096 -36.427 1.00 92.50 372 ILE A O 1
ATOM 3095 N N . ALA A 1 373 ? 0.685 -3.098 -38.126 1.00 92.44 373 ALA A N 1
ATOM 3096 C CA . ALA A 1 373 ? -0.624 -3.117 -37.478 1.00 92.44 373 ALA A CA 1
ATOM 3097 C C . ALA A 1 373 ? -1.087 -4.555 -37.180 1.00 92.44 373 ALA A C 1
ATOM 3099 O O . ALA A 1 373 ? -1.548 -4.836 -36.074 1.00 92.44 373 ALA A O 1
ATOM 3100 N N . GLU A 1 374 ? -0.903 -5.488 -38.118 1.00 92.19 374 GLU A N 1
ATOM 3101 C CA . GLU A 1 374 ? -1.202 -6.910 -37.908 1.00 92.19 374 GLU A CA 1
ATOM 3102 C C . GLU A 1 374 ? -0.323 -7.545 -36.824 1.00 92.19 374 GLU A C 1
ATOM 3104 O O . GLU A 1 374 ? -0.819 -8.320 -35.998 1.00 92.19 374 GLU A O 1
ATOM 3109 N N . ALA A 1 375 ? 0.961 -7.187 -36.762 1.00 89.44 375 ALA A N 1
ATOM 3110 C CA . ALA A 1 375 ? 1.865 -7.642 -35.711 1.00 89.44 375 ALA A CA 1
ATOM 3111 C C . ALA A 1 375 ? 1.424 -7.143 -34.323 1.00 89.44 375 ALA A C 1
ATOM 3113 O O . ALA A 1 375 ? 1.423 -7.916 -33.359 1.00 89.44 375 ALA A O 1
ATOM 3114 N N . VAL A 1 376 ? 0.989 -5.883 -34.224 1.00 88.50 376 VAL A N 1
ATOM 3115 C CA . VAL A 1 376 ? 0.440 -5.293 -32.991 1.00 88.50 376 VAL A CA 1
ATOM 3116 C C . VAL A 1 376 ? -0.861 -5.991 -32.578 1.00 88.50 376 VAL A C 1
ATOM 3118 O O . VAL A 1 376 ? -0.997 -6.392 -31.423 1.00 88.50 376 VAL A O 1
ATOM 3121 N N . ILE A 1 377 ? -1.788 -6.223 -33.512 1.00 89.25 377 ILE A N 1
ATOM 3122 C CA . ILE A 1 377 ? -3.040 -6.959 -33.254 1.00 89.25 377 ILE A CA 1
ATOM 3123 C C . ILE A 1 377 ? -2.744 -8.387 -32.780 1.00 89.25 377 ILE A C 1
ATOM 3125 O O . ILE A 1 377 ? -3.325 -8.859 -31.803 1.00 89.25 377 ILE A O 1
ATOM 3129 N N . THR A 1 378 ? -1.782 -9.056 -33.413 1.00 86.44 378 THR A N 1
ATOM 3130 C CA . THR A 1 378 ? -1.336 -10.398 -33.018 1.00 86.44 378 THR A CA 1
ATOM 3131 C C . THR A 1 378 ? -0.730 -10.403 -31.611 1.00 86.44 378 THR A C 1
ATOM 3133 O O . THR A 1 378 ? -0.936 -11.342 -30.839 1.00 86.44 378 THR A O 1
ATOM 3136 N N . LYS A 1 379 ? 0.014 -9.357 -31.234 1.00 81.38 379 LYS A N 1
ATOM 3137 C CA . LYS A 1 379 ? 0.527 -9.193 -29.865 1.00 81.38 379 LYS A CA 1
ATOM 3138 C C . LYS A 1 379 ? -0.601 -8.998 -28.852 1.00 81.38 379 LYS A C 1
ATOM 3140 O O . LYS A 1 379 ? -0.545 -9.597 -27.779 1.00 81.38 379 LYS A O 1
ATOM 3145 N N . LEU A 1 380 ? -1.639 -8.240 -29.205 1.00 79.38 380 LEU A N 1
ATOM 3146 C CA . LEU A 1 380 ? -2.825 -8.035 -28.368 1.00 79.38 380 LEU A CA 1
ATOM 3147 C C . LEU A 1 380 ? -3.657 -9.312 -28.170 1.00 79.38 380 LEU A C 1
ATOM 3149 O O . LEU A 1 380 ? -4.261 -9.466 -27.107 1.00 79.38 380 LEU A O 1
ATOM 3153 N N . SER A 1 381 ? -3.669 -10.228 -29.146 1.00 74.25 381 SER A N 1
ATOM 3154 C CA . SER A 1 381 ? -4.448 -11.474 -29.091 1.00 74.25 381 SER A CA 1
ATOM 3155 C C . SER A 1 381 ? -3.735 -12.641 -28.391 1.00 74.25 381 SER A C 1
ATOM 3157 O O . SER A 1 381 ? -4.396 -13.536 -27.872 1.00 74.25 381 SER A O 1
ATOM 3159 N N . ARG A 1 382 ? -2.392 -12.661 -28.363 1.00 61.47 382 ARG A N 1
ATOM 3160 C CA . ARG A 1 382 ? -1.589 -13.772 -27.801 1.00 61.47 382 ARG A CA 1
ATOM 3161 C C . ARG A 1 382 ? -1.473 -13.795 -26.268 1.00 61.47 382 ARG A C 1
ATOM 3163 O O . ARG A 1 382 ? -1.022 -14.800 -25.734 1.00 61.47 382 ARG A O 1
ATOM 3170 N N . LYS A 1 383 ? -1.859 -12.727 -25.564 1.00 47.59 383 LYS A N 1
ATOM 3171 C CA . LYS A 1 383 ? -1.861 -12.639 -24.087 1.00 47.59 383 LYS A CA 1
ATOM 3172 C C . LYS A 1 383 ? -3.292 -12.629 -23.525 1.00 47.59 383 LYS A C 1
ATOM 3174 O O . LYS A 1 383 ? -3.682 -11.680 -22.846 1.00 47.59 383 LYS A O 1
ATOM 3179 N N . THR A 1 384 ? -4.086 -13.640 -23.876 1.00 33.31 384 THR A N 1
ATOM 3180 C CA . THR A 1 384 ? -5.392 -13.888 -23.240 1.00 33.31 384 THR A CA 1
ATOM 3181 C C . THR A 1 384 ? -5.227 -15.000 -22.225 1.00 33.31 384 THR A C 1
ATOM 3183 O O . THR A 1 384 ? -4.794 -16.091 -22.655 1.00 33.31 384 THR A O 1
#

Radius of gyration: 25.12 Å; Cα contacts (8 Å, |Δi|>4): 569; chains: 1; bounding box: 52×45×77 Å

Nearest PDB structures (foldseek):
  7l6w-assembly1_A  TM=7.244E-01  e=8.235E-05  Homo sapiens
  2j67-assembly1_B  TM=6.883E-01  e=6.903E-05  Homo sapiens
  6wt7-assembly1_A-2  TM=7.357E-01  e=1.755E-03  Magallana gigas
  6wt6-assembly1_A-2  TM=6.914E-01  e=1.034E-03  Magallana gigas
  2z5v-assembly1_A  TM=6.461E-01  e=6.791E-03  Homo sapiens

Mean predicted aligned error: 17.15 Å

Foldseek 3Di:
DDWDAPVCLVPPCLLVPDVLLSLQVNCCLPPPQPQQWKAFSNDIDGQLLCVPPDPVVRVVLCQQDGNPHPGTAAEFEKEWEWEWAADPVRAIWTKFWAQPDPQDFPGDRTDIDGPPDSDSDPVVSQVVVQVVVCVLVVHDDSQKHKAFDPPTFWMWHWDQGSVVRGIYTYIYGYIYIGGDDDPCVPRVDAKDWDDDPPGIIIIGIDRLVRQVVPPVSCNRPVRVSVSCCVVVVVDPDDDPDDDDDDDQQVFQEEEAEFPVCVVLVVVLVVLLVVVVGGYHDCVVCVVVCPPDPVLVVCVCSLPPRYQAYEYEDDPNSCVPNPPDPVVLVVVLVSLQVCQLRYAYEYADPDDRRNCDPVHDYHYCVPDPSNVVSVVSVVSSPVRD

pLDDT: mean 72.86, std 16.83, range [29.16, 94.5]